Protein AF-A0ABD6CUS8-F1 (afdb_monomer)

Organism: NCBI:txid869892

Solvent-accessible surface area (backbone atoms only — not comparable to full-atom values): 24099 Å² total; per-residue (Å²): 131,81,84,84,73,52,44,72,81,47,45,64,53,72,65,55,54,51,45,43,47,40,44,24,33,20,30,54,58,60,55,62,14,42,52,48,37,38,50,50,39,42,20,33,61,61,24,42,54,64,76,51,61,45,66,61,56,71,84,34,51,40,72,95,76,35,30,37,49,46,59,56,61,50,89,54,84,47,76,67,44,45,56,49,7,43,54,48,18,78,74,31,98,92,44,49,46,65,63,26,29,72,63,49,48,47,48,77,70,50,56,43,65,31,73,59,86,34,67,34,60,53,54,37,54,57,49,33,68,73,67,37,83,89,64,84,54,51,72,70,54,55,41,30,50,48,19,35,48,22,69,70,20,90,95,44,60,29,87,59,40,44,57,62,20,28,22,38,25,19,53,36,53,40,40,58,51,62,57,52,68,76,60,49,28,49,48,57,38,53,85,54,68,66,63,54,48,54,52,48,67,77,40,63,56,63,57,48,41,51,51,18,59,76,68,76,41,82,55,90,75,76,53,74,77,73,69,82,54,78,32,59,77,75,47,31,66,87,51,71,89,68,37,42,81,75,96,63,70,74,42,92,57,84,76,65,96,61,75,88,57,72,54,65,63,59,52,48,47,51,52,47,50,52,52,50,50,56,49,50,50,54,50,50,58,52,46,66,64,45,49,61,56,47,54,53,49,51,54,51,49,51,55,49,48,59,66,45,48,55,58,50,51,51,52,43,42,76,74,68,72,59,61,70,74,58,45,70,72,51,56,73,69,53,42,50,48,49,49,49,57,52,48,50,51,51,51,50,51,48,51,49,53,30,43,76,56,61,38,48,85,44,90,83,76,79,53,76,50,74,36,74,67,45,55,52,52,51,51,53,52,54,49,51,52,51,50,53,54,50,59,55,53,59,65,64,68,77,70,74,81,78,85,80,94,81,86,83,89,79,85,84,84,87,81,90,81,93,128

Sequence (419 aa):
MGERRTSLSDVITLKRYRDLLKTAAKIENREESLTIFFLLLMLGRVGLRVGEVIHMTEDWYHADRSVIIIPEHLDCECGLCRHYADKLAENNEDMTSEEALDEYWRPKGGHRHVPIQTERARQIIELYFRIVPYTTISYSTVLRRLKKVAELTDGVDASSTYPHMLRATAATHYAWAGVRGPALDTIFGWLDEKTKEHYVKKTACRASRELARVRGTAPKDEFELRENPPGYTGLRPDAQSALITVDTWTPQTRVNKHPRYRDDEEWLQEKITRYCDDDATRHKATLNVVKPLWIAWSTAVDGIVERLSTPIAKWWDSRIGIYPSDVLKRSKPVAAFSFFVFGTLLLAWFGLALRSNGFVIDPWSSTYQVSRQSLVALMIATYWLAIEMSLSASRTTTGSQLPTAEAVGLSVDSRSADQ

Mean predicted aligned error: 16.38 Å

Foldseek 3Di:
DPDADALLVLADDPVLLVLLLLLLLQALPPLLSLVSNLLLCVLQALLDFPLQSLPDDLVLQDPVQQKGKRAQFDQDDDPVLLVVLCVVCVVDVPDDSVNSSRGPDGPQLGIAIGHHQEPQNVVSSVCNNVPHPDDRDDQLLSLLSQLQSQVVGPPRHSLSTHRNSSSLNNLLLCLLQPPDQVSSCRSNSDPDPVVNCVSNVVDCSVVQCVVCVVVVHDRPDNSDDDSYDDHSVRSRDPDSVSHDHDPDSGHPHDDDPDPPNDNVSVVVVVVVVVVVVVVVVVVVVVCVVVVVVVVVVVVVVVVVCVVVVVVVQVVCCVPPVDHPVVQVVDDPVSVVVCCVVVVVVVVVVLVVVCVVVPFDDPVPVPDTDHDPVNVVSVVVVVVVVVVVVVVVVVVVVVPDDDDDPDDDDDDDDDDDDDD

InterPro domains:
  IPR002104 Integrase, catalytic domain [PF00589] (12-203)
  IPR002104 Integrase, catalytic domain [PS51898] (7-213)
  IPR011010 DNA breaking-rejoining enzyme, catalytic core [SSF56349] (11-203)
  IPR013762 Integrase-like, catalytic domain superfamily [G3DSA:1.10.443.10] (5-217)

Structure (mmCIF, N/CA/C/O backbone):
data_AF-A0ABD6CUS8-F1
#
_entry.id   AF-A0ABD6CUS8-F1
#
loop_
_atom_site.group_PDB
_atom_site.id
_atom_site.type_symbol
_atom_site.label_atom_id
_atom_site.label_alt_id
_atom_site.label_comp_id
_atom_site.label_asym_id
_atom_site.label_entity_id
_atom_site.label_seq_id
_atom_site.pdbx_PDB_ins_code
_atom_site.Cartn_x
_atom_site.Cartn_y
_atom_site.Cartn_z
_atom_site.occupancy
_atom_site.B_iso_or_equiv
_atom_site.auth_seq_id
_atom_site.auth_comp_id
_atom_site.auth_asym_id
_atom_site.auth_atom_id
_atom_site.pdbx_PDB_model_num
ATOM 1 N N . MET A 1 1 ? 25.126 14.133 6.553 1.00 42.91 1 MET A N 1
ATOM 2 C CA . MET A 1 1 ? 24.044 13.404 5.851 1.00 42.91 1 MET A CA 1
ATOM 3 C C . MET A 1 1 ? 22.973 13.090 6.879 1.00 42.91 1 MET A C 1
ATOM 5 O O . MET A 1 1 ? 23.335 12.542 7.909 1.00 42.91 1 MET A O 1
ATOM 9 N N . GLY A 1 2 ? 21.716 13.485 6.659 1.00 46.59 2 GLY A N 1
ATOM 10 C CA . GLY A 1 2 ? 20.621 13.112 7.564 1.00 46.59 2 GLY A CA 1
ATOM 11 C C . GLY A 1 2 ? 20.449 11.593 7.620 1.00 46.59 2 GLY A C 1
ATOM 12 O O . GLY A 1 2 ? 20.717 10.909 6.629 1.00 46.59 2 GLY A O 1
ATOM 13 N N . GLU A 1 3 ? 20.053 11.080 8.781 1.00 48.53 3 GLU A N 1
ATOM 14 C CA . GLU A 1 3 ? 19.788 9.659 8.996 1.00 48.53 3 GLU A CA 1
ATOM 15 C C . GLU A 1 3 ? 18.746 9.164 7.978 1.00 48.53 3 GLU A C 1
ATOM 17 O O . GLU A 1 3 ? 17.725 9.813 7.733 1.00 48.53 3 GLU A O 1
ATOM 22 N N . ARG A 1 4 ? 19.059 8.061 7.286 1.00 60.78 4 ARG A N 1
AT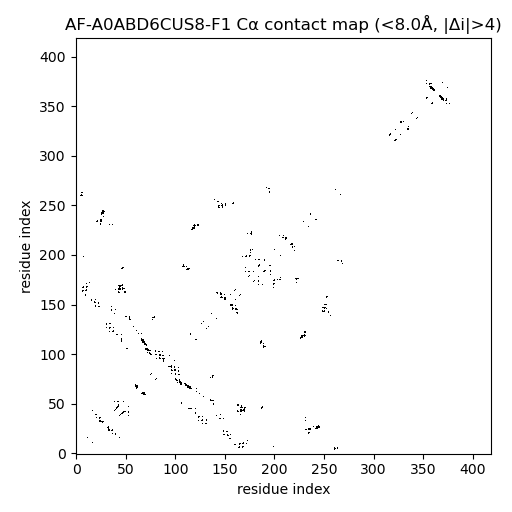OM 23 C CA . ARG A 1 4 ? 18.218 7.539 6.202 1.00 60.78 4 ARG A CA 1
ATOM 24 C C . ARG A 1 4 ? 16.967 6.899 6.797 1.00 60.78 4 ARG A C 1
ATOM 26 O O . ARG A 1 4 ? 17.059 6.003 7.629 1.00 60.78 4 ARG A O 1
ATOM 33 N N . ARG A 1 5 ? 15.808 7.350 6.333 1.00 67.75 5 ARG A N 1
ATOM 34 C CA . ARG A 1 5 ? 14.492 6.885 6.768 1.00 67.75 5 ARG A CA 1
ATOM 35 C C . ARG A 1 5 ? 14.125 5.573 6.062 1.00 67.75 5 ARG A C 1
ATOM 37 O O . ARG A 1 5 ? 14.237 5.517 4.841 1.00 67.75 5 ARG A O 1
ATOM 44 N N . THR A 1 6 ? 13.695 4.555 6.810 1.00 81.12 6 THR A N 1
ATOM 45 C CA . THR A 1 6 ? 13.233 3.259 6.262 1.00 81.12 6 THR A CA 1
ATOM 46 C C . THR A 1 6 ? 11.711 3.213 6.272 1.00 81.12 6 THR A C 1
ATOM 48 O O . THR A 1 6 ? 11.078 3.814 7.139 1.00 81.12 6 THR A O 1
ATOM 51 N N . SER A 1 7 ? 11.082 2.476 5.361 1.00 82.56 7 SER A N 1
ATOM 52 C CA . SER A 1 7 ? 9.615 2.351 5.389 1.00 82.56 7 SER A CA 1
ATOM 53 C C . SER A 1 7 ? 9.113 1.615 6.615 1.00 82.56 7 SER A C 1
ATOM 55 O O . SER A 1 7 ? 8.057 1.933 7.168 1.00 82.56 7 SER A O 1
ATOM 57 N N . LEU A 1 8 ? 9.943 0.706 7.118 1.00 82.56 8 LEU A N 1
ATOM 58 C CA . LEU A 1 8 ? 9.673 -0.002 8.343 1.00 82.56 8 LEU A CA 1
ATOM 59 C C . LEU A 1 8 ? 9.621 0.945 9.553 1.00 82.56 8 LEU A C 1
ATOM 61 O O . LEU A 1 8 ? 8.824 0.700 10.462 1.00 82.56 8 LEU A O 1
ATOM 65 N N . SER A 1 9 ? 10.433 2.013 9.617 1.00 84.94 9 SER A N 1
ATOM 66 C CA . SER A 1 9 ? 10.369 2.995 10.720 1.00 84.94 9 SER A CA 1
ATOM 67 C C . SER A 1 9 ? 9.059 3.777 10.761 1.00 84.94 9 SER A C 1
ATOM 69 O O . SER A 1 9 ? 8.693 4.270 11.824 1.00 84.94 9 SER A O 1
ATOM 71 N N . ASP A 1 10 ? 8.336 3.820 9.644 1.00 90.38 10 ASP A N 1
ATOM 72 C CA . ASP A 1 10 ? 7.140 4.644 9.474 1.00 90.38 10 ASP A CA 1
ATOM 73 C C . ASP A 1 10 ? 5.836 3.856 9.620 1.00 90.38 10 ASP A C 1
ATOM 75 O O . ASP A 1 10 ? 4.755 4.429 9.489 1.00 90.38 10 ASP A O 1
ATOM 79 N N . VAL A 1 11 ? 5.927 2.551 9.898 1.00 91.25 11 VAL A N 1
ATOM 80 C CA . VAL A 1 11 ? 4.760 1.687 10.095 1.00 91.25 11 VAL A CA 1
ATOM 81 C C . VAL A 1 11 ? 3.827 2.269 11.149 1.00 91.25 11 VAL A C 1
ATOM 83 O O . VAL A 1 11 ? 4.222 2.578 12.276 1.00 91.25 11 VAL A O 1
ATOM 86 N N . ILE A 1 12 ? 2.550 2.365 10.788 1.00 93.38 12 ILE A N 1
ATOM 87 C CA . ILE A 1 12 ? 1.516 2.903 11.665 1.00 93.38 12 ILE A CA 1
ATOM 88 C C . ILE A 1 12 ? 0.792 1.801 12.439 1.00 93.38 12 ILE A C 1
ATOM 90 O O . ILE A 1 12 ? 0.730 0.633 12.050 1.00 93.38 12 ILE A O 1
ATOM 94 N N . THR A 1 13 ? 0.200 2.186 13.568 1.00 92.25 13 THR A N 1
ATOM 95 C CA . THR A 1 13 ? -0.606 1.275 14.384 1.00 92.25 13 THR A CA 1
ATOM 96 C C . THR A 1 13 ? -1.912 0.904 13.679 1.00 92.25 13 THR A C 1
ATOM 98 O O . THR A 1 13 ? -2.431 1.649 12.846 1.00 92.25 13 THR A O 1
ATOM 101 N N . LEU A 1 14 ? -2.509 -0.223 14.074 1.00 91.69 14 LEU A N 1
ATOM 102 C CA . LEU A 1 14 ? -3.798 -0.670 13.542 1.00 91.69 14 LEU A CA 1
ATOM 103 C C . LEU A 1 14 ? -4.921 0.352 13.778 1.00 91.69 14 LEU A C 1
ATOM 105 O O . LEU A 1 14 ? -5.795 0.515 12.930 1.00 91.69 14 LEU A O 1
ATOM 109 N N . LYS A 1 15 ? -4.887 1.072 14.910 1.00 93.88 15 LYS A N 1
ATOM 110 C CA . LYS A 1 15 ? -5.825 2.168 15.191 1.00 93.88 15 LYS A CA 1
ATOM 111 C C . LYS A 1 15 ? -5.681 3.288 14.159 1.00 93.88 15 LYS A C 1
ATOM 113 O O . LYS A 1 15 ? -6.669 3.629 13.522 1.00 93.88 15 LYS A O 1
ATOM 118 N N . ARG A 1 16 ? -4.461 3.796 13.946 1.00 96.50 16 ARG A N 1
ATOM 119 C CA . ARG A 1 16 ? -4.180 4.862 12.967 1.00 96.50 16 ARG A CA 1
ATOM 120 C C . ARG A 1 16 ? -4.564 4.452 11.545 1.00 96.50 16 ARG A C 1
ATOM 122 O O . ARG A 1 16 ? -5.197 5.225 10.838 1.00 96.50 16 ARG A O 1
ATOM 129 N N . TYR A 1 17 ? -4.264 3.213 11.152 1.00 97.25 17 TYR A N 1
ATOM 130 C CA . TYR A 1 17 ? -4.671 2.686 9.847 1.00 97.25 17 TYR A CA 1
ATOM 131 C C . TYR A 1 17 ? -6.201 2.610 9.690 1.00 97.25 17 TYR A C 1
ATOM 133 O O . TYR A 1 17 ? -6.748 2.976 8.653 1.00 97.25 17 TYR A O 1
ATOM 141 N N . ARG A 1 18 ? -6.926 2.184 10.733 1.00 96.81 18 ARG A N 1
ATOM 142 C CA . ARG A 1 18 ? -8.400 2.203 10.733 1.00 96.81 18 ARG A CA 1
ATOM 143 C C . ARG A 1 18 ? -8.956 3.622 10.672 1.00 96.81 18 ARG A C 1
ATOM 145 O O . ARG A 1 18 ? -9.978 3.826 10.026 1.00 96.81 18 ARG A O 1
ATOM 152 N N . ASP A 1 19 ? -8.313 4.570 11.343 1.00 98.31 19 ASP A N 1
ATOM 153 C CA . ASP A 1 19 ? -8.733 5.967 11.334 1.00 98.31 19 ASP A CA 1
ATOM 154 C C . ASP A 1 19 ? -8.532 6.587 9.935 1.00 98.31 19 ASP A C 1
ATOM 156 O O . ASP A 1 19 ? -9.458 7.228 9.451 1.00 98.31 19 ASP A O 1
ATOM 160 N N . LEU A 1 20 ? -7.457 6.248 9.203 1.00 98.44 20 LEU A N 1
ATOM 161 C CA . LEU A 1 20 ? -7.304 6.606 7.778 1.00 98.44 20 LEU A CA 1
ATOM 162 C C . LEU A 1 20 ? -8.469 6.105 6.912 1.00 98.44 20 LEU A C 1
ATOM 164 O O . LEU A 1 20 ? -9.008 6.858 6.103 1.00 98.44 20 LEU A O 1
ATOM 168 N N . LEU A 1 21 ? -8.880 4.842 7.082 1.00 98.50 21 LEU A N 1
ATOM 169 C CA . LEU A 1 21 ? -10.011 4.274 6.336 1.00 98.50 21 LEU A CA 1
ATOM 170 C C . LEU A 1 21 ? -11.329 4.994 6.657 1.00 98.50 21 LEU A C 1
ATOM 172 O O . LEU A 1 21 ? -12.118 5.259 5.754 1.00 98.50 21 LEU A O 1
ATOM 176 N N . LYS A 1 22 ? -11.568 5.336 7.930 1.00 98.62 22 LYS A N 1
ATOM 177 C CA . LYS A 1 22 ? -12.750 6.116 8.329 1.00 98.62 22 LYS A CA 1
ATOM 178 C C . LYS A 1 22 ? -12.733 7.506 7.699 1.00 98.62 22 LYS A C 1
ATOM 180 O O . LYS A 1 22 ? -13.755 7.928 7.172 1.00 98.62 22 LYS A O 1
ATOM 185 N N . THR A 1 23 ? -11.597 8.202 7.737 1.00 98.75 23 THR A N 1
ATOM 186 C CA . THR A 1 23 ? -11.456 9.522 7.109 1.00 98.75 23 THR A CA 1
ATOM 187 C C . THR A 1 23 ? -11.715 9.433 5.611 1.00 98.75 23 THR A C 1
ATOM 189 O O . THR A 1 23 ? -12.514 10.205 5.093 1.00 98.75 23 THR A O 1
ATOM 192 N N . ALA A 1 24 ? -11.134 8.443 4.924 1.00 98.62 24 ALA A N 1
ATOM 193 C CA . ALA A 1 24 ? -11.365 8.222 3.498 1.00 98.62 24 ALA A CA 1
ATOM 194 C C . ALA A 1 24 ? -12.852 8.010 3.166 1.00 98.62 24 ALA A C 1
ATOM 196 O O . ALA A 1 24 ? -13.369 8.612 2.225 1.00 98.62 24 ALA A O 1
ATOM 197 N N . ALA A 1 25 ? -13.567 7.212 3.965 1.00 98.69 25 ALA A N 1
ATOM 198 C CA . ALA A 1 25 ? -14.996 6.959 3.774 1.00 98.69 25 ALA A CA 1
ATOM 199 C C . ALA A 1 25 ? -15.874 8.208 3.989 1.00 98.69 25 ALA A C 1
ATOM 201 O O . ALA A 1 25 ? -16.940 8.317 3.382 1.00 98.69 25 ALA A O 1
ATOM 202 N N . LYS A 1 26 ? -15.418 9.158 4.817 1.00 98.69 26 LYS A N 1
ATOM 203 C CA . LYS A 1 26 ? -16.106 10.426 5.102 1.00 98.69 26 LYS A CA 1
ATOM 204 C C . LYS A 1 26 ? -15.903 11.501 4.039 1.00 98.69 26 LYS A C 1
ATOM 206 O O . LYS A 1 26 ? -16.583 12.513 4.103 1.00 98.69 26 LYS A O 1
ATOM 211 N N . ILE A 1 27 ? -14.995 11.331 3.083 1.00 98.69 27 ILE A N 1
ATOM 212 C CA . ILE A 1 27 ? -14.763 12.341 2.039 1.00 98.69 27 ILE A CA 1
ATOM 213 C C . ILE A 1 27 ? -16.049 12.541 1.230 1.00 98.69 27 ILE A C 1
ATOM 215 O O . ILE A 1 27 ? -16.660 11.574 0.775 1.00 98.69 27 ILE A O 1
ATOM 219 N N . GLU A 1 28 ? -16.476 13.793 1.082 1.00 98.38 28 GLU A N 1
ATOM 220 C CA . GLU A 1 28 ? -17.767 14.147 0.489 1.00 98.38 28 GLU A CA 1
ATOM 221 C C . GLU A 1 28 ? -17.890 13.643 -0.951 1.00 98.38 28 GLU A C 1
ATOM 223 O O . GLU A 1 28 ? -18.808 12.877 -1.258 1.00 98.38 28 GLU A O 1
ATOM 228 N N . ASN A 1 29 ? -16.918 13.991 -1.802 1.00 97.38 29 ASN A N 1
ATOM 229 C CA . ASN A 1 29 ? -16.839 13.489 -3.168 1.00 97.38 29 ASN A CA 1
ATOM 230 C C . ASN A 1 29 ? -16.698 11.958 -3.153 1.00 97.38 29 ASN A C 1
ATOM 232 O O . ASN A 1 29 ? -15.698 11.408 -2.683 1.00 97.38 29 ASN A O 1
ATOM 236 N N . ARG A 1 30 ? -17.720 11.270 -3.669 1.00 96.88 30 ARG A N 1
ATOM 237 C CA . ARG A 1 30 ? -17.826 9.811 -3.591 1.00 96.88 30 ARG A CA 1
ATOM 238 C C . ARG A 1 30 ? -16.745 9.091 -4.399 1.00 96.88 30 ARG A C 1
ATOM 240 O O . ARG A 1 30 ? -16.222 8.090 -3.916 1.00 96.88 30 ARG A O 1
ATOM 247 N N . GLU A 1 31 ? -16.397 9.584 -5.583 1.00 96.69 31 GLU A N 1
ATOM 248 C CA . GLU A 1 31 ? -15.367 8.976 -6.437 1.00 96.69 31 GLU A CA 1
ATOM 249 C C . GLU A 1 31 ? -13.983 9.062 -5.789 1.00 96.69 31 GLU A C 1
ATOM 251 O O . GLU A 1 31 ? -13.260 8.067 -5.712 1.00 96.69 31 GLU A O 1
ATOM 256 N N . GLU A 1 32 ? -13.633 10.224 -5.234 1.00 96.69 32 GLU A N 1
ATOM 257 C CA . GLU A 1 32 ? -12.377 10.408 -4.504 1.00 96.69 32 GLU A CA 1
ATOM 258 C C . GLU A 1 32 ? -12.358 9.604 -3.198 1.00 96.69 32 GLU A C 1
ATOM 260 O O . GLU A 1 32 ? -11.353 8.976 -2.861 1.00 96.69 32 GLU A O 1
ATOM 265 N N . SER A 1 33 ? -13.488 9.550 -2.487 1.00 98.31 33 SER A N 1
ATOM 266 C CA . SER A 1 33 ? -13.658 8.722 -1.291 1.00 98.31 33 SER A CA 1
ATOM 267 C C . SER A 1 33 ? -13.393 7.241 -1.582 1.00 98.31 33 SER A C 1
ATOM 269 O O . SER A 1 33 ? -12.586 6.613 -0.890 1.00 98.31 33 SER A O 1
ATOM 271 N N . LEU A 1 34 ? -14.014 6.694 -2.632 1.00 97.94 34 LEU A N 1
ATOM 272 C CA . LEU A 1 34 ? -13.797 5.319 -3.085 1.00 97.94 34 LEU A CA 1
ATOM 273 C C . LEU A 1 34 ? -12.355 5.096 -3.534 1.00 97.94 34 LEU A C 1
ATOM 275 O O . LEU A 1 34 ? -11.731 4.130 -3.101 1.00 97.94 34 LEU A O 1
ATOM 279 N N . THR A 1 35 ? -11.803 6.011 -4.332 1.00 97.56 35 THR A N 1
ATOM 280 C CA . THR A 1 35 ? -10.419 5.938 -4.817 1.00 97.56 35 THR A CA 1
ATOM 281 C C . THR A 1 35 ? -9.429 5.853 -3.661 1.00 97.56 35 THR A C 1
ATOM 283 O O . THR A 1 35 ? -8.563 4.983 -3.637 1.00 97.56 35 THR A O 1
ATOM 286 N N . ILE A 1 36 ? -9.550 6.720 -2.658 1.00 98.12 36 ILE A N 1
ATOM 287 C CA . ILE A 1 36 ? -8.621 6.746 -1.523 1.00 98.12 36 ILE A CA 1
ATOM 288 C C . ILE A 1 36 ? -8.803 5.517 -0.639 1.00 98.12 36 ILE A C 1
ATOM 290 O O . ILE A 1 36 ? -7.815 4.927 -0.202 1.00 98.12 36 ILE A O 1
ATOM 294 N N . PHE A 1 37 ? -10.046 5.103 -0.391 1.00 98.62 37 PHE A N 1
ATOM 295 C CA . PHE A 1 37 ? -10.323 3.909 0.403 1.00 98.62 37 PHE A CA 1
ATOM 296 C C . PHE A 1 37 ? -9.776 2.643 -0.279 1.00 98.62 37 PHE A C 1
ATOM 298 O O . PHE A 1 37 ? -9.159 1.806 0.384 1.00 98.62 37 PHE A O 1
ATOM 305 N N . PHE A 1 38 ? -9.921 2.545 -1.603 1.00 98.12 38 PHE A N 1
ATOM 306 C CA . PHE A 1 38 ? -9.315 1.508 -2.437 1.00 98.12 38 PHE A CA 1
ATOM 307 C C . PHE A 1 38 ? -7.787 1.519 -2.322 1.00 98.12 38 PHE A C 1
ATOM 309 O O . PHE A 1 38 ? -7.201 0.507 -1.940 1.00 98.12 38 PHE A O 1
ATOM 316 N N . LEU A 1 39 ? -7.140 2.672 -2.539 1.00 98.12 39 LEU A N 1
ATOM 317 C CA . LEU A 1 39 ? -5.684 2.819 -2.426 1.00 98.12 39 LEU A CA 1
ATOM 318 C C . LEU A 1 39 ? -5.166 2.402 -1.044 1.00 98.12 39 LEU A C 1
ATOM 320 O O . LEU A 1 39 ? -4.188 1.660 -0.942 1.00 98.12 39 LEU A O 1
ATOM 324 N N . LEU A 1 40 ? -5.829 2.846 0.028 1.00 98.44 40 LEU A N 1
ATOM 325 C CA . LEU A 1 40 ? -5.463 2.492 1.398 1.00 98.44 40 LEU A CA 1
ATOM 326 C C . LEU A 1 40 ? -5.563 0.985 1.643 1.00 98.44 40 LEU A C 1
ATOM 328 O O . LEU A 1 40 ? -4.698 0.438 2.329 1.00 98.44 40 LEU A O 1
ATOM 332 N N . LEU A 1 41 ? -6.579 0.306 1.105 1.00 97.88 41 LEU A N 1
ATOM 333 C CA . LEU A 1 41 ? -6.731 -1.142 1.261 1.00 97.88 41 LEU A CA 1
ATOM 334 C C . LEU A 1 41 ? -5.757 -1.934 0.396 1.00 97.88 41 LEU A C 1
ATOM 336 O O . LEU A 1 41 ? -5.110 -2.843 0.919 1.00 97.88 41 LEU A O 1
ATOM 340 N N . MET A 1 42 ? -5.604 -1.584 -0.879 1.00 98.00 42 MET A N 1
ATOM 341 C CA . MET A 1 42 ? -4.703 -2.300 -1.780 1.00 98.00 42 MET A CA 1
ATOM 342 C C . MET A 1 42 ? -3.247 -2.182 -1.322 1.00 98.00 42 MET A C 1
ATOM 344 O O . MET A 1 42 ? -2.538 -3.182 -1.247 1.00 98.00 42 MET A O 1
ATOM 348 N N . LEU A 1 43 ? -2.813 -0.990 -0.905 1.00 97.50 43 LEU A N 1
ATOM 349 C CA . LEU A 1 43 ? -1.449 -0.771 -0.416 1.00 97.50 43 LEU A CA 1
ATOM 350 C C . LEU A 1 43 ? -1.270 -1.240 1.033 1.00 97.50 43 LEU A C 1
ATOM 352 O O . LEU A 1 43 ? -0.274 -1.877 1.357 1.00 97.50 43 LEU A O 1
ATOM 356 N N . GLY A 1 44 ? -2.220 -0.914 1.913 1.00 96.44 44 GLY A N 1
ATOM 357 C CA . GLY A 1 44 ? -2.063 -1.029 3.367 1.00 96.44 44 GLY A CA 1
ATOM 358 C C . GLY A 1 44 ? -2.633 -2.286 4.014 1.00 96.44 44 GLY A C 1
ATOM 359 O O . GLY A 1 44 ? -2.391 -2.514 5.199 1.00 96.44 44 GLY A O 1
ATOM 360 N N . ARG A 1 45 ? -3.382 -3.110 3.270 1.00 95.62 45 ARG A N 1
ATOM 361 C CA . ARG A 1 45 ? -3.966 -4.349 3.800 1.00 95.62 45 ARG A CA 1
ATOM 362 C C . ARG A 1 45 ? -3.787 -5.553 2.891 1.00 95.62 45 ARG A C 1
ATOM 364 O O . ARG A 1 45 ? -3.418 -6.611 3.391 1.00 95.62 45 ARG A O 1
ATOM 371 N N . VAL A 1 46 ? -4.052 -5.404 1.597 1.00 96.50 46 VAL A N 1
ATOM 372 C CA . VAL A 1 46 ? -3.720 -6.433 0.602 1.00 96.50 46 VAL A CA 1
ATOM 373 C C . VAL A 1 46 ? -2.205 -6.493 0.433 1.00 96.50 46 VAL A C 1
ATOM 375 O O . VAL A 1 46 ? -1.635 -7.574 0.377 1.00 96.50 46 VAL A O 1
ATOM 378 N N . GLY A 1 47 ? -1.545 -5.333 0.472 1.00 95.19 47 GLY A N 1
ATOM 379 C CA . GLY A 1 47 ? -0.094 -5.264 0.412 1.00 95.19 47 GLY A CA 1
ATOM 380 C C . GLY A 1 47 ? 0.412 -5.392 -1.015 1.00 95.19 47 GLY A C 1
ATOM 381 O O . GLY A 1 47 ? 1.375 -6.110 -1.255 1.00 95.19 47 GLY A O 1
ATOM 382 N N . LEU A 1 48 ? -0.223 -4.706 -1.964 1.00 95.44 48 LEU A N 1
ATOM 383 C CA . LEU A 1 48 ? 0.275 -4.531 -3.327 1.00 95.44 48 LEU A CA 1
ATOM 384 C C . LEU A 1 48 ? 1.345 -3.433 -3.382 1.00 95.44 48 LEU A C 1
ATOM 386 O O . LEU A 1 48 ? 1.444 -2.573 -2.500 1.00 95.44 48 LEU A O 1
ATOM 390 N N . ARG A 1 49 ? 2.224 -3.486 -4.383 1.00 93.44 49 ARG A N 1
ATOM 391 C CA . ARG A 1 49 ? 3.163 -2.400 -4.683 1.00 93.44 49 ARG A CA 1
ATOM 392 C C . ARG A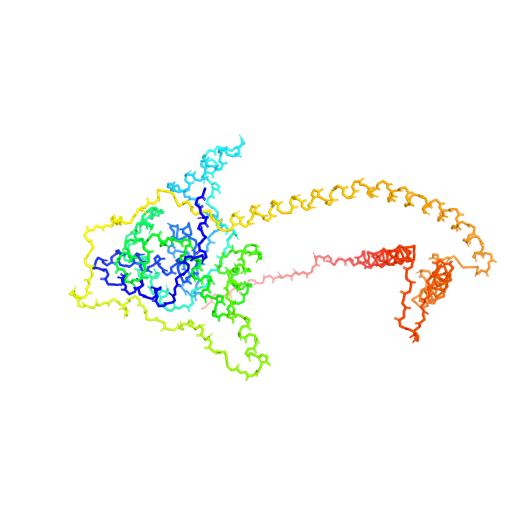 1 49 ? 2.384 -1.291 -5.368 1.00 93.44 49 ARG A C 1
ATOM 394 O O . ARG A 1 49 ? 1.425 -1.542 -6.083 1.00 93.44 49 ARG A O 1
ATOM 401 N N . VAL A 1 50 ? 2.828 -0.052 -5.210 1.00 92.88 50 VAL A N 1
ATOM 402 C CA . VAL A 1 50 ? 2.191 1.080 -5.897 1.00 92.88 50 VAL A CA 1
ATOM 403 C C . VAL A 1 50 ? 2.145 0.898 -7.411 1.00 92.88 50 VAL A C 1
ATOM 405 O O . VAL A 1 50 ? 1.113 1.169 -8.003 1.00 92.88 50 VAL A O 1
ATOM 408 N N . GLY A 1 51 ? 3.215 0.362 -8.006 1.00 90.56 51 GLY A N 1
ATOM 409 C CA . GLY A 1 51 ? 3.248 0.005 -9.420 1.00 90.56 51 GLY A CA 1
ATOM 410 C C . GLY A 1 51 ? 2.211 -1.055 -9.787 1.00 90.56 51 GLY A C 1
ATOM 411 O O . GLY A 1 51 ? 1.690 -1.006 -10.880 1.00 90.56 51 GLY A O 1
ATOM 412 N N . GLU A 1 52 ? 1.845 -1.968 -8.892 1.00 94.19 52 GLU A N 1
ATOM 413 C CA . GLU A 1 52 ? 0.779 -2.944 -9.157 1.00 94.19 52 GLU A CA 1
ATOM 414 C C . GLU A 1 52 ? -0.596 -2.271 -9.058 1.00 94.19 52 GLU A C 1
ATOM 416 O O . GLU A 1 52 ? -1.430 -2.450 -9.930 1.00 94.19 52 GLU A O 1
ATOM 421 N N . VAL A 1 53 ? -0.817 -1.426 -8.044 1.00 94.56 53 VAL A N 1
ATOM 422 C CA . VAL A 1 53 ? -2.117 -0.767 -7.821 1.00 94.56 53 VAL A CA 1
ATOM 423 C C . VAL A 1 53 ? -2.477 0.229 -8.922 1.00 94.56 53 VAL A C 1
ATOM 425 O O . VAL A 1 53 ? -3.638 0.306 -9.300 1.00 94.56 53 VAL A O 1
ATOM 428 N N . ILE A 1 54 ? -1.515 1.005 -9.432 1.00 92.62 54 ILE A N 1
ATOM 429 C CA . ILE A 1 54 ? -1.800 2.009 -10.475 1.00 92.62 54 ILE A CA 1
ATOM 430 C C . ILE A 1 54 ? -2.078 1.398 -11.855 1.00 92.62 54 ILE A C 1
ATOM 432 O O . ILE A 1 54 ? -2.637 2.086 -12.705 1.00 92.62 54 ILE A O 1
ATOM 436 N N . HIS A 1 55 ? -1.669 0.146 -12.068 1.00 92.56 55 HIS A N 1
ATOM 437 C CA . HIS A 1 55 ? -1.885 -0.603 -13.309 1.00 92.56 55 HIS A CA 1
ATOM 438 C C . HIS A 1 55 ? -2.988 -1.653 -13.180 1.00 92.56 55 HIS A C 1
ATOM 440 O O . HIS A 1 55 ? -3.311 -2.313 -14.160 1.00 92.56 55 HIS A O 1
ATOM 446 N N . MET A 1 56 ? -3.549 -1.822 -11.982 1.00 93.75 56 MET A N 1
ATOM 447 C CA . MET A 1 56 ? -4.570 -2.822 -11.730 1.00 93.75 56 MET A CA 1
ATOM 448 C C . MET A 1 56 ? -5.829 -2.502 -12.537 1.00 93.75 56 MET A C 1
ATOM 450 O O . MET A 1 56 ? -6.470 -1.471 -12.324 1.00 93.75 56 MET A O 1
ATOM 454 N N . THR A 1 57 ? -6.195 -3.427 -13.410 1.00 93.56 57 THR A N 1
ATOM 455 C CA . THR A 1 57 ? -7.450 -3.454 -14.160 1.00 93.56 57 THR A CA 1
ATOM 456 C C . THR A 1 57 ? -8.459 -4.384 -13.473 1.00 93.56 57 THR A C 1
ATOM 458 O O . THR A 1 57 ? -8.110 -5.160 -12.577 1.00 93.56 57 THR A O 1
ATOM 461 N N . GLU A 1 58 ? -9.738 -4.279 -13.844 1.00 94.56 58 GLU A N 1
ATOM 462 C CA . GLU A 1 58 ? -10.816 -5.074 -13.231 1.00 94.56 58 GLU A CA 1
ATOM 463 C C . GLU A 1 58 ? -10.626 -6.584 -13.452 1.00 94.56 58 GLU A C 1
ATOM 465 O O . GLU A 1 58 ? -10.868 -7.378 -12.545 1.00 94.56 58 GLU A O 1
ATOM 470 N N . ASP A 1 59 ? -10.117 -6.978 -14.619 1.00 95.25 59 ASP A N 1
ATOM 471 C CA . ASP A 1 59 ? -9.859 -8.368 -15.016 1.00 95.25 59 ASP A CA 1
ATOM 472 C C . ASP A 1 59 ? -8.777 -9.067 -14.177 1.00 95.25 59 ASP A C 1
ATOM 474 O O . ASP A 1 59 ? -8.757 -10.295 -14.111 1.00 95.25 59 ASP A O 1
ATOM 478 N N . TRP A 1 60 ? -7.917 -8.321 -13.471 1.00 96.00 60 TRP A N 1
ATOM 479 C CA . TRP A 1 60 ? -6.972 -8.917 -12.520 1.00 96.00 60 TRP A CA 1
ATOM 480 C C . TRP A 1 60 ? -7.696 -9.518 -11.314 1.00 96.00 60 TRP A C 1
ATOM 482 O O . TRP A 1 60 ? -7.148 -10.393 -10.638 1.00 96.00 60 TRP A O 1
ATOM 492 N N . TYR A 1 61 ? -8.902 -9.040 -10.991 1.00 97.12 61 TYR A N 1
ATOM 493 C CA . TYR A 1 61 ? -9.669 -9.521 -9.851 1.00 97.12 61 TYR A CA 1
ATOM 494 C C . TYR A 1 61 ? -10.613 -10.663 -10.238 1.00 97.12 61 TYR A C 1
ATOM 496 O O . TYR A 1 61 ? -11.634 -10.483 -10.895 1.00 97.12 61 TYR A O 1
ATOM 504 N N . HIS A 1 62 ? -10.317 -11.853 -9.722 1.00 97.19 62 HIS A N 1
ATOM 505 C CA . HIS A 1 62 ? -11.169 -13.028 -9.853 1.00 97.19 62 HIS A CA 1
ATOM 506 C C . HIS A 1 62 ? -12.033 -13.186 -8.603 1.00 97.19 62 HIS A C 1
ATOM 508 O O . HIS A 1 62 ? -11.586 -13.703 -7.570 1.00 97.19 62 HIS A O 1
ATOM 514 N N . ALA A 1 63 ? -13.278 -12.714 -8.691 1.00 94.50 63 ALA A N 1
ATOM 515 C CA . ALA A 1 63 ? -14.220 -12.730 -7.578 1.00 94.50 63 ALA A CA 1
ATOM 516 C C . ALA A 1 63 ? -14.516 -14.158 -7.085 1.00 94.50 63 ALA A C 1
ATOM 518 O O . ALA A 1 63 ? -14.456 -14.418 -5.884 1.00 94.50 63 ALA A O 1
ATOM 519 N N . ASP A 1 64 ? -14.761 -15.106 -7.985 1.00 94.06 64 ASP A N 1
ATOM 520 C CA . ASP A 1 64 ? -15.019 -16.520 -7.672 1.00 94.06 64 ASP A CA 1
ATOM 521 C C . ASP A 1 64 ? -13.949 -17.142 -6.755 1.00 94.06 64 ASP A C 1
ATOM 523 O O . ASP A 1 64 ? -14.264 -17.858 -5.804 1.00 94.06 64 ASP A O 1
ATOM 527 N N . ARG A 1 65 ? -12.679 -16.801 -6.993 1.00 94.06 65 ARG A N 1
ATOM 528 C CA . ARG A 1 65 ? -11.522 -17.311 -6.242 1.00 94.06 65 ARG A CA 1
ATOM 529 C C . ARG A 1 65 ? -11.020 -16.367 -5.155 1.00 94.06 65 ARG A C 1
ATOM 531 O O . ARG A 1 65 ? -10.126 -16.734 -4.398 1.00 94.06 65 ARG A O 1
ATOM 538 N N . SER A 1 66 ? -11.605 -15.179 -5.024 1.00 94.81 66 SER A N 1
ATOM 539 C CA . SER A 1 66 ? -11.174 -14.160 -4.056 1.00 94.81 66 SER A CA 1
ATOM 540 C C . SER A 1 66 ? -9.702 -13.773 -4.229 1.00 94.81 66 SER A C 1
ATOM 542 O O . SER A 1 66 ? -8.976 -13.651 -3.244 1.00 94.81 66 SER A O 1
ATOM 544 N N . VAL A 1 67 ? -9.222 -13.618 -5.461 1.00 97.19 67 VAL A N 1
ATOM 545 C CA . VAL A 1 67 ? -7.787 -13.448 -5.733 1.00 97.19 67 VAL A CA 1
ATOM 546 C C . VAL A 1 67 ? -7.540 -12.339 -6.745 1.00 97.19 67 VAL A C 1
ATOM 548 O O . VAL A 1 67 ? -8.313 -12.167 -7.683 1.00 97.19 67 VAL A O 1
ATOM 551 N N . ILE A 1 68 ? -6.460 -11.586 -6.545 1.00 97.31 68 ILE A N 1
ATOM 552 C CA . ILE A 1 68 ? -5.894 -10.701 -7.566 1.00 97.31 68 ILE A CA 1
ATOM 553 C C . ILE A 1 68 ? -4.756 -11.451 -8.254 1.00 97.31 68 ILE A C 1
ATOM 555 O O . ILE A 1 68 ? -3.814 -11.884 -7.586 1.00 97.31 68 ILE A O 1
ATOM 559 N N . ILE A 1 69 ? -4.831 -11.598 -9.572 1.00 96.31 69 ILE A N 1
ATOM 560 C CA . ILE A 1 69 ? -3.760 -12.158 -10.394 1.00 96.31 69 ILE A CA 1
ATOM 561 C C . ILE A 1 69 ? -2.949 -11.000 -10.958 1.00 96.31 69 ILE A C 1
ATOM 563 O O . ILE A 1 69 ? -3.452 -10.193 -11.729 1.00 96.31 69 ILE A O 1
ATOM 567 N N . ILE A 1 70 ? -1.687 -10.914 -10.547 1.00 94.69 70 ILE A N 1
ATOM 568 C CA . ILE A 1 70 ? -0.755 -9.927 -11.088 1.00 94.69 70 ILE A CA 1
ATOM 569 C C . ILE A 1 70 ? -0.130 -10.538 -12.346 1.00 94.69 70 ILE A C 1
ATOM 571 O O . ILE A 1 70 ? 0.507 -11.594 -12.226 1.00 94.69 70 ILE A O 1
ATOM 575 N N . PRO A 1 71 ? -0.300 -9.919 -13.527 1.00 93.06 71 PRO A N 1
ATOM 576 C CA . PRO A 1 71 ? 0.209 -10.464 -14.775 1.00 93.06 71 PRO A CA 1
ATOM 577 C C . PRO A 1 71 ? 1.736 -10.428 -14.799 1.00 93.06 71 PRO A C 1
ATOM 579 O O . PRO A 1 71 ? 2.370 -9.611 -14.132 1.00 93.06 71 PRO A O 1
ATOM 582 N N . GLU A 1 72 ? 2.329 -11.329 -15.575 1.00 90.06 72 GLU A N 1
ATOM 583 C CA . GLU A 1 72 ? 3.784 -11.403 -15.747 1.00 90.06 72 GLU A CA 1
ATOM 584 C C . GLU A 1 72 ? 4.349 -10.170 -16.459 1.00 90.06 72 GLU A C 1
ATOM 586 O O . GLU A 1 72 ? 5.469 -9.743 -16.181 1.00 90.06 72 GLU A O 1
ATOM 591 N N . HIS A 1 73 ? 3.553 -9.584 -17.344 1.00 90.00 73 HIS A N 1
ATOM 592 C CA . HIS A 1 73 ? 3.911 -8.418 -18.123 1.00 90.00 73 HIS A CA 1
ATOM 593 C C . HIS A 1 73 ? 2.655 -7.607 -18.452 1.00 90.00 73 HIS A C 1
ATOM 595 O O . HIS A 1 73 ? 1.551 -8.154 -18.510 1.00 90.00 73 HIS A O 1
ATOM 601 N N . LEU A 1 74 ? 2.830 -6.304 -18.640 1.00 88.62 74 LEU A N 1
ATOM 602 C CA . LEU A 1 74 ? 1.788 -5.397 -19.093 1.00 88.62 74 LEU A CA 1
ATOM 603 C C . LEU A 1 74 ? 2.415 -4.398 -20.057 1.00 88.62 74 LEU A C 1
ATOM 605 O O . LEU A 1 74 ? 3.356 -3.700 -19.685 1.00 88.62 74 LEU A O 1
ATOM 609 N N . ASP A 1 75 ? 1.839 -4.288 -21.244 1.00 88.12 75 ASP A N 1
ATOM 610 C CA . ASP A 1 75 ? 2.172 -3.208 -22.159 1.00 88.12 75 ASP A CA 1
ATOM 611 C C . ASP A 1 75 ? 1.593 -1.897 -21.603 1.00 88.12 75 ASP A C 1
ATOM 613 O O . ASP A 1 75 ? 0.376 -1.740 -21.442 1.00 88.12 75 ASP A O 1
ATOM 617 N N . CYS A 1 76 ? 2.472 -0.991 -21.172 1.00 87.75 76 CYS A N 1
ATOM 618 C CA . CYS A 1 76 ? 2.064 0.238 -20.513 1.00 87.75 76 CYS A CA 1
ATOM 619 C C . CYS A 1 76 ? 3.023 1.391 -20.774 1.00 87.75 76 CYS A C 1
ATOM 621 O O . CYS A 1 76 ? 4.151 1.436 -20.285 1.00 87.75 76 CYS A O 1
ATOM 623 N N . GLU A 1 77 ? 2.473 2.441 -21.366 1.00 89.06 77 GLU A N 1
ATOM 624 C CA . GLU A 1 77 ? 3.192 3.670 -21.651 1.00 89.06 77 GLU A CA 1
ATOM 625 C C . GLU A 1 77 ? 2.946 4.767 -20.603 1.00 89.06 77 GLU A C 1
ATOM 627 O O . GLU A 1 77 ? 2.958 5.958 -20.910 1.00 89.06 77 GLU A O 1
ATOM 632 N N . CYS A 1 78 ? 2.651 4.451 -19.340 1.00 86.12 78 CYS A N 1
ATOM 633 C CA . CYS A 1 78 ? 2.437 5.524 -18.367 1.00 86.12 78 CYS A CA 1
ATOM 634 C C . CYS A 1 78 ? 3.745 6.296 -18.094 1.00 86.12 78 CYS A C 1
ATOM 636 O O . CYS A 1 78 ? 4.853 5.798 -18.290 1.00 86.12 78 CYS A O 1
ATOM 638 N N . GLY A 1 79 ? 3.643 7.527 -17.578 1.00 83.00 79 GLY A N 1
ATOM 639 C CA . GLY A 1 79 ? 4.830 8.347 -17.290 1.00 83.00 79 GLY A CA 1
ATOM 640 C C . GLY A 1 79 ? 5.816 7.715 -16.295 1.00 83.00 79 GLY A C 1
ATOM 641 O O . GLY A 1 79 ? 6.994 8.053 -16.320 1.00 83.00 79 GLY A O 1
ATOM 642 N N . LEU A 1 80 ? 5.356 6.796 -15.434 1.00 83.00 80 LEU A N 1
ATOM 643 C CA . LEU A 1 80 ? 6.235 6.027 -14.549 1.00 83.00 80 LEU A CA 1
ATOM 644 C C . LEU A 1 80 ? 7.001 4.950 -15.330 1.00 83.00 80 LEU A C 1
ATOM 646 O O . LEU A 1 80 ? 8.209 4.845 -15.155 1.00 83.00 80 LEU A O 1
ATOM 650 N N . CYS A 1 81 ? 6.312 4.192 -16.190 1.00 86.94 81 CYS A N 1
ATOM 651 C CA . CYS A 1 81 ? 6.919 3.156 -17.025 1.00 86.94 81 CYS A CA 1
ATOM 652 C C . CYS A 1 81 ? 7.945 3.756 -17.982 1.00 86.94 81 CYS A C 1
ATOM 654 O O . CYS A 1 81 ? 9.088 3.326 -17.955 1.00 86.94 81 CYS A O 1
ATOM 656 N N . ARG A 1 82 ? 7.593 4.835 -18.698 1.00 87.69 82 ARG A N 1
ATOM 657 C CA . ARG A 1 82 ? 8.540 5.580 -19.547 1.00 87.69 82 ARG A CA 1
ATOM 658 C C . ARG A 1 82 ? 9.785 6.020 -18.786 1.00 87.69 82 ARG A C 1
ATOM 660 O O . ARG A 1 82 ? 10.894 5.741 -19.210 1.00 87.69 82 ARG A O 1
ATOM 667 N N . HIS A 1 83 ? 9.606 6.632 -17.612 1.00 85.44 83 HIS A N 1
ATOM 668 C CA . HIS A 1 83 ? 10.737 7.096 -16.809 1.00 85.44 83 HIS A CA 1
ATOM 669 C C . HIS A 1 83 ? 11.710 5.973 -16.436 1.00 85.44 83 HIS A C 1
ATOM 671 O O . HIS A 1 83 ? 12.921 6.186 -16.417 1.00 85.44 83 HIS A O 1
ATOM 677 N N . TYR A 1 84 ? 11.194 4.800 -16.081 1.00 84.94 84 TYR A N 1
ATOM 678 C CA . TYR A 1 84 ? 12.052 3.685 -15.717 1.00 84.94 84 TYR A CA 1
ATOM 679 C C . TYR A 1 84 ? 12.587 2.912 -16.926 1.00 84.94 84 TYR A C 1
ATOM 681 O O . TYR A 1 84 ? 13.703 2.410 -16.836 1.00 84.94 84 TYR A O 1
ATOM 689 N N . ALA A 1 85 ? 11.849 2.854 -18.034 1.00 87.94 85 ALA A N 1
ATOM 690 C CA . ALA A 1 85 ? 12.333 2.345 -19.312 1.00 87.94 85 ALA A CA 1
ATOM 691 C C . ALA A 1 85 ? 13.531 3.169 -19.804 1.00 87.94 85 ALA A C 1
ATOM 693 O O . ALA A 1 85 ? 14.582 2.603 -20.084 1.00 87.94 85 ALA A O 1
ATOM 694 N N . ASP A 1 86 ? 13.439 4.503 -19.751 1.00 86.88 86 ASP A N 1
ATOM 695 C CA . ASP A 1 86 ? 14.563 5.400 -20.045 1.00 86.88 86 ASP A CA 1
ATOM 696 C C . ASP A 1 86 ? 15.764 5.102 -19.141 1.00 86.88 86 ASP A C 1
ATOM 698 O O . ASP A 1 86 ? 16.901 5.039 -19.598 1.00 86.88 86 ASP A O 1
ATOM 702 N N . LYS A 1 87 ? 15.529 4.865 -17.844 1.00 86.69 87 LYS A N 1
ATOM 703 C CA . LYS A 1 87 ? 16.603 4.497 -16.908 1.00 86.69 87 LYS A CA 1
ATOM 704 C C . LYS A 1 87 ? 17.193 3.120 -17.182 1.00 86.69 87 LYS A C 1
ATOM 706 O O . LYS A 1 87 ? 18.359 2.908 -16.863 1.00 86.69 87 LYS A O 1
ATOM 711 N N . LEU A 1 88 ? 16.413 2.184 -17.707 1.00 85.62 88 LEU A N 1
ATOM 712 C CA . LEU A 1 88 ? 16.901 0.868 -18.092 1.00 85.62 88 LEU A CA 1
ATOM 713 C C . LEU A 1 88 ? 17.796 0.979 -19.332 1.00 85.62 88 LEU A C 1
ATOM 715 O O . LEU A 1 88 ? 18.923 0.493 -19.287 1.00 85.62 88 LEU A O 1
ATOM 719 N N . ALA A 1 89 ? 17.338 1.693 -20.362 1.00 89.94 89 ALA A N 1
ATOM 720 C CA . ALA A 1 89 ? 18.099 1.972 -21.579 1.00 89.94 89 ALA A CA 1
ATOM 721 C C . ALA A 1 89 ? 19.384 2.771 -21.295 1.00 89.94 89 ALA A C 1
ATOM 723 O O . ALA A 1 89 ? 20.455 2.415 -21.767 1.00 89.94 89 ALA A O 1
ATOM 724 N N . GLU A 1 90 ? 19.337 3.792 -20.429 1.00 90.06 90 GLU A N 1
ATOM 725 C CA . GLU A 1 90 ? 20.538 4.537 -20.002 1.00 90.06 90 GLU A CA 1
ATOM 726 C C . GLU A 1 90 ? 21.625 3.636 -19.381 1.00 90.06 90 GLU A C 1
ATOM 728 O O . GLU A 1 90 ? 22.805 3.977 -19.431 1.00 90.06 90 GLU A O 1
ATOM 733 N N . ASN A 1 91 ? 21.236 2.517 -18.761 1.00 87.00 91 ASN A N 1
ATOM 734 C CA . ASN A 1 91 ? 22.155 1.580 -18.111 1.00 87.00 91 ASN A CA 1
ATOM 735 C C . ASN A 1 91 ? 22.509 0.367 -18.991 1.00 87.00 91 ASN A C 1
ATOM 737 O O . ASN A 1 91 ? 23.251 -0.501 -18.528 1.00 87.00 91 ASN A O 1
ATOM 741 N N . ASN A 1 92 ? 21.979 0.279 -20.214 1.00 87.06 92 ASN A N 1
ATOM 742 C CA . ASN A 1 92 ? 22.178 -0.849 -21.116 1.00 87.06 92 ASN A CA 1
ATOM 743 C C . ASN A 1 92 ? 22.503 -0.351 -22.532 1.00 87.06 92 ASN A C 1
ATOM 745 O O . ASN A 1 92 ? 21.625 0.128 -23.241 1.00 87.06 92 ASN A O 1
ATOM 749 N N . GLU A 1 93 ? 23.767 -0.482 -22.942 1.00 86.31 93 GLU A N 1
ATOM 750 C CA . GLU A 1 93 ? 24.269 0.044 -24.223 1.00 86.31 93 GLU A CA 1
ATOM 751 C C . GLU A 1 93 ? 23.583 -0.580 -25.454 1.00 86.31 93 GLU A C 1
ATOM 753 O O . GLU A 1 93 ? 23.542 0.053 -26.508 1.00 86.31 93 GLU A O 1
ATOM 758 N N . ASP A 1 94 ? 23.002 -1.775 -25.307 1.00 91.38 94 ASP A N 1
ATOM 759 C CA . ASP A 1 94 ? 22.394 -2.551 -26.394 1.00 91.38 94 ASP A CA 1
ATOM 760 C C . ASP A 1 94 ? 20.855 -2.438 -26.451 1.00 91.38 94 ASP A C 1
ATOM 762 O O . ASP A 1 94 ? 20.210 -3.239 -27.125 1.00 91.38 94 ASP A O 1
ATOM 766 N N . MET A 1 95 ? 20.239 -1.496 -25.723 1.00 91.12 95 MET A N 1
ATOM 767 C CA . MET A 1 95 ? 18.777 -1.379 -25.624 1.00 91.12 95 MET A CA 1
ATOM 768 C C . MET A 1 95 ? 18.305 0.069 -25.781 1.00 91.12 95 MET A C 1
ATOM 770 O O . MET A 1 95 ? 18.750 0.969 -25.070 1.00 91.12 95 MET A O 1
ATOM 774 N N . THR A 1 96 ? 17.354 0.301 -26.685 1.00 90.75 96 THR A N 1
ATOM 775 C CA . THR A 1 96 ? 16.700 1.609 -26.844 1.00 90.75 96 THR A CA 1
ATOM 776 C C . THR A 1 96 ? 15.630 1.850 -25.771 1.00 90.75 96 THR A C 1
ATOM 778 O O . THR A 1 96 ? 15.125 0.911 -25.160 1.00 90.75 96 THR A O 1
ATOM 781 N N . SER A 1 97 ? 15.234 3.110 -25.541 1.00 87.00 97 SER A N 1
ATOM 782 C CA . SER A 1 97 ? 14.123 3.432 -24.622 1.00 87.00 97 SER A CA 1
ATOM 783 C C . SER A 1 97 ? 12.792 2.789 -25.032 1.00 87.00 97 SER A C 1
ATOM 785 O O . SER A 1 97 ? 11.995 2.464 -24.157 1.00 87.00 97 SER A O 1
ATOM 787 N N . GLU A 1 98 ? 12.538 2.631 -26.336 1.00 87.69 98 GLU A N 1
ATOM 788 C CA . GLU A 1 98 ? 11.309 2.013 -26.857 1.00 87.69 98 GLU A CA 1
ATOM 789 C C . GLU A 1 98 ? 11.310 0.503 -26.591 1.00 87.69 98 GLU A C 1
ATOM 791 O O . GLU A 1 98 ? 10.391 0.006 -25.949 1.00 87.69 98 GLU A O 1
ATOM 796 N N . GLU A 1 99 ? 12.393 -0.201 -26.938 1.00 88.38 99 GLU A N 1
ATOM 797 C CA . GLU A 1 99 ? 12.559 -1.626 -26.602 1.00 88.38 99 GLU A CA 1
ATOM 798 C C . GLU A 1 99 ? 12.524 -1.856 -25.086 1.00 88.38 99 GLU A C 1
ATOM 800 O O . GLU A 1 99 ? 11.913 -2.807 -24.595 1.00 88.38 99 GLU A O 1
ATOM 805 N N . ALA A 1 100 ? 13.144 -0.954 -24.318 1.00 87.88 100 ALA A N 1
ATOM 806 C CA . ALA A 1 100 ? 13.081 -0.998 -22.869 1.00 87.88 100 ALA A CA 1
ATOM 807 C C . ALA A 1 100 ? 11.642 -0.851 -22.375 1.00 87.88 100 ALA A C 1
ATOM 809 O O . ALA A 1 100 ? 11.283 -1.548 -21.435 1.00 87.88 100 ALA A O 1
ATOM 810 N N . LEU A 1 101 ? 10.830 0.033 -22.966 1.00 88.12 101 LEU A N 1
ATOM 811 C CA . LEU A 1 101 ? 9.445 0.276 -22.557 1.00 88.12 101 LEU A CA 1
ATOM 812 C C . LEU A 1 101 ? 8.557 -0.937 -22.821 1.00 88.12 101 LEU A C 1
ATOM 814 O O . LEU A 1 101 ? 7.835 -1.342 -21.905 1.00 88.12 101 LEU A O 1
ATOM 818 N N . ASP A 1 102 ? 8.686 -1.532 -24.007 1.00 86.56 102 ASP A N 1
ATOM 819 C CA . ASP A 1 102 ? 7.980 -2.753 -24.406 1.00 86.56 102 ASP A CA 1
ATOM 820 C C . ASP A 1 102 ? 8.275 -3.907 -23.444 1.00 86.56 102 ASP A C 1
ATOM 822 O O . ASP A 1 102 ? 7.418 -4.738 -23.169 1.00 86.56 102 ASP A O 1
ATOM 826 N N . GLU A 1 103 ? 9.475 -3.954 -22.863 1.00 80.94 103 GLU A N 1
ATOM 827 C CA . GLU A 1 103 ? 9.842 -4.988 -21.898 1.00 80.94 103 GLU A CA 1
ATOM 828 C C . GLU A 1 103 ? 9.688 -4.571 -20.429 1.00 80.94 103 GLU A C 1
ATOM 830 O O . GLU A 1 103 ? 9.739 -5.435 -19.542 1.00 80.94 103 GLU A O 1
ATOM 835 N N . TYR A 1 104 ? 9.502 -3.275 -20.151 1.00 79.31 104 TYR A N 1
ATOM 836 C CA . TYR A 1 104 ? 9.790 -2.697 -18.839 1.00 79.31 104 TYR A CA 1
ATOM 837 C C . TYR A 1 104 ? 8.859 -3.215 -17.752 1.00 79.31 104 TYR A C 1
ATOM 839 O O . TYR A 1 104 ? 9.318 -3.634 -16.681 1.00 79.31 104 TYR A O 1
ATOM 847 N N . TRP A 1 105 ? 7.541 -3.115 -17.965 1.00 82.81 105 TRP A N 1
ATOM 848 C CA . TRP A 1 105 ? 6.620 -3.398 -16.874 1.00 82.81 105 TRP A CA 1
ATOM 849 C C . TRP A 1 105 ? 6.514 -4.905 -16.660 1.00 82.81 105 TRP A C 1
ATOM 851 O O . TRP A 1 105 ? 5.778 -5.621 -17.334 1.00 82.81 105 TRP A O 1
ATOM 861 N N . ARG A 1 106 ? 7.274 -5.383 -15.678 1.00 79.25 106 ARG A N 1
ATOM 862 C CA . ARG A 1 106 ? 7.186 -6.723 -15.101 1.00 79.25 106 ARG A CA 1
ATOM 863 C C . ARG A 1 106 ? 7.116 -6.560 -13.583 1.00 79.25 106 ARG A C 1
ATOM 865 O O . ARG A 1 106 ? 7.892 -5.783 -13.013 1.00 79.25 106 ARG A O 1
ATOM 872 N N . PRO A 1 107 ? 6.197 -7.238 -12.879 1.00 72.44 107 PRO A N 1
ATOM 873 C CA . PRO A 1 107 ? 6.127 -7.129 -11.433 1.00 72.44 107 PRO A CA 1
ATOM 874 C C . PRO A 1 107 ? 7.434 -7.635 -10.815 1.00 72.44 107 PRO A C 1
ATOM 876 O O . PRO A 1 107 ? 7.938 -8.711 -11.140 1.00 72.44 107 PRO A O 1
ATOM 879 N N . LYS A 1 108 ? 7.980 -6.871 -9.865 1.00 69.81 108 LYS A N 1
ATOM 880 C CA . LYS A 1 108 ? 9.155 -7.297 -9.097 1.00 69.81 108 LYS A CA 1
ATOM 881 C C . LYS A 1 108 ? 8.824 -8.593 -8.346 1.00 69.81 108 LYS A C 1
ATOM 883 O O . LYS A 1 108 ? 7.939 -8.600 -7.486 1.00 69.81 108 LYS A O 1
ATOM 888 N N . GLY A 1 109 ? 9.530 -9.673 -8.678 1.00 67.62 109 GLY A N 1
ATOM 889 C CA . GLY A 1 109 ? 9.271 -11.012 -8.137 1.00 67.62 109 GLY A CA 1
ATOM 890 C C . GLY A 1 109 ? 8.341 -11.895 -8.977 1.00 67.62 109 GLY A C 1
ATOM 891 O O . GLY A 1 109 ? 8.023 -12.991 -8.529 1.00 67.62 109 GLY A O 1
ATOM 892 N N . GLY A 1 110 ? 7.937 -11.455 -10.175 1.00 75.44 110 GLY A N 1
ATOM 893 C CA . GLY A 1 110 ? 7.180 -12.255 -11.142 1.00 75.44 110 GLY A CA 1
ATOM 894 C C . GLY A 1 110 ? 5.663 -12.285 -10.920 1.00 75.44 110 GLY A C 1
ATOM 895 O O . GLY A 1 110 ? 5.124 -11.651 -10.005 1.00 75.44 110 GLY A O 1
ATOM 896 N N . HIS A 1 111 ? 4.981 -13.023 -11.803 1.00 85.94 111 HIS A N 1
ATOM 897 C CA . HIS A 1 111 ? 3.546 -13.309 -11.723 1.00 85.94 111 HIS A CA 1
ATOM 898 C C . HIS A 1 111 ? 3.203 -13.957 -10.374 1.00 85.94 111 HIS A C 1
ATOM 900 O O . HIS A 1 111 ? 3.842 -14.926 -9.953 1.00 85.94 111 HIS A O 1
ATOM 906 N N . ARG A 1 112 ? 2.170 -13.439 -9.697 1.00 91.00 112 ARG A N 1
ATOM 907 C CA . ARG A 1 112 ? 1.698 -14.011 -8.429 1.00 91.00 112 ARG A CA 1
ATOM 908 C C . ARG A 1 112 ? 0.216 -13.784 -8.184 1.00 91.00 112 ARG A C 1
ATOM 910 O O . ARG A 1 112 ? -0.397 -12.857 -8.709 1.00 91.00 112 ARG A O 1
ATOM 917 N N . HIS A 1 113 ? -0.336 -14.644 -7.336 1.00 94.56 113 HIS A N 1
ATOM 918 C CA . HIS A 1 113 ? -1.740 -14.657 -6.940 1.00 94.56 113 HIS A CA 1
ATOM 919 C C . HIS A 1 113 ? -1.855 -14.127 -5.513 1.00 94.56 113 HIS A C 1
ATOM 921 O O . HIS A 1 113 ? -1.342 -14.738 -4.575 1.00 94.56 113 HIS A O 1
ATOM 927 N N . VAL A 1 114 ? -2.507 -12.978 -5.341 1.00 95.75 114 VAL A N 1
ATOM 928 C CA . VAL A 1 114 ? -2.639 -12.311 -4.042 1.00 95.75 114 VAL A CA 1
ATOM 929 C C . VAL A 1 114 ? -4.046 -12.546 -3.485 1.00 95.75 114 VAL A C 1
ATOM 931 O O . VAL A 1 114 ? -5.018 -12.047 -4.058 1.00 95.75 114 VAL A O 1
ATOM 934 N N . PRO A 1 115 ? -4.193 -13.295 -2.376 1.00 95.38 115 PRO A N 1
ATOM 935 C CA . PRO A 1 115 ? -5.504 -13.614 -1.826 1.00 95.38 115 PRO A CA 1
ATOM 936 C C . PRO A 1 115 ? -6.165 -12.390 -1.181 1.00 95.38 115 PRO A C 1
ATOM 938 O O . PRO A 1 115 ? -5.543 -11.635 -0.427 1.00 95.38 115 PRO A O 1
ATOM 941 N N . ILE A 1 116 ? -7.467 -12.241 -1.415 1.00 95.06 116 ILE A N 1
ATOM 942 C CA . ILE A 1 116 ? -8.331 -11.225 -0.819 1.00 95.06 116 ILE A CA 1
ATOM 943 C C . ILE A 1 116 ? -9.051 -11.821 0.383 1.00 95.06 116 ILE A C 1
ATOM 945 O O . ILE A 1 116 ? -9.910 -12.685 0.266 1.00 95.06 116 ILE A O 1
ATOM 949 N N . GLN A 1 117 ? -8.683 -11.332 1.564 1.00 85.06 117 GLN A N 1
ATOM 950 C CA . GLN A 1 117 ? -8.977 -12.014 2.826 1.00 85.06 117 GLN A CA 1
ATOM 951 C C . GLN A 1 117 ? -10.275 -11.576 3.513 1.00 85.06 117 GLN A C 1
ATOM 953 O O . GLN A 1 117 ? -10.649 -12.161 4.520 1.00 85.06 117 GLN A O 1
ATOM 958 N N . THR A 1 118 ? -10.918 -10.498 3.058 1.00 93.44 118 THR A N 1
ATOM 959 C CA . THR A 1 118 ? -12.057 -9.900 3.779 1.00 93.44 118 THR A CA 1
ATOM 960 C C . THR A 1 118 ? -13.102 -9.375 2.814 1.00 93.44 118 THR A C 1
ATOM 962 O O . THR A 1 118 ? -12.735 -8.778 1.801 1.00 93.44 118 THR A O 1
ATOM 965 N N . GLU A 1 119 ? -14.375 -9.458 3.198 1.00 94.69 119 GLU A N 1
ATOM 966 C CA . GLU A 1 119 ? -15.495 -8.900 2.431 1.00 94.69 119 GLU A CA 1
ATOM 967 C C . GLU A 1 119 ? -15.328 -7.400 2.154 1.00 94.69 119 GLU A C 1
ATOM 969 O O . GLU A 1 119 ? -15.563 -6.928 1.050 1.00 94.69 119 GLU A O 1
ATOM 974 N N . ARG A 1 120 ? -14.779 -6.644 3.115 1.00 96.50 120 ARG A N 1
ATOM 975 C CA . ARG A 1 120 ? -14.409 -5.232 2.915 1.00 96.50 120 ARG A CA 1
ATOM 976 C C . ARG A 1 120 ? -13.539 -5.021 1.672 1.00 96.50 120 ARG A C 1
ATOM 978 O O . ARG A 1 120 ? -13.730 -4.039 0.959 1.00 96.50 120 ARG A O 1
ATOM 985 N N . ALA A 1 121 ? -12.530 -5.870 1.482 1.00 96.44 121 ALA A N 1
ATOM 986 C CA . ALA A 1 121 ? -11.584 -5.736 0.381 1.00 96.44 121 ALA A CA 1
ATOM 987 C C . ALA A 1 121 ? -12.240 -6.099 -0.959 1.00 96.44 121 ALA A C 1
ATOM 989 O O . ALA A 1 121 ? -11.988 -5.423 -1.947 1.00 96.44 121 ALA A O 1
ATOM 990 N N . ARG A 1 122 ? -13.134 -7.093 -0.971 1.00 96.69 122 ARG A N 1
ATOM 991 C CA . ARG A 1 122 ? -13.942 -7.446 -2.148 1.00 96.69 122 ARG A CA 1
ATOM 992 C C . ARG A 1 122 ? -14.876 -6.304 -2.539 1.00 96.69 122 ARG A C 1
ATOM 994 O O . ARG A 1 122 ? -14.771 -5.767 -3.636 1.00 96.69 122 ARG A O 1
ATOM 1001 N N . GLN A 1 123 ? -15.674 -5.843 -1.575 1.00 97.25 123 GLN A N 1
ATOM 1002 C CA . GLN A 1 123 ? -16.630 -4.757 -1.755 1.00 97.25 123 GLN A CA 1
ATOM 1003 C C . GLN A 1 123 ? -15.969 -3.495 -2.322 1.00 97.25 123 GLN A C 1
ATOM 1005 O O . GLN A 1 123 ? -16.548 -2.845 -3.190 1.00 97.25 123 GLN A O 1
ATOM 1010 N N . ILE A 1 124 ? -14.781 -3.108 -1.834 1.00 97.75 124 ILE A N 1
ATOM 1011 C CA . ILE A 1 124 ? -14.130 -1.902 -2.356 1.00 97.75 124 ILE A CA 1
ATOM 1012 C C . ILE A 1 124 ? -13.611 -2.086 -3.782 1.00 97.75 124 ILE A C 1
ATOM 1014 O O . ILE A 1 124 ? -13.685 -1.131 -4.545 1.00 97.75 124 ILE A O 1
ATOM 1018 N N . ILE A 1 125 ? -13.098 -3.268 -4.143 1.00 97.19 125 ILE A N 1
ATOM 1019 C CA . ILE A 1 125 ? -12.610 -3.532 -5.501 1.00 97.19 125 ILE A CA 1
ATOM 1020 C C . ILE A 1 125 ? -13.780 -3.381 -6.478 1.00 97.19 125 ILE A C 1
ATOM 1022 O O . ILE A 1 125 ? -13.704 -2.584 -7.409 1.00 97.19 125 ILE A O 1
ATOM 1026 N N . GLU A 1 126 ? -14.900 -4.045 -6.188 1.00 96.50 126 GLU A N 1
ATOM 1027 C CA . GLU A 1 126 ? -16.120 -3.974 -7.000 1.00 96.50 126 GLU A CA 1
ATOM 1028 C C . GLU A 1 126 ? -16.692 -2.550 -7.069 1.00 96.50 126 GLU A C 1
ATOM 1030 O O . GLU A 1 126 ? -17.079 -2.070 -8.132 1.00 96.50 126 GLU A O 1
ATOM 1035 N N . LEU A 1 127 ? -16.748 -1.830 -5.941 1.00 97.00 127 LEU A N 1
ATOM 1036 C CA . LEU A 1 127 ? -17.221 -0.442 -5.927 1.00 97.00 127 LEU A CA 1
ATOM 1037 C C . LEU A 1 127 ? -16.310 0.494 -6.720 1.00 97.00 127 LEU A C 1
ATOM 1039 O O . LEU A 1 127 ? -16.822 1.400 -7.373 1.00 97.00 127 LEU A O 1
ATOM 1043 N N . TYR A 1 128 ? -14.994 0.306 -6.624 1.00 96.75 128 TYR A N 1
ATOM 1044 C CA . TYR A 1 128 ? -14.010 1.141 -7.296 1.00 96.75 128 TYR A CA 1
ATOM 1045 C C . TYR A 1 128 ? -14.160 1.029 -8.812 1.00 96.75 128 TYR A C 1
ATOM 1047 O O . TYR A 1 128 ? -14.441 2.041 -9.447 1.00 96.75 128 TYR A O 1
ATOM 1055 N N . PHE A 1 129 ? -14.081 -0.185 -9.365 1.00 95.69 129 PHE A N 1
ATOM 1056 C CA . PHE A 1 129 ? -14.175 -0.393 -10.814 1.00 95.69 129 PHE A CA 1
ATOM 1057 C C . PHE A 1 129 ? -15.558 -0.066 -11.386 1.00 95.69 129 PHE A C 1
ATOM 1059 O O . PHE A 1 129 ? -15.660 0.396 -12.517 1.00 95.69 129 PHE A O 1
ATOM 1066 N N . ARG A 1 130 ? -16.625 -0.206 -10.589 1.00 95.69 130 ARG A N 1
ATOM 1067 C CA . ARG A 1 130 ? -17.980 0.159 -11.023 1.00 95.69 130 ARG A CA 1
ATOM 1068 C C . ARG A 1 130 ? -18.242 1.668 -11.066 1.00 95.69 130 ARG A C 1
ATOM 1070 O O . ARG A 1 130 ? -19.041 2.109 -11.884 1.00 95.69 130 ARG A O 1
ATOM 1077 N N . ILE A 1 131 ? -17.703 2.439 -10.118 1.00 95.62 131 ILE A N 1
ATOM 1078 C CA . ILE A 1 131 ? -18.120 3.840 -9.893 1.00 95.62 131 ILE A CA 1
ATOM 1079 C C . ILE A 1 131 ? -17.056 4.836 -10.336 1.00 95.62 131 ILE A C 1
ATOM 1081 O O . ILE A 1 131 ? -17.400 5.898 -10.846 1.00 95.62 131 ILE A O 1
ATOM 1085 N N . VAL A 1 132 ? -15.779 4.544 -10.090 1.00 94.81 132 VAL A N 1
ATOM 1086 C CA . VAL A 1 132 ? -14.708 5.485 -10.409 1.00 94.81 132 VAL A CA 1
ATOM 1087 C C . VAL A 1 132 ? -14.436 5.387 -11.909 1.00 94.81 132 VAL A C 1
ATOM 1089 O O . VAL A 1 132 ? -14.102 4.296 -12.373 1.00 94.81 132 VAL A O 1
ATOM 1092 N N . PRO A 1 133 ? -14.560 6.486 -12.678 1.00 86.00 133 PRO A N 1
ATOM 1093 C CA . PRO A 1 133 ? -14.281 6.462 -14.106 1.00 86.00 133 PRO A CA 1
ATOM 1094 C C . PRO A 1 133 ? -12.827 6.042 -14.309 1.00 86.00 133 PRO A C 1
ATOM 1096 O O . PRO A 1 133 ? -11.890 6.744 -13.909 1.00 86.00 133 PRO A O 1
ATOM 1099 N N . TYR A 1 134 ? -12.652 4.847 -14.872 1.00 67.19 134 TYR A N 1
ATOM 1100 C CA . TYR A 1 134 ? -11.351 4.209 -14.963 1.00 67.19 134 TYR A CA 1
ATOM 1101 C C . TYR A 1 134 ? -10.413 5.058 -15.822 1.00 67.19 134 TYR A C 1
ATOM 1103 O O . TYR A 1 134 ? -10.589 5.210 -17.028 1.00 67.19 134 TYR A O 1
ATOM 1111 N N . THR A 1 135 ? -9.408 5.634 -15.171 1.00 67.62 135 THR A N 1
ATOM 1112 C CA . THR A 1 135 ? -8.279 6.302 -15.810 1.00 67.62 135 THR A CA 1
ATOM 1113 C C . THR A 1 135 ? -7.024 5.863 -15.075 1.00 67.62 135 THR A C 1
ATOM 1115 O O . THR A 1 135 ? -7.011 5.786 -13.844 1.00 67.62 135 THR A O 1
ATOM 1118 N N . THR A 1 136 ? -5.960 5.553 -15.813 1.00 69.75 136 THR A N 1
ATOM 1119 C CA . THR A 1 136 ? -4.656 5.227 -15.225 1.00 69.75 136 THR A CA 1
ATOM 1120 C C . THR A 1 136 ? -4.210 6.366 -14.309 1.00 69.75 136 THR A C 1
ATOM 1122 O O . THR A 1 136 ? -3.915 7.475 -14.765 1.00 69.75 136 THR A O 1
ATOM 1125 N N . ILE A 1 137 ? -4.170 6.108 -13.001 1.00 87.31 137 ILE A N 1
ATOM 1126 C CA . ILE A 1 137 ? -3.764 7.100 -12.005 1.00 87.31 137 ILE A CA 1
ATOM 1127 C C . ILE A 1 137 ? -2.240 7.171 -11.926 1.00 87.31 137 ILE A C 1
ATOM 1129 O O . ILE A 1 137 ? -1.545 6.168 -11.804 1.00 87.31 137 ILE A O 1
ATOM 1133 N N . SER A 1 138 ? -1.681 8.379 -11.945 1.00 88.94 138 SER A N 1
ATOM 1134 C CA . SER A 1 138 ? -0.233 8.534 -11.805 1.00 88.94 138 SER A CA 1
ATOM 1135 C C . SER A 1 138 ? 0.234 8.299 -10.364 1.00 88.94 138 SER A C 1
ATOM 1137 O O . SER A 1 138 ? -0.470 8.608 -9.396 1.00 88.94 138 SER A O 1
ATOM 1139 N N . TYR A 1 139 ? 1.485 7.855 -10.207 1.00 89.50 139 TYR A N 1
ATOM 1140 C CA . TYR A 1 139 ? 2.136 7.709 -8.899 1.00 89.50 139 TYR A CA 1
ATOM 1141 C C . TYR A 1 139 ? 2.036 8.985 -8.039 1.00 89.50 139 TYR A C 1
ATOM 1143 O O . TYR A 1 139 ? 1.719 8.939 -6.848 1.00 89.50 139 TYR A O 1
ATOM 1151 N N . SER A 1 140 ? 2.269 10.154 -8.645 1.00 89.56 140 SER A N 1
ATOM 1152 C CA . SER A 1 140 ? 2.202 11.446 -7.951 1.00 89.56 140 SER A CA 1
ATOM 1153 C C . SER A 1 140 ? 0.793 11.772 -7.454 1.00 89.56 140 SER A C 1
ATOM 1155 O O . SER A 1 140 ? 0.636 12.418 -6.417 1.00 89.56 140 SER A O 1
ATOM 1157 N N . THR A 1 141 ? -0.241 11.310 -8.154 1.00 91.94 141 THR A N 1
ATOM 1158 C CA . THR A 1 141 ? -1.635 11.465 -7.729 1.00 91.94 141 THR A CA 1
ATOM 1159 C C . THR A 1 141 ? -1.947 10.568 -6.539 1.00 91.94 141 THR A C 1
ATOM 1161 O O . THR A 1 141 ? -2.503 11.061 -5.558 1.00 91.94 141 THR A O 1
ATOM 1164 N N . VAL A 1 142 ? -1.499 9.307 -6.558 1.00 94.19 142 VAL A N 1
ATOM 1165 C CA . VAL A 1 142 ? -1.584 8.415 -5.388 1.00 94.19 142 VAL A CA 1
ATOM 1166 C C . VAL A 1 142 ? -0.920 9.066 -4.175 1.00 94.19 142 VAL A C 1
ATOM 1168 O O . VAL A 1 142 ? -1.540 9.188 -3.122 1.00 94.19 142 VAL A O 1
ATOM 1171 N N . LEU A 1 143 ? 0.316 9.554 -4.320 1.00 94.06 143 LEU A N 1
ATOM 1172 C CA . LEU A 1 143 ? 1.053 10.167 -3.214 1.00 94.06 143 LEU A CA 1
ATOM 1173 C C . LEU A 1 143 ? 0.349 11.414 -2.653 1.00 94.06 143 LEU A C 1
ATOM 1175 O O . LEU A 1 143 ? 0.263 11.561 -1.434 1.00 94.06 143 LEU A O 1
ATOM 1179 N N . ARG A 1 144 ? -0.166 12.300 -3.516 1.00 95.19 144 ARG A N 1
ATOM 1180 C CA . ARG A 1 144 ? -0.911 13.499 -3.091 1.00 95.19 144 ARG A CA 1
ATOM 1181 C C . ARG A 1 144 ? -2.170 13.137 -2.313 1.00 95.19 144 ARG A C 1
ATOM 1183 O O . ARG A 1 144 ? -2.364 13.658 -1.220 1.00 95.19 144 ARG A O 1
ATOM 1190 N N . ARG A 1 145 ? -2.968 12.202 -2.834 1.00 96.31 145 ARG A N 1
ATOM 1191 C CA . ARG A 1 145 ? -4.193 11.711 -2.189 1.00 96.31 145 ARG A CA 1
ATOM 1192 C C . ARG A 1 145 ? -3.907 11.077 -0.826 1.00 96.31 145 ARG A C 1
ATOM 1194 O O . ARG A 1 145 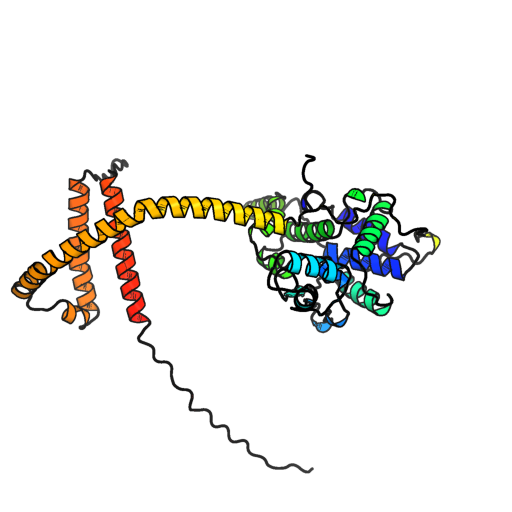? -4.557 11.426 0.156 1.00 96.31 145 ARG A O 1
ATOM 1201 N N . LEU A 1 146 ? -2.888 10.216 -0.741 1.00 97.44 146 LEU A N 1
ATOM 1202 C CA . LEU A 1 146 ? -2.472 9.583 0.517 1.00 97.44 146 LEU A CA 1
ATOM 1203 C C . LEU A 1 146 ? -1.994 10.602 1.560 1.00 97.44 146 LEU A C 1
ATOM 1205 O O . LEU A 1 146 ? -2.350 10.501 2.732 1.00 97.44 146 LEU A O 1
ATOM 1209 N N . LYS A 1 147 ? -1.207 11.603 1.149 1.00 97.19 147 LYS A N 1
ATOM 1210 C CA . LYS A 1 147 ? -0.782 12.680 2.053 1.00 97.19 147 LYS A CA 1
ATOM 1211 C C . LYS A 1 147 ? -1.959 13.536 2.493 1.00 97.19 147 LYS A C 1
ATOM 1213 O O . LYS A 1 147 ? -2.067 13.835 3.675 1.00 97.19 147 LYS A O 1
ATOM 1218 N N . LYS A 1 148 ? -2.867 13.869 1.574 1.00 98.12 148 LYS A N 1
ATOM 1219 C CA . LYS A 1 148 ? -4.041 14.678 1.892 1.00 98.12 148 LYS A CA 1
ATOM 1220 C C . LYS A 1 148 ? -4.952 13.984 2.903 1.00 98.12 148 LYS A C 1
ATOM 1222 O O . LYS A 1 148 ? -5.344 14.607 3.879 1.00 98.12 148 LYS A O 1
ATOM 1227 N N . VAL A 1 149 ? -5.247 12.693 2.727 1.00 98.31 149 VAL A N 1
ATOM 1228 C CA . VAL A 1 149 ? -6.066 11.961 3.711 1.00 98.31 149 VAL A CA 1
ATOM 1229 C C . VAL A 1 149 ? -5.357 11.824 5.062 1.00 98.31 149 VAL A C 1
ATOM 1231 O O . VAL A 1 149 ? -6.018 11.859 6.097 1.00 98.31 149 VAL A O 1
ATOM 1234 N N . ALA A 1 150 ? -4.024 11.728 5.080 1.00 98.19 150 ALA A N 1
ATOM 1235 C CA . ALA A 1 150 ? -3.256 11.742 6.321 1.00 98.19 150 ALA A CA 1
ATOM 1236 C C . ALA A 1 150 ? -3.343 13.093 7.051 1.00 98.19 150 ALA A C 1
ATOM 1238 O O . ALA A 1 150 ? -3.531 13.092 8.259 1.00 98.19 150 ALA A O 1
ATOM 1239 N N . GLU A 1 151 ? -3.294 14.225 6.339 1.00 98.12 151 GLU A N 1
ATOM 1240 C CA . GLU A 1 151 ? -3.505 15.565 6.928 1.00 98.12 151 GLU A CA 1
ATOM 1241 C C . GLU A 1 151 ? -4.891 15.722 7.556 1.00 98.12 151 GLU A C 1
ATOM 1243 O O . GLU A 1 151 ? -5.048 16.438 8.538 1.00 98.12 151 GLU A O 1
ATOM 1248 N N . LEU A 1 152 ? -5.889 15.039 6.996 1.00 98.25 152 LEU A N 1
ATOM 1249 C CA . LEU A 1 152 ? -7.263 15.027 7.498 1.00 98.25 152 LEU A CA 1
ATOM 1250 C C . LEU A 1 152 ? -7.487 14.001 8.623 1.00 98.25 152 LEU A C 1
ATOM 1252 O O . LEU A 1 152 ? -8.605 13.881 9.119 1.00 98.25 152 LEU A O 1
ATOM 1256 N N . THR A 1 153 ? -6.470 13.216 8.994 1.00 98.44 153 THR A N 1
ATOM 1257 C CA . THR A 1 153 ? -6.601 12.133 9.976 1.00 98.44 153 THR A CA 1
ATOM 1258 C C . THR A 1 153 ? -5.766 12.413 11.217 1.00 98.44 153 THR A C 1
ATOM 1260 O O . THR A 1 153 ? -4.537 12.330 11.196 1.00 98.44 153 THR A O 1
ATOM 1263 N N . ASP A 1 154 ? -6.448 12.643 12.336 1.00 96.56 154 ASP A N 1
ATOM 1264 C CA . ASP A 1 154 ? -5.806 12.935 13.614 1.00 96.56 154 ASP A CA 1
ATOM 1265 C C . ASP A 1 154 ? -4.766 11.883 14.020 1.00 96.56 154 ASP A C 1
ATOM 1267 O O . ASP A 1 154 ? -5.014 10.672 14.068 1.00 96.56 154 ASP A O 1
ATOM 1271 N N . GLY A 1 155 ? -3.574 12.368 14.366 1.00 93.88 155 GLY A N 1
ATOM 1272 C CA . GLY A 1 155 ? -2.473 11.537 14.841 1.00 93.88 155 GLY A CA 1
ATOM 1273 C C . GLY A 1 155 ? -1.777 10.711 13.756 1.00 93.88 155 GLY A C 1
ATOM 1274 O O . GLY A 1 155 ? -0.984 9.832 14.110 1.00 93.88 155 GLY A O 1
ATOM 1275 N N . VAL A 1 156 ? -2.041 10.969 12.470 1.00 96.56 156 VAL A N 1
ATOM 1276 C CA . VAL A 1 156 ? -1.284 10.406 11.346 1.00 96.56 156 VAL A CA 1
ATOM 1277 C C . VAL A 1 156 ? -0.382 11.479 10.750 1.00 96.56 156 VAL A C 1
ATOM 1279 O O . VAL A 1 156 ? -0.825 12.547 10.351 1.00 96.56 156 VAL A O 1
ATOM 1282 N N . ASP A 1 157 ? 0.913 11.187 10.678 1.00 95.12 157 ASP A N 1
ATOM 1283 C CA . ASP A 1 157 ? 1.877 12.112 10.096 1.00 95.12 157 ASP A CA 1
ATOM 1284 C C . ASP A 1 157 ? 1.885 11.999 8.564 1.00 95.12 157 ASP A C 1
ATOM 1286 O O . ASP A 1 157 ? 2.342 11.009 7.976 1.00 95.12 157 ASP A O 1
ATOM 1290 N N . ALA A 1 158 ? 1.402 13.048 7.903 1.00 95.19 158 ALA A N 1
ATOM 1291 C CA . ALA A 1 158 ? 1.370 13.145 6.452 1.00 95.19 158 ALA A CA 1
ATOM 1292 C C . ALA A 1 158 ? 2.768 13.160 5.814 1.00 95.19 158 ALA A C 1
ATOM 1294 O O . ALA A 1 158 ? 2.940 12.669 4.694 1.00 95.19 158 ALA A O 1
ATOM 1295 N N . SER A 1 159 ? 3.804 13.655 6.502 1.00 91.44 159 SER A N 1
ATOM 1296 C CA . SER A 1 159 ? 5.185 13.643 5.986 1.00 91.44 159 SER A CA 1
ATOM 1297 C C . SER A 1 159 ? 5.707 12.216 5.803 1.00 91.44 159 SER A C 1
ATOM 1299 O O . SER A 1 159 ? 6.438 11.935 4.850 1.00 91.44 159 SER A O 1
ATOM 1301 N N . SER A 1 160 ? 5.201 11.321 6.645 1.00 91.44 160 SER A N 1
ATOM 1302 C CA . SER A 1 160 ? 5.539 9.905 6.780 1.00 91.44 160 SER A CA 1
ATOM 1303 C C . SER A 1 160 ? 4.580 8.979 6.037 1.00 91.44 160 SER A C 1
ATOM 1305 O O . SER A 1 160 ? 4.751 7.764 6.055 1.00 91.44 160 SER A O 1
ATOM 1307 N N . THR A 1 161 ? 3.568 9.539 5.369 1.00 94.62 161 THR A N 1
ATOM 1308 C CA . THR A 1 161 ? 2.551 8.765 4.657 1.00 94.62 161 THR A CA 1
ATOM 1309 C C . THR A 1 161 ? 2.843 8.706 3.161 1.00 94.62 161 THR A C 1
ATOM 1311 O O . THR A 1 161 ? 2.868 9.725 2.468 1.00 94.62 161 THR A O 1
ATOM 1314 N N . TYR A 1 162 ? 3.106 7.494 2.670 1.00 94.44 162 TYR A N 1
ATOM 1315 C CA . TYR A 1 162 ? 3.424 7.186 1.274 1.00 94.44 162 TYR A CA 1
ATOM 1316 C C . TYR A 1 162 ? 3.140 5.701 0.973 1.00 94.44 162 TYR A C 1
ATOM 1318 O O . TYR A 1 162 ? 2.995 4.907 1.908 1.00 94.44 162 TYR A O 1
ATOM 1326 N N . PRO A 1 163 ? 3.065 5.292 -0.309 1.00 95.06 163 PRO A N 1
ATOM 1327 C CA . PRO A 1 163 ? 2.631 3.944 -0.674 1.00 95.06 163 PRO A CA 1
ATOM 1328 C C . PRO A 1 163 ? 3.460 2.813 -0.056 1.00 95.06 163 PRO A C 1
ATOM 1330 O O . PRO A 1 163 ? 2.903 1.837 0.441 1.00 95.06 163 PRO A O 1
ATOM 1333 N N . HIS A 1 164 ? 4.788 2.949 -0.047 1.00 92.19 164 HIS A N 1
ATOM 1334 C CA . HIS A 1 164 ? 5.668 1.900 0.467 1.00 92.19 164 HIS A CA 1
ATOM 1335 C C . HIS A 1 164 ? 5.574 1.750 2.001 1.00 92.19 164 HIS A C 1
ATOM 1337 O O . HIS A 1 164 ? 5.608 0.628 2.494 1.00 92.19 164 HIS A O 1
ATOM 1343 N N . MET A 1 165 ? 5.312 2.831 2.753 1.00 94.19 165 MET A N 1
ATOM 1344 C CA . MET A 1 165 ? 4.983 2.745 4.188 1.00 94.19 165 MET A CA 1
ATOM 1345 C C . MET A 1 165 ? 3.695 1.950 4.438 1.00 94.19 165 MET A C 1
ATOM 1347 O O . MET A 1 165 ? 3.636 1.147 5.370 1.00 94.19 165 MET A O 1
ATOM 1351 N N . LEU A 1 166 ? 2.662 2.129 3.608 1.00 96.88 166 LEU A N 1
ATOM 1352 C CA . LEU A 1 166 ? 1.421 1.358 3.739 1.00 96.88 166 LEU A CA 1
ATOM 1353 C C . LEU A 1 166 ? 1.669 -0.130 3.473 1.00 96.88 166 LEU A C 1
ATOM 1355 O O . LEU A 1 166 ? 1.235 -0.968 4.260 1.00 96.88 166 LEU A O 1
ATOM 1359 N N . ARG A 1 167 ? 2.446 -0.457 2.436 1.00 95.31 167 ARG A N 1
ATOM 1360 C CA . ARG A 1 167 ? 2.872 -1.838 2.171 1.00 95.31 167 ARG A CA 1
ATOM 1361 C C . ARG A 1 167 ? 3.633 -2.434 3.357 1.00 95.31 167 ARG A C 1
ATOM 1363 O O . ARG A 1 167 ? 3.310 -3.538 3.792 1.00 95.31 167 ARG A O 1
ATOM 1370 N N . ALA A 1 168 ? 4.598 -1.694 3.905 1.00 93.19 168 ALA A N 1
ATOM 1371 C CA . ALA A 1 168 ? 5.337 -2.094 5.099 1.00 93.19 168 ALA A CA 1
ATOM 1372 C C . ALA A 1 168 ? 4.394 -2.305 6.296 1.00 93.19 168 ALA A C 1
ATOM 1374 O O . ALA A 1 168 ? 4.521 -3.288 7.019 1.00 93.19 168 ALA A O 1
ATOM 1375 N N . THR A 1 169 ? 3.388 -1.440 6.456 1.00 94.69 169 THR A N 1
ATOM 1376 C CA . THR A 1 169 ? 2.349 -1.571 7.487 1.00 94.69 169 THR A CA 1
ATOM 1377 C C . THR A 1 169 ? 1.570 -2.877 7.333 1.00 94.69 169 THR A C 1
ATOM 1379 O O . THR A 1 169 ? 1.400 -3.591 8.321 1.00 94.69 169 THR A O 1
ATOM 1382 N N . ALA A 1 170 ? 1.163 -3.240 6.112 1.00 95.12 170 ALA A N 1
ATOM 1383 C CA . ALA A 1 170 ? 0.484 -4.506 5.840 1.00 95.12 170 ALA A CA 1
ATOM 1384 C C . ALA A 1 170 ? 1.357 -5.707 6.241 1.00 95.12 170 ALA A C 1
ATOM 1386 O O . ALA A 1 170 ? 0.915 -6.575 6.996 1.00 95.12 170 ALA A O 1
ATOM 1387 N N . ALA A 1 171 ? 2.608 -5.727 5.773 1.00 93.44 171 ALA A N 1
ATOM 1388 C CA . ALA A 1 171 ? 3.570 -6.791 6.049 1.00 93.44 171 ALA A CA 1
ATOM 1389 C C . ALA A 1 171 ? 3.826 -6.957 7.550 1.00 93.44 171 ALA A C 1
ATOM 1391 O O . ALA A 1 171 ? 3.736 -8.062 8.089 1.00 93.44 171 ALA A O 1
ATOM 1392 N N . THR A 1 172 ? 4.070 -5.846 8.243 1.00 91.25 172 THR A N 1
ATOM 1393 C CA . THR A 1 172 ? 4.262 -5.821 9.689 1.00 91.25 172 THR A CA 1
ATOM 1394 C C . THR A 1 172 ? 3.024 -6.319 10.432 1.00 91.25 172 THR A C 1
ATOM 1396 O O . THR A 1 172 ? 3.151 -7.157 11.318 1.00 91.25 172 THR A O 1
ATOM 1399 N N . HIS A 1 173 ? 1.821 -5.870 10.066 1.00 92.00 173 HIS A N 1
ATOM 1400 C CA . HIS A 1 173 ? 0.585 -6.309 10.724 1.00 92.00 173 HIS A CA 1
ATOM 1401 C C . HIS A 1 173 ? 0.320 -7.805 10.518 1.00 92.00 173 HIS A C 1
ATOM 1403 O O . HIS A 1 173 ? -0.105 -8.472 11.457 1.00 92.00 173 HIS A O 1
ATOM 1409 N N . TYR A 1 174 ? 0.604 -8.368 9.340 1.00 91.94 174 TYR A N 1
ATOM 1410 C CA . TYR A 1 174 ? 0.509 -9.819 9.136 1.00 91.94 174 TYR A CA 1
ATOM 1411 C C . TYR A 1 174 ? 1.555 -10.598 9.931 1.00 91.94 174 TYR A C 1
ATOM 1413 O O . TYR A 1 174 ? 1.219 -11.609 10.550 1.00 91.94 174 TYR A O 1
ATOM 1421 N N . ALA A 1 175 ? 2.800 -10.119 9.967 1.00 89.50 175 ALA A N 1
ATOM 1422 C CA . ALA A 1 175 ? 3.844 -10.728 10.784 1.00 89.50 175 ALA A CA 1
ATOM 1423 C C . ALA A 1 175 ? 3.460 -10.714 12.275 1.00 89.50 175 ALA A C 1
ATOM 1425 O O . ALA A 1 175 ? 3.609 -11.724 12.964 1.00 89.50 175 ALA A O 1
ATOM 1426 N N . TRP A 1 176 ? 2.889 -9.607 12.763 1.00 87.00 176 TRP A N 1
ATOM 1427 C CA . TRP A 1 176 ? 2.392 -9.482 14.138 1.00 87.00 176 TRP A CA 1
ATOM 1428 C C . TRP A 1 176 ? 1.199 -10.375 14.411 1.00 87.00 176 TRP A C 1
ATOM 1430 O O . TRP A 1 176 ? 1.121 -10.945 15.492 1.00 87.00 176 TRP A O 1
ATOM 1440 N N . ALA A 1 177 ? 0.314 -10.547 13.430 1.00 86.88 177 ALA A N 1
ATOM 1441 C CA . ALA A 1 177 ? -0.797 -11.485 13.504 1.00 86.88 177 ALA A CA 1
ATOM 1442 C C . ALA A 1 177 ? -0.352 -12.953 13.450 1.00 86.88 177 ALA A C 1
ATOM 1444 O O . ALA A 1 177 ? -1.131 -13.832 13.808 1.00 86.88 177 ALA A O 1
ATOM 1445 N N . GLY A 1 178 ? 0.914 -13.233 13.128 1.00 85.56 178 GLY A N 1
ATOM 1446 C CA . GLY A 1 178 ? 1.495 -14.576 13.168 1.00 85.56 178 GLY A CA 1
ATOM 1447 C C . GLY A 1 178 ? 1.468 -15.313 11.833 1.00 85.56 178 GLY A C 1
ATOM 1448 O O . GLY A 1 178 ? 1.654 -16.530 11.810 1.00 85.56 178 GLY A O 1
ATOM 1449 N N . VAL A 1 179 ? 1.264 -14.600 10.721 1.00 87.06 179 VAL A N 1
ATOM 1450 C CA . VAL A 1 179 ? 1.409 -15.182 9.382 1.00 87.06 179 VAL A CA 1
ATOM 1451 C C . VAL A 1 179 ? 2.852 -15.654 9.193 1.00 87.06 179 VAL A C 1
ATOM 1453 O O . VAL A 1 179 ? 3.810 -14.952 9.524 1.00 87.06 179 VAL A O 1
ATOM 1456 N N . ARG A 1 180 ? 3.014 -16.880 8.690 1.00 86.06 180 ARG A N 1
ATOM 1457 C CA . ARG A 1 180 ? 4.327 -17.507 8.494 1.00 86.06 180 ARG A CA 1
ATOM 1458 C C . ARG A 1 180 ? 5.041 -16.909 7.279 1.00 86.06 180 ARG A C 1
ATOM 1460 O O . ARG A 1 180 ? 4.387 -16.541 6.310 1.00 86.06 180 ARG A O 1
ATOM 1467 N N . GLY A 1 181 ? 6.376 -16.910 7.315 1.00 86.69 181 GLY A N 1
ATOM 1468 C CA . GLY A 1 181 ? 7.247 -16.392 6.247 1.00 86.69 181 GLY A CA 1
ATOM 1469 C C . GLY A 1 181 ? 6.818 -16.797 4.829 1.00 86.69 181 GLY A C 1
ATOM 1470 O O . GLY A 1 181 ? 6.498 -15.904 4.056 1.00 86.69 181 GLY A O 1
ATOM 1471 N N . PRO A 1 182 ? 6.646 -18.098 4.518 1.00 89.00 182 PRO A N 1
ATOM 1472 C CA . PRO A 1 182 ? 6.261 -18.534 3.169 1.00 89.00 182 PRO A CA 1
ATOM 1473 C C . PRO A 1 182 ? 4.942 -17.939 2.646 1.00 89.00 182 PRO A C 1
ATOM 1475 O O . PRO A 1 182 ? 4.787 -17.671 1.455 1.00 89.00 182 PRO A O 1
ATOM 1478 N N . ALA A 1 183 ? 3.974 -17.700 3.536 1.00 89.88 183 ALA A N 1
ATOM 1479 C CA . ALA A 1 183 ? 2.720 -17.057 3.156 1.00 89.88 183 ALA A CA 1
ATOM 1480 C C . ALA A 1 183 ? 2.913 -15.552 2.906 1.00 89.88 183 ALA A C 1
ATOM 1482 O O . ALA A 1 183 ? 2.307 -15.004 1.987 1.00 89.88 183 ALA A O 1
ATOM 1483 N N . LEU A 1 184 ? 3.784 -14.888 3.678 1.00 90.62 184 LEU A N 1
ATOM 1484 C CA . LEU A 1 184 ? 4.172 -13.501 3.408 1.00 90.62 184 LEU A CA 1
ATOM 1485 C C . LEU A 1 184 ? 4.863 -13.383 2.044 1.00 90.62 184 LEU A C 1
ATOM 1487 O O . LEU A 1 184 ? 4.577 -12.441 1.317 1.00 90.62 184 LEU A O 1
ATOM 1491 N N . ASP A 1 185 ? 5.684 -14.355 1.655 1.00 89.38 185 ASP A N 1
ATOM 1492 C CA . ASP A 1 185 ? 6.380 -14.344 0.359 1.00 89.38 185 ASP A CA 1
ATOM 1493 C C . ASP A 1 185 ? 5.412 -14.356 -0.807 1.00 89.38 185 ASP A C 1
ATOM 1495 O O . ASP A 1 185 ? 5.563 -13.591 -1.754 1.00 89.38 185 ASP A O 1
ATOM 1499 N N . THR A 1 186 ? 4.374 -15.179 -0.693 1.00 88.62 186 THR A N 1
ATOM 1500 C CA . THR A 1 186 ? 3.323 -15.274 -1.706 1.00 88.62 186 THR A CA 1
ATOM 1501 C C . THR A 1 186 ? 2.542 -13.961 -1.807 1.00 88.62 186 THR A C 1
ATOM 1503 O O . THR A 1 186 ? 2.303 -13.459 -2.901 1.00 88.62 186 THR A O 1
ATOM 1506 N N . ILE A 1 187 ? 2.184 -13.354 -0.669 1.00 91.00 187 ILE A N 1
ATOM 1507 C CA . ILE A 1 187 ? 1.413 -12.100 -0.634 1.00 91.00 187 ILE A CA 1
ATOM 1508 C C . ILE A 1 187 ? 2.255 -10.925 -1.164 1.00 91.00 187 ILE A C 1
ATOM 1510 O O . ILE A 1 187 ? 1.814 -10.153 -2.021 1.00 91.00 187 ILE A O 1
ATOM 1514 N N . PHE A 1 188 ? 3.489 -10.796 -0.675 1.00 91.19 188 PHE A N 1
ATOM 1515 C CA . PHE A 1 188 ? 4.358 -9.647 -0.913 1.00 91.19 188 PHE A CA 1
ATOM 1516 C C . PHE A 1 188 ? 5.374 -9.854 -2.049 1.00 91.19 188 PHE A C 1
ATOM 1518 O O . PHE A 1 188 ? 6.140 -8.938 -2.341 1.00 91.19 188 PHE A O 1
ATOM 1525 N N . GLY A 1 189 ? 5.393 -11.001 -2.726 1.00 89.31 189 GLY A N 1
ATOM 1526 C CA . GLY A 1 189 ? 6.329 -11.261 -3.825 1.00 89.31 189 GLY A CA 1
ATOM 1527 C C . GLY A 1 189 ? 7.783 -11.010 -3.417 1.00 89.31 189 GLY A C 1
ATOM 1528 O O . GLY A 1 189 ? 8.501 -10.294 -4.118 1.00 89.31 189 GLY A O 1
ATOM 1529 N N . TRP A 1 190 ? 8.166 -11.489 -2.232 1.00 88.81 190 TRP A N 1
ATOM 1530 C CA . TRP A 1 190 ? 9.528 -11.370 -1.716 1.00 88.81 190 TRP A CA 1
ATOM 1531 C C . TRP A 1 190 ? 10.353 -12.571 -2.156 1.00 88.81 190 TRP A C 1
ATOM 1533 O O . TRP A 1 190 ? 10.002 -13.712 -1.863 1.00 88.81 190 TRP A O 1
ATOM 1543 N N . LEU A 1 191 ? 11.473 -12.304 -2.822 1.00 82.19 191 LEU A N 1
ATOM 1544 C CA . LEU A 1 191 ? 12.420 -13.344 -3.231 1.00 82.19 191 LEU A CA 1
ATOM 1545 C C . LEU A 1 191 ? 13.491 -13.607 -2.164 1.00 82.19 191 LEU A C 1
ATOM 1547 O O . LEU A 1 191 ? 13.993 -14.720 -2.046 1.00 82.19 191 LEU A O 1
ATOM 1551 N N . ASP A 1 192 ? 13.832 -12.588 -1.373 1.00 79.56 192 ASP A N 1
ATOM 1552 C CA . ASP A 1 192 ? 14.921 -12.641 -0.400 1.00 79.56 192 ASP A CA 1
ATOM 1553 C C . ASP A 1 192 ? 14.418 -12.870 1.034 1.00 79.56 192 ASP A C 1
ATOM 1555 O O . ASP A 1 192 ? 13.566 -12.140 1.547 1.00 79.56 192 ASP A O 1
ATOM 1559 N N . GLU A 1 193 ? 15.004 -13.858 1.715 1.00 76.06 193 GLU A N 1
ATOM 1560 C CA . GLU A 1 193 ? 14.711 -14.196 3.111 1.00 76.06 193 GLU A CA 1
ATOM 1561 C C . GLU A 1 193 ? 15.025 -13.041 4.072 1.00 76.06 193 GLU A C 1
ATOM 1563 O O . GLU A 1 193 ? 14.270 -12.807 5.020 1.00 76.06 193 GLU A O 1
ATOM 1568 N N . LYS A 1 194 ? 16.083 -12.253 3.823 1.00 77.31 194 LYS A N 1
ATOM 1569 C CA . LYS A 1 194 ? 16.478 -11.176 4.751 1.00 77.31 194 LYS A CA 1
ATOM 1570 C C . LYS A 1 194 ? 15.448 -10.054 4.810 1.00 77.31 194 LYS A C 1
ATOM 1572 O O . LYS A 1 194 ? 15.243 -9.467 5.876 1.00 77.31 194 LYS A O 1
ATOM 1577 N N . THR A 1 195 ? 14.757 -9.796 3.701 1.00 76.88 195 THR A N 1
ATOM 1578 C CA . THR A 1 195 ? 13.626 -8.860 3.669 1.00 76.88 195 THR A CA 1
ATOM 1579 C C . THR A 1 195 ? 12.539 -9.293 4.653 1.00 76.88 195 THR A C 1
ATOM 1581 O O . THR A 1 195 ? 12.090 -8.491 5.470 1.00 76.88 195 THR A O 1
ATOM 1584 N N . LYS A 1 196 ? 12.191 -10.582 4.677 1.00 77.88 196 LYS A N 1
ATOM 1585 C CA . LYS A 1 196 ? 11.176 -11.161 5.576 1.00 77.88 196 LYS A CA 1
ATOM 1586 C C . LYS A 1 196 ? 11.599 -11.046 7.032 1.00 77.88 196 LYS A C 1
ATOM 1588 O O . LYS A 1 196 ? 10.829 -10.603 7.890 1.00 77.88 196 LYS A O 1
ATOM 1593 N N . GLU A 1 197 ? 12.849 -11.414 7.309 1.00 79.56 197 GLU A N 1
ATOM 1594 C CA . GLU A 1 197 ? 13.421 -11.325 8.647 1.00 79.56 197 GLU A CA 1
ATOM 1595 C C . GLU A 1 197 ? 13.343 -9.904 9.201 1.00 79.56 197 GLU A C 1
ATOM 1597 O O . GLU A 1 197 ? 13.101 -9.739 10.394 1.00 79.56 197 GLU A O 1
ATOM 1602 N N . HIS A 1 198 ? 13.504 -8.881 8.357 1.00 79.94 198 HIS A N 1
ATOM 1603 C CA . HIS A 1 198 ? 13.443 -7.485 8.777 1.00 79.94 198 HIS A CA 1
ATOM 1604 C C . HIS A 1 198 ? 12.082 -7.125 9.403 1.00 79.94 198 HIS A C 1
ATOM 1606 O O . HIS A 1 198 ? 12.031 -6.526 10.481 1.00 79.94 198 HIS A O 1
ATOM 1612 N N . TYR A 1 199 ? 10.981 -7.572 8.790 1.00 79.31 199 TYR A N 1
ATOM 1613 C CA . TYR A 1 199 ? 9.622 -7.350 9.297 1.00 79.31 199 TYR A CA 1
ATOM 1614 C C . TYR A 1 199 ? 9.312 -8.186 10.542 1.00 79.31 199 TYR A C 1
ATOM 1616 O O . TYR A 1 199 ? 8.668 -7.700 11.473 1.00 79.31 199 TYR A O 1
ATOM 1624 N N . VAL A 1 200 ? 9.798 -9.429 10.588 1.00 76.12 200 VAL A N 1
ATOM 1625 C CA . VAL A 1 200 ? 9.558 -10.352 11.707 1.00 76.12 200 VAL A CA 1
ATOM 1626 C C . VAL A 1 200 ? 10.370 -9.967 12.950 1.00 76.12 200 VAL A C 1
ATOM 1628 O O . VAL A 1 200 ? 9.835 -9.973 14.059 1.00 76.12 200 VAL A O 1
ATOM 1631 N N . LYS A 1 201 ? 11.653 -9.615 12.782 1.00 74.38 201 LYS A N 1
ATOM 1632 C CA . LYS A 1 201 ? 12.593 -9.318 13.880 1.00 74.38 201 LYS A CA 1
ATOM 1633 C C . LYS A 1 201 ? 12.264 -8.024 14.610 1.00 74.38 201 LYS A C 1
ATOM 1635 O O . LYS A 1 201 ? 12.592 -7.902 15.787 1.00 74.38 201 LYS A O 1
ATOM 1640 N N . LYS A 1 202 ? 11.607 -7.065 13.948 1.00 67.69 202 LYS A N 1
ATOM 1641 C CA . LYS A 1 202 ? 11.289 -5.767 14.559 1.00 67.69 202 LYS A CA 1
ATOM 1642 C C . LYS A 1 202 ? 10.370 -5.879 15.775 1.00 67.69 202 LYS A C 1
ATOM 1644 O O . LYS A 1 202 ? 10.324 -4.959 16.588 1.00 67.69 202 LYS A O 1
ATOM 1649 N N . THR A 1 203 ? 9.674 -6.999 15.944 1.00 63.44 203 THR A N 1
ATOM 1650 C CA . THR A 1 203 ? 8.839 -7.202 17.124 1.00 63.44 203 THR A CA 1
ATOM 1651 C C . THR A 1 203 ? 9.184 -8.436 17.912 1.00 63.44 203 THR A C 1
ATOM 1653 O O . THR A 1 203 ? 9.186 -9.552 17.397 1.00 63.44 203 THR A O 1
ATOM 1656 N N . ALA A 1 204 ? 9.299 -8.226 19.221 1.00 69.19 204 ALA A N 1
ATOM 1657 C CA . ALA A 1 204 ? 9.290 -9.295 20.197 1.00 69.19 204 ALA A CA 1
ATOM 1658 C C . ALA A 1 204 ? 7.987 -10.111 20.155 1.00 69.19 204 ALA A C 1
ATOM 1660 O O . ALA A 1 204 ? 7.978 -11.188 20.719 1.00 69.19 204 ALA A O 1
ATOM 1661 N N . CYS A 1 205 ? 6.919 -9.687 19.459 1.00 72.06 205 CYS A N 1
ATOM 1662 C CA . CYS A 1 205 ? 5.643 -10.410 19.366 1.00 72.06 205 CYS A CA 1
ATOM 1663 C C . CYS A 1 205 ? 5.794 -11.897 19.020 1.00 72.06 205 CYS A C 1
ATOM 1665 O O . CYS A 1 205 ? 5.169 -12.728 19.675 1.00 72.06 205 CYS A O 1
ATOM 1667 N N . ARG A 1 206 ? 6.644 -12.266 18.047 1.00 72.56 206 ARG A N 1
ATOM 1668 C CA . ARG A 1 206 ? 6.869 -13.686 17.717 1.00 72.56 206 ARG A CA 1
ATOM 1669 C C . ARG A 1 206 ? 7.551 -14.427 18.867 1.00 72.56 206 ARG A C 1
ATOM 1671 O O . ARG A 1 206 ? 7.109 -15.512 19.226 1.00 72.56 206 ARG A O 1
ATOM 1678 N N . ALA A 1 207 ? 8.582 -13.828 19.462 1.00 78.62 207 ALA A N 1
ATOM 1679 C CA . ALA A 1 207 ? 9.269 -14.392 20.621 1.00 78.62 207 ALA A CA 1
ATOM 1680 C C . ALA A 1 207 ? 8.339 -14.485 21.841 1.00 78.62 207 ALA A C 1
ATOM 1682 O O . ALA A 1 207 ? 8.299 -15.517 22.490 1.00 78.62 207 ALA A O 1
ATOM 1683 N N . SER A 1 208 ? 7.531 -13.462 22.115 1.00 78.44 208 SER A N 1
ATOM 1684 C CA . SER A 1 208 ? 6.537 -13.424 23.188 1.00 78.44 208 SER A CA 1
ATOM 1685 C C . SER A 1 208 ? 5.464 -14.489 23.003 1.00 78.44 208 SER A C 1
ATOM 1687 O O . SER A 1 208 ? 5.122 -15.159 23.969 1.00 78.44 208 SER A O 1
ATOM 1689 N N . ARG A 1 209 ? 4.956 -14.686 21.778 1.00 76.06 209 ARG A N 1
ATOM 1690 C CA . ARG A 1 209 ? 3.998 -15.757 21.463 1.00 76.06 209 ARG A CA 1
ATOM 1691 C C . ARG A 1 209 ? 4.620 -17.133 21.626 1.00 76.06 209 ARG A C 1
ATOM 1693 O O . ARG A 1 209 ? 3.996 -18.007 22.212 1.00 76.06 209 ARG A O 1
ATOM 1700 N N . GLU A 1 210 ? 5.849 -17.312 21.157 1.00 82.06 210 GLU A N 1
ATOM 1701 C CA . GLU A 1 210 ? 6.550 -18.586 21.289 1.00 82.06 210 GLU A CA 1
ATOM 1702 C C . GLU A 1 210 ? 6.882 -18.899 22.753 1.00 82.06 210 GLU A C 1
ATOM 1704 O O . GLU A 1 210 ? 6.643 -20.008 23.220 1.00 82.06 210 GLU A O 1
ATOM 1709 N N . LEU A 1 211 ? 7.332 -17.905 23.520 1.00 85.94 211 LEU A N 1
ATOM 1710 C CA . LEU A 1 211 ? 7.537 -18.024 24.962 1.00 85.94 211 LEU A CA 1
ATOM 1711 C C . LEU A 1 211 ? 6.223 -18.303 25.693 1.00 85.94 211 LEU A C 1
ATOM 1713 O O . LEU A 1 211 ? 6.209 -19.131 26.597 1.00 85.94 211 LEU A O 1
ATOM 1717 N N . ALA A 1 212 ? 5.126 -17.648 25.308 1.00 84.62 212 ALA A N 1
ATOM 1718 C CA . ALA A 1 212 ? 3.807 -17.893 25.878 1.00 84.62 212 ALA A CA 1
ATOM 1719 C C . ALA A 1 212 ? 3.340 -19.331 25.593 1.00 84.62 212 ALA A C 1
ATOM 1721 O O . ALA A 1 212 ? 2.944 -20.032 26.523 1.00 84.62 212 ALA A O 1
ATOM 1722 N N . ARG A 1 213 ? 3.509 -19.803 24.349 1.00 83.25 213 ARG A N 1
ATOM 1723 C CA . ARG A 1 213 ? 3.238 -21.184 23.921 1.00 83.25 213 ARG A CA 1
ATOM 1724 C C . ARG A 1 213 ? 4.040 -22.197 24.738 1.00 83.25 213 ARG A C 1
ATOM 1726 O O . ARG A 1 213 ? 3.462 -23.139 25.265 1.00 83.25 213 ARG A O 1
ATOM 1733 N N . VAL A 1 214 ? 5.353 -21.994 24.873 1.00 88.88 214 VAL A N 1
ATOM 1734 C CA . VAL A 1 214 ? 6.246 -22.879 25.645 1.00 88.88 214 VAL A CA 1
ATOM 1735 C C . VAL A 1 214 ? 5.911 -22.861 27.140 1.00 88.88 214 VAL A C 1
ATOM 1737 O O . VAL A 1 214 ? 6.037 -23.882 27.807 1.00 88.88 214 VAL A O 1
ATOM 1740 N N . ARG A 1 215 ? 5.448 -21.725 27.675 1.00 90.31 215 ARG A N 1
ATOM 1741 C CA . ARG A 1 215 ? 5.039 -21.578 29.082 1.00 90.31 215 ARG A CA 1
ATOM 1742 C C . ARG A 1 215 ? 3.605 -22.037 29.368 1.00 90.31 215 ARG A C 1
ATOM 1744 O O . ARG A 1 215 ? 3.188 -21.962 30.518 1.00 90.31 215 ARG A O 1
ATOM 1751 N N . GLY A 1 216 ? 2.844 -22.465 28.358 1.00 87.38 216 GLY A N 1
ATOM 1752 C CA . GLY A 1 216 ? 1.427 -22.811 28.518 1.00 87.38 216 GLY A CA 1
ATOM 1753 C C . GLY A 1 216 ? 0.546 -21.623 28.929 1.00 87.38 216 GLY A C 1
ATOM 1754 O O . GLY A 1 216 ? -0.512 -21.813 29.519 1.00 87.38 216 GLY A O 1
ATOM 1755 N N . THR A 1 217 ? 0.984 -20.394 28.653 1.00 84.94 217 THR A N 1
ATOM 1756 C CA . THR A 1 217 ? 0.241 -19.164 28.960 1.00 84.94 217 THR A CA 1
ATOM 1757 C C . THR A 1 217 ? -0.345 -18.570 27.687 1.00 84.94 217 THR A C 1
ATOM 1759 O O . THR A 1 217 ? 0.279 -18.649 26.630 1.00 84.94 217 THR A O 1
ATOM 1762 N N . ALA A 1 218 ? -1.494 -17.904 27.782 1.00 74.81 218 ALA A N 1
ATOM 1763 C CA . ALA A 1 218 ? -2.004 -17.117 26.666 1.00 74.81 218 ALA A CA 1
ATOM 1764 C C . ALA A 1 218 ? -1.043 -15.949 26.344 1.00 74.81 218 ALA A C 1
ATOM 1766 O O . ALA A 1 218 ? -0.492 -15.332 27.267 1.00 74.81 218 ALA A O 1
ATOM 1767 N N . PRO A 1 219 ? -0.800 -15.633 25.060 1.00 68.62 219 PRO A N 1
ATOM 1768 C CA . PRO A 1 219 ? -0.012 -14.465 24.691 1.00 68.62 219 PRO A CA 1
ATOM 1769 C C . PRO A 1 219 ? -0.703 -13.185 25.183 1.00 68.62 219 PRO A C 1
ATOM 1771 O O . PRO A 1 219 ? -1.893 -12.993 24.974 1.00 68.62 219 PRO A O 1
ATOM 1774 N N . LYS A 1 220 ? 0.053 -12.291 25.836 1.00 64.62 220 LYS A N 1
ATOM 1775 C CA . LYS A 1 220 ? -0.482 -11.015 26.355 1.00 64.62 220 LYS A CA 1
ATOM 1776 C C . LYS A 1 220 ? -0.831 -10.006 25.255 1.00 64.62 220 LYS A C 1
ATOM 1778 O O . LYS A 1 220 ? -1.709 -9.179 25.457 1.00 64.62 220 LYS A O 1
ATOM 1783 N N . ASP A 1 221 ? -0.145 -10.094 24.115 1.00 59.66 221 ASP A N 1
ATOM 1784 C CA . ASP A 1 221 ? -0.308 -9.194 22.971 1.00 59.66 221 ASP A CA 1
ATOM 1785 C C . ASP A 1 221 ? -0.921 -9.952 21.789 1.00 59.66 221 ASP A C 1
ATOM 1787 O O . ASP A 1 221 ? -0.231 -10.402 20.862 1.00 59.66 221 ASP A O 1
ATOM 1791 N N . GLU A 1 222 ? -2.240 -10.114 21.814 1.00 61.03 222 GLU A N 1
ATOM 1792 C CA . GLU A 1 222 ? -2.973 -10.639 20.669 1.00 61.03 222 G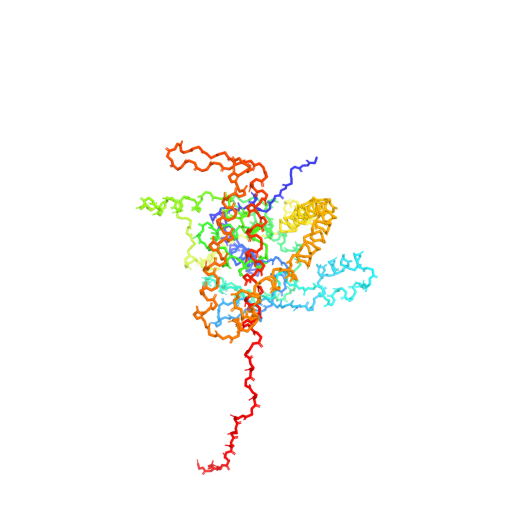LU A CA 1
ATOM 1793 C C . GLU A 1 222 ? -3.194 -9.506 19.662 1.00 61.03 222 GLU A C 1
ATOM 1795 O O . GLU A 1 222 ? -4.207 -8.809 19.630 1.00 61.03 222 GLU A O 1
ATOM 1800 N N . PHE A 1 223 ? -2.171 -9.246 18.842 1.00 77.00 223 PHE A N 1
ATOM 1801 C CA . PHE A 1 223 ? -2.389 -8.494 17.614 1.00 77.00 223 PHE A CA 1
ATOM 1802 C C . PHE A 1 223 ? -3.283 -9.335 16.696 1.00 77.00 223 PHE A C 1
ATOM 1804 O O . PHE A 1 223 ? -2.805 -10.247 16.017 1.00 77.00 223 PHE A O 1
ATOM 1811 N N . GLU A 1 224 ? -4.578 -9.036 16.712 1.00 82.06 224 GLU A N 1
ATOM 1812 C CA . GLU A 1 224 ? -5.580 -9.724 15.908 1.00 82.06 224 GLU A CA 1
ATOM 1813 C C . GLU A 1 224 ? -6.064 -8.874 14.740 1.00 82.06 224 GLU A C 1
ATOM 1815 O O . GLU A 1 224 ? -6.422 -7.691 14.850 1.00 82.06 224 GLU A O 1
ATOM 1820 N N . LEU A 1 225 ? -6.128 -9.531 13.591 1.00 85.56 225 LEU A N 1
ATOM 1821 C CA . LEU A 1 225 ? -6.762 -9.002 12.404 1.00 85.56 225 LEU A CA 1
ATOM 1822 C C . LEU A 1 225 ? -8.211 -9.478 12.407 1.00 85.56 225 LEU A C 1
ATOM 1824 O O . LEU A 1 225 ? -8.478 -10.670 12.468 1.00 85.56 225 LEU A O 1
ATOM 1828 N N . ARG A 1 226 ? -9.150 -8.530 12.355 1.00 84.44 226 ARG A N 1
ATOM 1829 C CA . ARG A 1 226 ? -10.582 -8.846 12.322 1.00 84.44 226 ARG A CA 1
ATOM 1830 C C . ARG A 1 226 ? -10.913 -9.600 11.039 1.00 84.44 226 ARG A C 1
ATOM 1832 O O . ARG A 1 226 ? -10.558 -9.117 9.965 1.00 84.44 226 ARG A O 1
ATOM 1839 N N . GLU A 1 227 ? -11.658 -10.688 11.174 1.00 81.38 227 GLU A N 1
ATOM 1840 C CA . GLU A 1 227 ? -12.215 -11.450 10.054 1.00 81.38 227 GLU A CA 1
ATOM 1841 C C . GLU A 1 227 ? -13.227 -10.608 9.259 1.00 81.38 227 GLU A C 1
ATOM 1843 O O . GLU A 1 227 ? -13.093 -10.442 8.050 1.00 81.38 227 GLU A O 1
ATOM 1848 N N . ASN A 1 228 ? -14.157 -9.953 9.968 1.00 87.62 228 ASN A N 1
ATOM 1849 C CA . ASN A 1 228 ? -15.262 -9.192 9.375 1.00 87.62 228 ASN A CA 1
ATOM 1850 C C . ASN A 1 228 ? -15.216 -7.697 9.745 1.00 87.62 228 ASN A C 1
ATOM 1852 O O . ASN A 1 228 ? -16.036 -7.206 10.527 1.00 87.62 228 ASN A O 1
ATOM 1856 N N . PRO A 1 229 ? -14.224 -6.929 9.262 1.00 93.38 229 PRO A N 1
ATOM 1857 C CA . PRO A 1 229 ? -14.152 -5.506 9.547 1.00 93.38 229 PRO A CA 1
ATOM 1858 C C . PRO A 1 229 ? -15.156 -4.732 8.656 1.00 93.38 229 PRO A C 1
ATOM 1860 O O . PRO A 1 229 ? -15.340 -5.099 7.498 1.00 93.38 229 PRO A O 1
ATOM 1863 N N . PRO A 1 230 ? -15.778 -3.632 9.133 1.00 95.56 230 PRO A N 1
ATOM 1864 C CA . PRO A 1 230 ? -16.854 -2.947 8.402 1.00 95.56 230 PRO A CA 1
ATOM 1865 C C . PRO A 1 230 ? -16.401 -2.474 7.017 1.00 95.56 230 PRO A C 1
ATOM 1867 O O . PRO A 1 230 ? -15.312 -1.910 6.905 1.00 95.56 230 PRO A O 1
ATOM 1870 N N . GLY A 1 231 ? -17.202 -2.709 5.979 1.00 97.19 231 GLY A N 1
ATOM 1871 C CA . GLY A 1 231 ? -16.911 -2.306 4.597 1.00 97.19 231 GLY A CA 1
ATOM 1872 C C . GLY A 1 231 ? -16.872 -0.788 4.380 1.00 97.19 231 GLY A C 1
ATOM 1873 O O . GLY A 1 231 ? -17.048 -0.015 5.322 1.00 97.19 231 GLY A O 1
ATOM 1874 N N . TYR A 1 232 ? -16.672 -0.354 3.133 1.00 98.12 232 TYR A N 1
ATOM 1875 C CA . TYR A 1 232 ? -16.760 1.066 2.766 1.00 98.12 232 TYR A CA 1
ATOM 1876 C C . TYR A 1 232 ? -18.139 1.632 3.115 1.00 98.12 232 TYR A C 1
ATOM 1878 O O . TYR A 1 232 ? -18.238 2.630 3.826 1.00 98.12 232 TYR A O 1
ATOM 1886 N N . THR A 1 233 ? -19.198 0.934 2.696 1.00 96.88 233 THR A N 1
ATOM 1887 C CA . THR A 1 233 ? -20.586 1.347 2.939 1.00 96.88 233 THR A CA 1
ATOM 1888 C C . THR A 1 233 ? -20.892 1.452 4.431 1.00 96.88 233 THR A C 1
ATOM 1890 O O . THR A 1 233 ? -21.561 2.381 4.849 1.00 96.88 233 THR A O 1
ATOM 1893 N N . GLY A 1 234 ? -20.344 0.552 5.255 1.00 97.31 234 GLY A N 1
ATOM 1894 C CA . GLY A 1 234 ? -20.533 0.600 6.708 1.00 97.31 234 GLY A CA 1
ATOM 1895 C C . GLY A 1 234 ? -19.703 1.672 7.426 1.00 97.31 234 GLY A C 1
ATOM 1896 O O . GLY A 1 234 ? -19.936 1.928 8.604 1.00 97.31 234 GLY A O 1
ATOM 1897 N N . LEU A 1 235 ? -18.703 2.265 6.765 1.00 97.81 235 LEU A N 1
ATOM 1898 C CA . LEU A 1 235 ? -17.865 3.332 7.328 1.00 97.81 235 LEU A CA 1
ATOM 1899 C C . LEU A 1 235 ? -18.236 4.726 6.818 1.00 97.81 235 LEU A C 1
ATOM 1901 O O . LEU A 1 235 ? -17.890 5.711 7.474 1.00 97.81 235 LEU A O 1
ATOM 1905 N N . ARG A 1 236 ? -18.898 4.820 5.663 1.00 98.19 236 ARG A N 1
ATOM 1906 C CA . ARG A 1 236 ? -19.367 6.083 5.100 1.00 98.19 236 ARG A CA 1
ATOM 1907 C C . ARG A 1 236 ? -20.637 6.537 5.833 1.00 98.19 236 ARG A C 1
ATOM 1909 O O . ARG A 1 236 ? -21.593 5.773 5.872 1.00 98.19 236 ARG A O 1
ATOM 1916 N N . PRO A 1 237 ? -20.676 7.756 6.396 1.00 97.62 237 PRO A N 1
ATOM 1917 C CA . PRO A 1 237 ? -21.904 8.309 6.959 1.00 97.62 237 PRO A CA 1
ATOM 1918 C C . PRO A 1 237 ? -22.946 8.617 5.878 1.00 97.62 237 PRO A C 1
ATOM 1920 O O . PRO A 1 237 ? -22.585 9.086 4.799 1.00 97.62 237 PRO A O 1
ATOM 1923 N N . ASP A 1 238 ? -24.226 8.451 6.211 1.00 96.25 238 ASP A N 1
ATOM 1924 C CA . ASP A 1 238 ? -25.340 8.853 5.338 1.00 96.25 238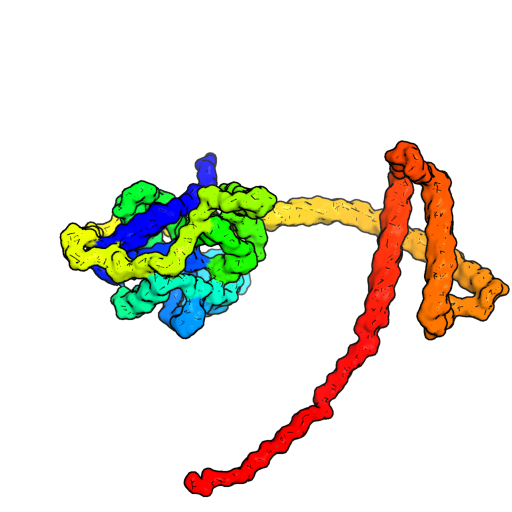 ASP A CA 1
ATOM 1925 C C . ASP A 1 238 ? -25.620 10.364 5.404 1.00 96.25 238 ASP A C 1
ATOM 1927 O O . ASP A 1 238 ? -26.049 10.975 4.427 1.00 96.25 238 ASP A O 1
ATOM 1931 N N . ALA A 1 239 ? -25.380 10.987 6.563 1.00 96.94 239 ALA A N 1
ATOM 1932 C CA . ALA A 1 239 ? -25.645 12.406 6.773 1.00 96.94 239 ALA A CA 1
ATOM 1933 C C . ALA A 1 239 ? -24.572 13.282 6.110 1.00 96.94 239 ALA A C 1
ATOM 1935 O O . ALA A 1 239 ? -23.392 13.188 6.454 1.00 96.94 239 ALA A O 1
ATOM 1936 N N . GLN A 1 240 ? -24.997 14.206 5.241 1.00 96.31 240 GLN A N 1
ATOM 1937 C CA . GLN A 1 240 ? -24.104 15.139 4.544 1.00 96.31 240 GLN A CA 1
ATOM 1938 C C . GLN A 1 240 ? -23.224 15.950 5.506 1.00 96.31 240 GLN A C 1
ATOM 1940 O O . GLN A 1 240 ? -22.043 16.149 5.252 1.00 96.31 240 GLN A O 1
ATOM 1945 N N . SER A 1 241 ? -23.774 16.360 6.653 1.00 97.06 241 SER A N 1
ATOM 1946 C CA . SER A 1 241 ? -23.057 17.126 7.681 1.00 97.06 241 SER A CA 1
ATOM 1947 C C . SER A 1 241 ? -21.921 16.356 8.365 1.00 97.06 241 SER A C 1
ATOM 1949 O O . SER A 1 241 ? -21.100 16.962 9.047 1.00 97.06 241 SER A O 1
ATOM 1951 N N . ALA A 1 242 ? -21.881 15.028 8.224 1.00 97.50 242 ALA A N 1
ATOM 1952 C CA . ALA A 1 242 ? -20.814 14.182 8.748 1.00 97.50 242 ALA A CA 1
ATOM 1953 C C . ALA A 1 242 ? -19.717 13.887 7.706 1.00 97.50 242 ALA A C 1
ATOM 1955 O O . ALA A 1 242 ? -18.736 13.206 8.035 1.00 97.50 242 ALA A O 1
ATOM 1956 N N . LEU A 1 243 ? -19.886 14.367 6.468 1.00 98.44 243 LEU A N 1
ATOM 1957 C CA . LEU A 1 243 ? -18.898 14.258 5.403 1.00 98.44 243 LEU A CA 1
ATOM 1958 C C . LEU A 1 243 ? -17.877 15.402 5.474 1.00 98.44 243 LEU A C 1
ATOM 1960 O O . LEU A 1 243 ? -18.136 16.478 6.004 1.00 98.44 243 LEU A O 1
ATOM 1964 N N . ILE A 1 244 ? -16.686 15.137 4.947 1.00 98.44 244 ILE A N 1
ATOM 1965 C CA . ILE A 1 244 ? -15.553 16.056 4.898 1.00 98.44 244 ILE A CA 1
ATOM 1966 C C . ILE A 1 244 ? -15.451 16.596 3.474 1.00 98.44 244 ILE A C 1
ATOM 1968 O O . ILE A 1 244 ? -15.089 15.857 2.551 1.00 98.44 244 ILE A O 1
ATOM 1972 N N . THR A 1 245 ? -15.736 17.883 3.304 1.00 98.12 245 THR A N 1
ATOM 1973 C CA . THR A 1 245 ? -15.461 18.612 2.063 1.00 98.12 245 THR A CA 1
ATOM 1974 C C . THR A 1 245 ? -13.956 18.841 1.931 1.00 98.12 245 THR A C 1
ATOM 1976 O O . THR A 1 245 ? -13.284 19.238 2.884 1.00 98.12 245 THR A O 1
ATOM 1979 N N . VAL A 1 246 ? -13.405 18.549 0.752 1.00 97.50 246 VAL A N 1
ATOM 1980 C CA . VAL A 1 246 ? -11.979 18.727 0.456 1.00 97.50 246 VAL A CA 1
ATOM 1981 C C . VAL A 1 246 ? -11.840 19.740 -0.671 1.00 97.50 246 VAL A C 1
ATOM 1983 O O . VAL A 1 246 ? -11.965 19.387 -1.839 1.00 97.50 246 VAL A O 1
ATOM 1986 N N . ASP A 1 247 ? -11.539 20.989 -0.316 1.00 95.44 247 ASP A N 1
ATOM 1987 C CA . ASP A 1 247 ? -11.449 22.089 -1.290 1.00 95.44 247 ASP A CA 1
ATOM 1988 C C . ASP A 1 247 ? -10.292 21.911 -2.283 1.00 95.44 247 ASP A C 1
ATOM 1990 O O . ASP A 1 247 ? -10.350 22.348 -3.430 1.00 95.44 247 ASP A O 1
ATOM 1994 N N . THR A 1 248 ? -9.202 21.278 -1.839 1.00 95.56 248 THR A N 1
ATOM 1995 C CA . THR A 1 248 ? -8.016 21.042 -2.665 1.00 95.56 248 THR A CA 1
ATOM 1996 C C . THR A 1 248 ? -7.318 19.733 -2.326 1.00 95.56 248 THR A C 1
ATOM 1998 O O . THR A 1 248 ? -7.084 19.401 -1.160 1.00 95.56 248 THR A O 1
ATOM 2001 N N . TRP A 1 249 ? -6.918 19.015 -3.377 1.00 94.12 249 TRP A N 1
ATOM 2002 C CA . TRP A 1 249 ? -6.118 17.788 -3.304 1.00 94.12 249 TRP A CA 1
ATOM 2003 C C . TRP A 1 249 ? -4.611 18.035 -3.257 1.00 94.12 249 TRP A C 1
ATOM 2005 O O . TRP A 1 249 ? -3.826 17.086 -3.229 1.00 94.12 249 TRP A O 1
ATOM 2015 N N . THR A 1 250 ? -4.186 19.297 -3.241 1.00 94.19 250 THR A N 1
ATOM 2016 C CA . THR A 1 250 ? -2.795 19.649 -2.966 1.00 94.19 250 THR A CA 1
ATOM 2017 C C . THR A 1 250 ? -2.563 19.557 -1.455 1.00 94.19 250 THR A C 1
ATOM 2019 O O . THR A 1 250 ? -3.169 20.329 -0.708 1.00 94.19 250 THR A O 1
ATOM 2022 N N . PRO A 1 251 ? -1.731 18.615 -0.974 1.00 93.94 251 PRO A N 1
ATOM 2023 C CA . PRO A 1 251 ? -1.415 18.531 0.447 1.00 93.94 251 PRO A CA 1
ATOM 2024 C C . PRO A 1 251 ? -0.555 19.728 0.872 1.00 93.94 251 PRO A C 1
ATOM 2026 O O . PRO A 1 251 ? 0.250 20.236 0.088 1.00 93.94 251 PRO A O 1
ATOM 2029 N N . GLN A 1 252 ? -0.710 20.162 2.121 1.00 93.06 252 GLN A N 1
ATOM 2030 C CA . GLN A 1 252 ? 0.130 21.208 2.725 1.00 93.06 252 GLN A CA 1
ATOM 2031 C C . GLN A 1 252 ? 1.562 20.708 2.957 1.00 93.06 252 GLN A C 1
ATOM 2033 O O . GLN A 1 252 ? 2.545 21.443 2.865 1.00 93.06 252 GLN A O 1
ATOM 2038 N N . THR A 1 253 ? 1.680 19.417 3.233 1.00 90.25 253 THR A N 1
ATOM 2039 C CA . THR A 1 253 ? 2.930 18.705 3.412 1.00 90.25 253 THR A CA 1
ATOM 2040 C C . THR A 1 253 ? 3.665 18.604 2.088 1.00 90.25 253 THR A C 1
ATOM 2042 O O . THR A 1 253 ? 3.099 18.224 1.060 1.00 90.25 253 THR A O 1
ATOM 2045 N N . ARG A 1 254 ? 4.979 18.838 2.124 1.00 86.69 254 ARG A N 1
ATOM 2046 C CA . ARG A 1 254 ? 5.841 18.716 0.948 1.00 86.69 254 ARG A CA 1
ATOM 2047 C C . ARG A 1 254 ? 5.674 17.350 0.270 1.00 86.69 254 ARG A C 1
ATOM 2049 O O . ARG A 1 254 ? 5.925 16.294 0.858 1.00 86.69 254 ARG A O 1
ATOM 2056 N N . VAL A 1 255 ? 5.316 17.392 -1.009 1.00 80.25 255 VAL A N 1
ATOM 2057 C CA . VAL A 1 255 ? 5.327 16.233 -1.902 1.00 80.25 255 VAL A CA 1
ATOM 2058 C C . VAL A 1 255 ? 6.685 16.201 -2.580 1.00 80.25 255 VAL A C 1
ATOM 2060 O O . VAL A 1 255 ? 7.021 17.077 -3.377 1.00 80.25 255 VAL A O 1
ATOM 2063 N N . ASN A 1 256 ? 7.502 15.206 -2.253 1.00 70.62 256 ASN A N 1
ATOM 2064 C CA . ASN A 1 256 ? 8.725 14.986 -3.011 1.00 70.62 256 ASN A CA 1
ATOM 2065 C C . ASN A 1 256 ? 8.336 14.471 -4.404 1.00 70.62 256 ASN A C 1
ATOM 2067 O O . ASN A 1 256 ? 7.597 13.494 -4.504 1.00 70.62 256 ASN A O 1
ATOM 2071 N N . LYS A 1 257 ? 8.817 15.140 -5.464 1.00 56.50 257 LYS A N 1
ATOM 2072 C CA . LYS A 1 257 ? 8.535 14.778 -6.870 1.00 56.50 257 LYS A CA 1
ATOM 2073 C C . LYS A 1 257 ? 8.932 13.336 -7.199 1.00 56.50 257 LYS A C 1
ATOM 2075 O O . LYS A 1 257 ? 8.303 12.707 -8.035 1.00 56.50 257 LYS A O 1
ATOM 2080 N N . HIS A 1 258 ? 9.935 12.831 -6.491 1.00 51.75 258 HIS A N 1
ATOM 2081 C CA . HIS A 1 258 ? 10.337 11.435 -6.478 1.00 51.75 258 HIS A CA 1
ATOM 2082 C C . HIS A 1 258 ? 10.512 11.029 -5.018 1.00 51.75 258 HIS A C 1
ATOM 2084 O O . HIS A 1 258 ? 11.113 11.800 -4.251 1.00 51.75 258 HIS A O 1
ATOM 2090 N N . PRO A 1 259 ? 9.979 9.889 -4.569 1.00 50.44 259 PRO A N 1
ATOM 2091 C CA . PRO A 1 259 ? 10.236 9.457 -3.217 1.00 50.44 259 PRO A CA 1
ATOM 2092 C C . PRO A 1 259 ? 11.722 9.159 -3.084 1.00 50.44 259 PRO A C 1
ATOM 2094 O O . PRO A 1 259 ? 12.237 8.229 -3.685 1.00 50.44 259 PRO A O 1
ATOM 2097 N N . ARG A 1 260 ? 12.429 9.928 -2.257 1.00 43.38 260 ARG A N 1
ATOM 2098 C CA . ARG A 1 260 ? 13.784 9.560 -1.829 1.00 43.38 260 ARG A CA 1
ATOM 2099 C C . ARG A 1 260 ? 13.751 8.446 -0.776 1.00 43.38 260 ARG A C 1
ATOM 2101 O O . ARG A 1 260 ? 14.584 8.453 0.126 1.00 43.38 260 ARG A O 1
ATOM 2108 N N . TYR A 1 261 ? 12.765 7.549 -0.822 1.00 49.62 261 TYR A N 1
ATOM 2109 C CA . TYR A 1 261 ? 12.902 6.283 -0.120 1.00 49.62 261 TYR A CA 1
ATOM 2110 C C . TYR A 1 261 ? 13.641 5.366 -1.088 1.00 49.62 261 TYR A C 1
ATOM 2112 O O . TYR A 1 261 ? 13.216 5.169 -2.222 1.00 49.62 261 TYR A O 1
ATOM 2120 N N . ARG A 1 262 ? 14.811 4.889 -0.671 1.00 49.06 262 ARG A N 1
ATOM 2121 C CA . ARG A 1 262 ? 15.429 3.752 -1.342 1.00 49.06 262 ARG A CA 1
ATOM 2122 C C . ARG A 1 262 ? 14.518 2.573 -1.017 1.00 49.06 262 ARG A C 1
ATOM 2124 O O . ARG A 1 262 ? 14.160 2.440 0.150 1.00 49.06 262 ARG A O 1
ATOM 2131 N N . ASP A 1 263 ? 14.065 1.817 -2.014 1.00 55.62 263 ASP A N 1
ATOM 2132 C CA . ASP A 1 263 ? 13.309 0.591 -1.750 1.00 55.62 263 ASP A CA 1
ATOM 2133 C C . ASP A 1 263 ? 14.144 -0.238 -0.765 1.00 55.62 263 ASP A C 1
ATOM 2135 O O . ASP A 1 263 ? 15.310 -0.534 -1.046 1.00 55.62 263 ASP A O 1
ATOM 2139 N N . ASP A 1 264 ? 13.602 -0.514 0.427 1.00 55.31 264 ASP A N 1
ATOM 2140 C CA . ASP A 1 264 ? 14.346 -1.234 1.463 1.00 55.31 264 ASP A CA 1
ATOM 2141 C C . ASP A 1 264 ? 14.784 -2.604 0.906 1.00 55.31 264 ASP A C 1
ATOM 2143 O O . ASP A 1 264 ? 15.843 -3.098 1.276 1.00 55.31 264 ASP A O 1
ATOM 2147 N N . GLU A 1 265 ? 14.031 -3.157 -0.057 1.00 54.84 265 GLU A N 1
ATOM 2148 C CA . GLU A 1 265 ? 14.365 -4.368 -0.812 1.00 54.84 265 GLU A CA 1
ATOM 2149 C C . GLU A 1 265 ? 15.587 -4.169 -1.728 1.00 54.84 265 GLU A C 1
ATOM 2151 O O . GLU A 1 265 ? 16.492 -4.992 -1.696 1.00 54.84 265 GLU A O 1
ATOM 2156 N N . GLU A 1 266 ? 15.685 -3.072 -2.492 1.00 57.72 266 GLU A N 1
ATOM 2157 C CA . GLU A 1 266 ? 16.874 -2.779 -3.322 1.00 57.72 266 GLU A CA 1
ATOM 2158 C C . GLU A 1 266 ? 18.109 -2.480 -2.478 1.00 57.72 266 GLU A C 1
ATOM 2160 O O . GLU A 1 266 ? 19.219 -2.867 -2.828 1.00 57.72 266 GLU A O 1
ATOM 2165 N N . TRP A 1 267 ? 17.941 -1.776 -1.360 1.00 58.19 267 TRP A N 1
ATOM 2166 C CA . TRP A 1 267 ? 19.048 -1.506 -0.451 1.00 58.19 267 TRP A CA 1
ATOM 2167 C C . TRP A 1 267 ? 19.504 -2.768 0.277 1.00 58.19 267 TRP A C 1
ATOM 2169 O O . TRP A 1 267 ? 20.708 -2.969 0.442 1.00 58.19 267 TRP A O 1
ATOM 2179 N N . LEU A 1 268 ? 18.567 -3.614 0.721 1.00 51.66 268 LEU A N 1
ATOM 2180 C CA . LEU A 1 268 ? 18.889 -4.921 1.285 1.00 51.66 268 LEU A CA 1
ATOM 2181 C C . LEU A 1 268 ? 19.598 -5.765 0.233 1.00 51.66 268 LEU A C 1
ATOM 2183 O O . LEU A 1 268 ? 20.665 -6.281 0.540 1.00 51.66 268 LEU A O 1
ATOM 2187 N N . GLN A 1 269 ? 19.091 -5.823 -1.000 1.00 57.53 269 GLN A N 1
ATOM 2188 C CA . GLN A 1 269 ? 19.742 -6.510 -2.114 1.00 57.53 269 GLN A CA 1
ATOM 2189 C C . GLN A 1 269 ? 21.144 -5.958 -2.376 1.00 57.53 269 GLN A C 1
ATOM 2191 O O . GLN A 1 269 ? 22.085 -6.730 -2.366 1.00 57.53 269 GLN A O 1
ATOM 2196 N N . GLU A 1 270 ? 21.337 -4.644 -2.486 1.00 61.47 270 GLU A N 1
ATOM 2197 C CA . GLU A 1 270 ? 22.662 -4.033 -2.660 1.00 61.47 270 GLU A CA 1
ATOM 2198 C C . GLU A 1 270 ? 23.604 -4.361 -1.492 1.00 61.47 270 GLU A C 1
ATOM 2200 O O . GLU A 1 270 ? 24.772 -4.683 -1.705 1.00 61.47 270 GLU A O 1
ATOM 2205 N N . LYS A 1 271 ? 23.121 -4.309 -0.244 1.00 59.09 271 LYS A N 1
ATOM 2206 C CA . LYS A 1 271 ? 23.915 -4.707 0.925 1.00 59.09 271 LYS A CA 1
ATOM 2207 C C . LYS A 1 271 ? 24.264 -6.185 0.899 1.00 59.09 271 LYS A C 1
ATOM 2209 O O . LYS A 1 271 ? 25.365 -6.533 1.305 1.00 59.09 271 LYS A O 1
ATOM 2214 N N . ILE A 1 272 ? 23.333 -7.036 0.484 1.00 54.50 272 ILE A N 1
ATOM 2215 C CA . ILE A 1 272 ? 23.534 -8.475 0.350 1.00 54.50 272 ILE A CA 1
ATOM 2216 C C . ILE A 1 272 ? 24.562 -8.735 -0.735 1.00 54.50 272 ILE A C 1
ATOM 2218 O O . ILE A 1 272 ? 25.546 -9.390 -0.435 1.00 54.50 272 ILE A O 1
ATOM 2222 N N . THR A 1 273 ? 24.388 -8.167 -1.926 1.00 55.09 273 THR A N 1
ATOM 2223 C CA . THR A 1 273 ? 25.323 -8.274 -3.045 1.00 55.09 273 THR A CA 1
ATOM 2224 C C . THR A 1 273 ? 26.706 -7.796 -2.629 1.00 55.09 273 THR A C 1
ATOM 2226 O O . THR A 1 273 ? 27.652 -8.556 -2.746 1.00 55.09 273 THR A O 1
ATOM 2229 N N . ARG A 1 274 ? 26.827 -6.622 -1.995 1.00 54.78 274 ARG A N 1
ATOM 2230 C CA . ARG A 1 274 ? 28.115 -6.123 -1.485 1.00 54.78 274 ARG A CA 1
ATOM 2231 C C . ARG A 1 274 ? 28.735 -7.058 -0.438 1.00 54.78 274 ARG A C 1
ATOM 2233 O O . ARG A 1 274 ? 29.939 -7.272 -0.456 1.00 54.78 274 ARG A O 1
ATOM 2240 N N . TYR A 1 275 ? 27.934 -7.626 0.464 1.00 46.94 275 TYR A N 1
ATOM 2241 C CA . TYR A 1 275 ? 28.426 -8.570 1.474 1.00 46.94 275 TYR A CA 1
ATOM 2242 C C . TYR A 1 275 ? 28.844 -9.912 0.852 1.00 46.94 275 TYR A C 1
ATOM 2244 O O . TYR A 1 275 ? 29.842 -10.497 1.260 1.00 46.94 275 TYR A O 1
ATOM 2252 N N . CYS A 1 276 ? 28.094 -10.392 -0.141 1.00 47.56 276 CYS A N 1
ATOM 2253 C CA . CYS A 1 276 ? 28.390 -11.601 -0.901 1.00 47.56 276 CYS A CA 1
ATOM 2254 C C . CYS A 1 276 ? 29.622 -11.420 -1.790 1.00 47.56 276 CYS A C 1
ATOM 2256 O O . CYS A 1 276 ? 30.422 -12.344 -1.878 1.00 47.56 276 CYS A O 1
ATOM 2258 N N . ASP A 1 277 ? 29.818 -10.244 -2.384 1.00 50.56 277 ASP A N 1
ATOM 2259 C CA . ASP A 1 277 ? 31.002 -9.911 -3.173 1.00 50.56 277 ASP A CA 1
ATOM 2260 C C . ASP A 1 277 ? 32.243 -9.816 -2.281 1.00 50.56 277 ASP A C 1
ATOM 2262 O O . ASP A 1 277 ? 33.266 -10.422 -2.596 1.00 50.56 277 ASP A O 1
ATOM 2266 N N . ASP A 1 278 ? 32.158 -9.156 -1.123 1.00 54.75 278 ASP A N 1
ATOM 2267 C CA . ASP A 1 278 ? 33.267 -9.087 -0.162 1.00 54.75 278 ASP A CA 1
ATOM 2268 C C . ASP A 1 278 ? 33.663 -10.486 0.359 1.00 54.75 278 ASP A C 1
ATOM 2270 O O . ASP A 1 278 ? 34.854 -10.805 0.476 1.00 54.75 278 ASP A O 1
ATOM 2274 N N . ASP A 1 279 ? 32.683 -11.358 0.621 1.00 44.97 279 ASP A N 1
ATOM 2275 C CA . ASP A 1 279 ? 32.926 -12.725 1.095 1.00 44.97 279 ASP A CA 1
ATOM 2276 C C . ASP A 1 279 ? 33.418 -13.657 -0.029 1.00 44.97 279 ASP A C 1
ATOM 2278 O O . ASP A 1 279 ? 34.354 -14.437 0.167 1.00 44.97 279 ASP A O 1
ATOM 2282 N N . ALA A 1 280 ? 32.891 -13.511 -1.250 1.00 47.38 280 ALA A N 1
ATOM 2283 C CA . ALA A 1 280 ? 33.372 -14.214 -2.440 1.00 47.38 280 ALA A CA 1
ATOM 2284 C C . ALA A 1 280 ? 34.808 -13.809 -2.801 1.00 47.38 280 ALA A C 1
ATOM 2286 O O . ALA A 1 280 ? 35.599 -14.646 -3.242 1.00 47.38 280 ALA A O 1
ATOM 2287 N N . THR A 1 281 ? 35.181 -12.549 -2.567 1.00 54.03 281 THR A N 1
ATOM 2288 C CA . THR A 1 281 ? 36.545 -12.048 -2.787 1.00 54.03 281 THR A CA 1
ATOM 2289 C C . THR A 1 281 ? 37.513 -12.619 -1.745 1.00 54.03 281 THR A C 1
ATOM 2291 O O . THR A 1 281 ? 38.610 -13.060 -2.100 1.00 54.03 281 THR A O 1
ATOM 2294 N N . ARG A 1 282 ? 37.092 -12.735 -0.475 1.00 51.91 282 ARG A N 1
ATOM 2295 C CA . ARG A 1 282 ? 37.850 -13.446 0.575 1.00 51.91 282 ARG A CA 1
ATOM 2296 C C . ARG A 1 282 ? 37.980 -14.948 0.303 1.00 51.91 282 ARG A C 1
ATOM 2298 O O . ARG A 1 282 ? 39.067 -15.509 0.469 1.00 51.91 282 ARG A O 1
ATOM 2305 N N . HIS A 1 283 ? 36.915 -15.596 -0.162 1.00 48.22 283 HIS A N 1
ATOM 2306 C CA . HIS A 1 283 ? 36.938 -17.007 -0.549 1.00 48.22 283 HIS A CA 1
ATOM 2307 C C . HIS A 1 283 ? 37.834 -17.258 -1.767 1.00 48.22 283 HIS A C 1
ATOM 2309 O O . HIS A 1 283 ? 38.636 -18.189 -1.740 1.00 48.22 283 HIS A O 1
ATOM 2315 N N . LYS A 1 284 ? 37.790 -16.402 -2.799 1.00 51.56 284 LYS A N 1
ATOM 2316 C CA . LYS A 1 284 ? 38.705 -16.472 -3.954 1.00 51.56 284 LYS A CA 1
ATOM 2317 C C . LYS A 1 284 ? 40.165 -16.290 -3.546 1.00 51.56 284 LYS A C 1
ATOM 2319 O O . LYS A 1 284 ? 41.013 -17.047 -4.011 1.00 51.56 284 LYS A O 1
ATOM 2324 N N . ALA A 1 285 ? 40.465 -15.342 -2.657 1.00 60.56 285 ALA A N 1
ATOM 2325 C CA . ALA A 1 285 ? 41.823 -15.148 -2.148 1.00 60.56 285 ALA A CA 1
ATOM 2326 C C . ALA A 1 285 ? 42.340 -16.395 -1.408 1.00 60.56 285 ALA A C 1
ATOM 2328 O O . ALA A 1 285 ? 43.476 -16.815 -1.618 1.00 60.56 285 ALA A O 1
ATOM 2329 N N . THR A 1 286 ? 41.486 -17.037 -0.609 1.00 57.44 286 THR A N 1
ATOM 2330 C CA . THR A 1 286 ? 41.837 -18.252 0.143 1.00 57.44 286 THR A CA 1
ATOM 2331 C C . THR A 1 286 ? 41.998 -19.460 -0.787 1.00 57.44 286 THR A C 1
ATOM 2333 O O . THR A 1 286 ? 42.974 -20.203 -0.690 1.00 57.44 286 THR A O 1
ATOM 2336 N N . LEU A 1 287 ? 41.094 -19.625 -1.756 1.00 53.28 287 LEU A N 1
ATOM 2337 C CA . LEU A 1 287 ? 41.152 -20.694 -2.754 1.00 53.28 287 LEU A CA 1
ATOM 2338 C C . LEU A 1 287 ? 42.383 -20.579 -3.659 1.00 53.28 287 LEU A C 1
ATOM 2340 O O . LEU A 1 287 ? 42.985 -21.598 -3.979 1.00 53.28 287 LEU A O 1
ATOM 2344 N N . ASN A 1 288 ? 42.810 -19.368 -4.019 1.00 65.88 288 ASN A N 1
ATOM 2345 C CA . ASN A 1 288 ? 44.009 -19.168 -4.837 1.00 65.88 288 ASN A CA 1
ATOM 2346 C C . ASN A 1 288 ? 45.306 -19.562 -4.111 1.00 65.88 288 ASN A C 1
ATOM 2348 O O . ASN A 1 288 ? 46.256 -19.984 -4.764 1.00 65.88 288 ASN A O 1
ATOM 2352 N N . VAL A 1 289 ? 45.340 -19.486 -2.776 1.00 70.00 289 VAL A N 1
ATOM 2353 C CA . VAL A 1 289 ? 46.482 -19.948 -1.966 1.00 70.00 289 VAL A CA 1
ATOM 2354 C C . VAL A 1 289 ? 46.453 -21.468 -1.770 1.00 70.00 289 VAL A C 1
ATOM 2356 O O . VAL A 1 289 ? 47.492 -22.123 -1.817 1.00 70.00 289 VAL A O 1
ATOM 2359 N N . VAL A 1 290 ? 45.267 -22.050 -1.575 1.00 61.50 290 VAL A N 1
ATOM 2360 C CA . VAL A 1 290 ? 45.115 -23.478 -1.243 1.00 61.50 290 VAL A CA 1
ATOM 2361 C C . VAL A 1 290 ? 45.138 -24.378 -2.482 1.00 61.50 290 VAL A C 1
ATOM 2363 O O . VAL A 1 290 ? 45.667 -25.485 -2.424 1.00 61.50 290 VAL A O 1
ATOM 2366 N N . LYS A 1 291 ? 44.617 -23.918 -3.624 1.00 62.94 291 LYS A N 1
ATOM 2367 C CA . LYS A 1 291 ? 44.501 -24.716 -4.855 1.00 62.94 291 LYS A CA 1
ATOM 2368 C C . LYS A 1 291 ? 45.838 -25.275 -5.382 1.00 62.94 291 LYS A C 1
ATOM 2370 O O . LYS A 1 291 ? 45.857 -26.460 -5.711 1.00 62.94 291 LYS A O 1
ATOM 2375 N N . PRO A 1 292 ? 46.956 -24.521 -5.439 1.00 79.06 292 PRO A N 1
ATOM 2376 C CA . PRO A 1 292 ? 48.232 -25.090 -5.875 1.00 79.06 292 PRO A CA 1
ATOM 2377 C C . PRO A 1 292 ? 48.778 -26.137 -4.896 1.00 79.06 292 PRO A C 1
ATOM 2379 O O . PRO A 1 292 ? 49.283 -27.170 -5.329 1.00 79.06 292 PRO A O 1
ATOM 2382 N N . LEU A 1 293 ? 48.622 -25.914 -3.585 1.00 70.19 293 LEU A N 1
ATOM 2383 C CA . LEU A 1 293 ? 49.017 -26.882 -2.554 1.00 70.19 293 LEU A CA 1
ATOM 2384 C C . LEU A 1 293 ? 48.184 -28.167 -2.640 1.00 70.19 293 LEU A C 1
ATOM 2386 O O . LEU A 1 293 ? 48.727 -29.260 -2.509 1.00 70.19 293 LEU A O 1
ATOM 2390 N N . TRP A 1 294 ? 46.885 -28.037 -2.913 1.00 63.81 294 TRP A N 1
ATOM 2391 C CA . TRP A 1 294 ? 45.983 -29.166 -3.112 1.00 63.81 294 TRP A CA 1
ATOM 2392 C C . TRP A 1 294 ? 46.352 -29.994 -4.344 1.00 63.81 294 TRP A C 1
ATOM 2394 O O . TRP A 1 294 ? 46.472 -31.208 -4.234 1.00 63.81 294 TRP A O 1
ATOM 2404 N N . ILE A 1 295 ? 46.588 -29.347 -5.491 1.00 73.19 295 ILE A N 1
ATOM 2405 C CA . ILE A 1 295 ? 46.982 -30.029 -6.734 1.00 73.1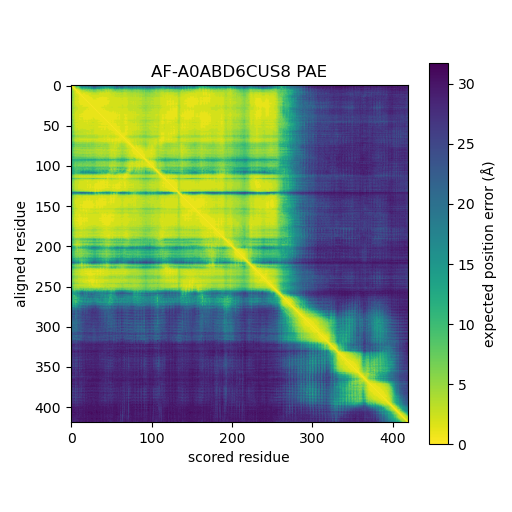9 295 ILE A CA 1
ATOM 2406 C C . ILE A 1 295 ? 48.325 -30.750 -6.554 1.00 73.19 295 ILE A C 1
ATOM 2408 O O . ILE A 1 295 ? 48.476 -31.897 -6.973 1.00 73.19 295 ILE A O 1
ATOM 2412 N N . ALA A 1 296 ? 49.299 -30.106 -5.905 1.00 77.75 296 ALA A N 1
ATOM 2413 C CA . ALA A 1 296 ? 50.588 -30.728 -5.615 1.00 77.75 296 ALA A CA 1
ATOM 2414 C C . ALA A 1 296 ? 50.439 -31.952 -4.696 1.00 77.75 296 ALA A C 1
ATOM 2416 O O . ALA A 1 296 ? 51.045 -32.994 -4.945 1.00 77.75 296 ALA A O 1
ATOM 2417 N N . TRP A 1 297 ? 49.602 -31.845 -3.662 1.00 76.12 297 TRP A N 1
ATOM 2418 C CA . TRP A 1 297 ? 49.333 -32.944 -2.740 1.00 76.12 297 TRP A CA 1
ATOM 2419 C C . TRP A 1 297 ? 48.581 -34.100 -3.412 1.00 76.12 297 TRP A C 1
ATOM 2421 O O . TRP A 1 297 ? 49.014 -35.241 -3.277 1.00 76.12 297 TRP A O 1
ATOM 2431 N N . SER A 1 298 ? 47.519 -33.832 -4.180 1.00 59.81 298 SER A N 1
ATOM 2432 C CA . SER A 1 298 ? 46.753 -34.877 -4.874 1.00 59.81 298 SER A CA 1
ATOM 2433 C C . SER A 1 298 ? 47.621 -35.625 -5.883 1.00 59.81 298 SER A C 1
ATOM 2435 O O . SER A 1 298 ? 47.632 -36.848 -5.888 1.00 59.81 298 SER A O 1
ATOM 2437 N N . THR A 1 299 ? 48.450 -34.903 -6.643 1.00 76.56 299 THR A N 1
ATOM 2438 C CA . THR A 1 299 ? 49.391 -35.507 -7.600 1.00 76.56 299 THR A CA 1
ATOM 2439 C C . THR A 1 299 ? 50.423 -36.396 -6.895 1.00 76.56 299 THR A C 1
ATOM 2441 O O . THR A 1 299 ? 50.770 -37.471 -7.384 1.00 76.56 299 THR A O 1
ATOM 2444 N N . ALA A 1 300 ? 50.914 -35.978 -5.723 1.00 74.00 300 ALA A N 1
ATOM 2445 C CA . ALA A 1 300 ? 51.833 -36.786 -4.925 1.00 74.00 300 ALA A CA 1
ATOM 2446 C C . ALA A 1 300 ? 51.158 -38.049 -4.366 1.00 74.00 300 ALA A C 1
ATOM 2448 O O . ALA A 1 300 ? 51.767 -39.119 -4.365 1.00 74.00 300 ALA A O 1
ATOM 2449 N N . VAL A 1 301 ? 49.904 -37.939 -3.918 1.00 65.62 301 VAL A N 1
ATOM 2450 C CA . VAL A 1 301 ? 49.103 -39.077 -3.447 1.00 65.62 301 VAL A CA 1
ATOM 2451 C C . VAL A 1 301 ? 48.826 -40.055 -4.585 1.00 65.62 301 VAL A C 1
ATOM 2453 O O . VAL A 1 301 ? 49.062 -41.245 -4.399 1.00 65.62 301 VAL A O 1
ATOM 2456 N N . ASP A 1 302 ? 48.429 -39.579 -5.765 1.00 62.25 302 ASP A N 1
ATOM 2457 C CA . ASP A 1 302 ? 48.187 -40.424 -6.940 1.00 62.25 302 ASP A CA 1
ATOM 2458 C C . ASP A 1 302 ? 49.453 -41.195 -7.334 1.00 62.25 302 ASP A C 1
ATOM 2460 O O . ASP A 1 302 ? 49.410 -42.411 -7.518 1.00 62.25 302 ASP A O 1
ATOM 2464 N N . GLY A 1 303 ? 50.615 -40.532 -7.330 1.00 75.62 303 GLY A N 1
ATOM 2465 C CA . GLY A 1 303 ? 51.898 -41.191 -7.584 1.00 75.62 303 GLY A CA 1
ATOM 2466 C C . GLY A 1 303 ? 52.275 -42.242 -6.530 1.00 75.62 303 GLY A C 1
ATOM 2467 O O . GLY A 1 303 ? 52.898 -43.255 -6.856 1.00 75.62 303 GLY A O 1
ATOM 2468 N N . ILE A 1 304 ? 51.898 -42.043 -5.262 1.00 68.25 304 ILE A N 1
ATOM 2469 C CA . ILE A 1 304 ? 52.082 -43.043 -4.198 1.00 68.25 304 ILE A CA 1
ATOM 2470 C C . ILE A 1 304 ? 51.126 -44.223 -4.403 1.00 68.25 304 ILE A C 1
ATOM 2472 O O . ILE A 1 304 ? 51.554 -45.375 -4.321 1.00 68.25 304 ILE A O 1
ATOM 2476 N N . VAL A 1 305 ? 49.852 -43.954 -4.697 1.00 62.22 305 VAL A N 1
ATOM 2477 C CA . VAL A 1 305 ? 48.833 -44.981 -4.949 1.00 62.22 305 VAL A CA 1
ATOM 2478 C C . VAL A 1 305 ? 49.219 -45.827 -6.157 1.00 62.22 305 VAL A C 1
ATOM 2480 O O . VAL A 1 305 ? 49.158 -47.049 -6.084 1.00 62.22 305 VAL A O 1
ATOM 2483 N N . GLU A 1 306 ? 49.698 -45.229 -7.241 1.00 67.25 306 GLU A N 1
ATOM 2484 C CA . GLU A 1 306 ? 50.123 -45.957 -8.437 1.00 67.25 306 GLU A CA 1
ATOM 2485 C C . GLU A 1 306 ? 51.350 -46.846 -8.158 1.00 67.25 306 GLU A C 1
ATOM 2487 O O . GLU A 1 306 ? 51.372 -48.028 -8.517 1.00 67.25 306 GLU A O 1
ATOM 2492 N N . ARG A 1 307 ? 52.332 -46.331 -7.400 1.00 76.31 307 ARG A N 1
ATOM 2493 C CA . ARG A 1 307 ? 53.522 -47.098 -6.985 1.00 76.31 307 ARG A CA 1
ATOM 2494 C C . ARG A 1 307 ? 53.207 -48.249 -6.038 1.00 76.31 307 ARG A C 1
ATOM 2496 O O . ARG A 1 307 ? 53.891 -49.268 -6.093 1.00 76.31 307 ARG A O 1
ATOM 2503 N N . LEU A 1 308 ? 52.224 -48.088 -5.156 1.00 58.16 308 LEU A N 1
ATOM 2504 C CA . LEU A 1 308 ? 51.873 -49.093 -4.150 1.00 58.16 308 LEU A CA 1
ATOM 2505 C C . LEU A 1 308 ? 50.808 -50.076 -4.641 1.00 58.16 308 LEU A C 1
ATOM 2507 O O . LEU A 1 308 ? 50.859 -51.250 -4.283 1.00 58.16 308 LEU A O 1
ATOM 2511 N N . SER A 1 309 ? 49.881 -49.641 -5.493 1.00 62.00 309 SER A N 1
ATOM 2512 C CA . SER A 1 309 ? 48.776 -50.471 -5.989 1.00 62.00 309 SER A CA 1
ATOM 2513 C C . SER A 1 309 ? 49.272 -51.694 -6.749 1.00 62.00 309 SER A C 1
ATOM 2515 O O . SER A 1 309 ? 48.763 -52.785 -6.527 1.00 62.00 309 SER A O 1
ATOM 2517 N N . THR A 1 310 ? 50.314 -51.558 -7.570 1.00 70.62 310 THR A N 1
ATOM 2518 C CA . THR A 1 310 ? 50.874 -52.678 -8.340 1.00 70.62 310 THR A CA 1
ATOM 2519 C C . THR A 1 310 ? 51.508 -53.767 -7.455 1.00 70.62 310 THR A C 1
ATOM 2521 O O . THR A 1 310 ? 51.145 -54.937 -7.604 1.00 70.62 310 THR A O 1
ATOM 2524 N N . PRO A 1 311 ? 52.438 -53.463 -6.525 1.00 76.31 311 PRO A N 1
ATOM 2525 C CA . PRO A 1 311 ? 52.989 -54.474 -5.623 1.00 76.31 311 PRO A CA 1
ATOM 2526 C C . PRO A 1 311 ? 51.952 -55.016 -4.635 1.00 76.31 311 PRO A C 1
ATOM 2528 O O . PRO A 1 311 ? 51.986 -56.210 -4.349 1.00 76.31 311 PRO A O 1
ATOM 2531 N N . ILE A 1 312 ? 51.001 -54.198 -4.167 1.00 63.00 312 ILE A N 1
ATOM 2532 C CA . ILE A 1 312 ? 49.894 -54.666 -3.319 1.00 63.00 312 ILE A CA 1
ATOM 2533 C C . ILE A 1 312 ? 48.994 -55.628 -4.099 1.00 63.00 312 ILE A C 1
ATOM 2535 O O . ILE A 1 312 ? 48.663 -56.688 -3.579 1.00 63.00 312 ILE A O 1
ATOM 2539 N N . ALA A 1 313 ? 48.654 -55.316 -5.352 1.00 61.16 313 ALA A N 1
ATOM 2540 C CA . ALA A 1 313 ? 47.862 -56.191 -6.212 1.00 61.16 313 ALA A CA 1
ATOM 2541 C C . ALA A 1 313 ? 48.588 -57.513 -6.498 1.00 61.16 313 ALA A C 1
ATOM 2543 O O . ALA A 1 313 ? 47.979 -58.569 -6.382 1.00 61.16 313 ALA A O 1
ATOM 2544 N N . LYS A 1 314 ? 49.897 -57.480 -6.789 1.00 72.62 314 LYS A N 1
ATOM 2545 C CA . LYS A 1 314 ? 50.713 -58.696 -6.981 1.00 72.62 314 LYS A CA 1
ATOM 2546 C C . LYS A 1 314 ? 50.824 -59.537 -5.710 1.00 72.62 314 LYS A C 1
ATOM 2548 O O . LYS A 1 314 ? 50.717 -60.759 -5.767 1.00 72.62 314 LYS A O 1
ATOM 2553 N N . TRP A 1 315 ? 51.043 -58.896 -4.563 1.00 80.38 315 TRP A N 1
ATOM 2554 C CA . TRP A 1 315 ? 51.066 -59.577 -3.270 1.00 80.38 315 TRP A CA 1
ATOM 2555 C C . TRP A 1 315 ? 49.711 -60.227 -2.967 1.00 80.38 315 TRP A C 1
ATOM 2557 O O . TRP A 1 315 ? 49.664 -61.402 -2.602 1.00 80.38 315 TRP A O 1
ATOM 2567 N N . TRP A 1 316 ? 48.621 -59.488 -3.184 1.00 60.56 316 TRP A N 1
ATOM 2568 C CA . TRP A 1 316 ? 47.249 -59.952 -3.000 1.00 60.56 316 TRP A CA 1
ATOM 2569 C C . TRP A 1 316 ? 46.934 -61.153 -3.894 1.00 60.56 316 TRP A C 1
ATOM 2571 O O . TRP A 1 316 ? 46.452 -62.171 -3.404 1.00 60.56 316 TRP A O 1
ATOM 2581 N N . ASP A 1 317 ? 47.285 -61.071 -5.176 1.00 65.62 317 ASP A N 1
ATOM 2582 C CA . ASP A 1 317 ? 47.124 -62.158 -6.142 1.00 65.62 317 ASP A CA 1
ATOM 2583 C C . ASP A 1 317 ? 47.883 -63.414 -5.690 1.00 65.62 317 ASP A C 1
ATOM 2585 O O . ASP A 1 317 ? 47.303 -64.492 -5.575 1.00 65.62 317 ASP A O 1
ATOM 2589 N N . SER A 1 318 ? 49.142 -63.254 -5.265 1.00 72.38 318 SER A N 1
ATOM 2590 C CA . SER A 1 318 ? 49.970 -64.373 -4.793 1.00 72.38 318 SER A CA 1
ATOM 2591 C C . SER A 1 318 ? 49.486 -65.042 -3.500 1.00 72.38 318 SER A C 1
ATOM 2593 O O . SER A 1 318 ? 49.877 -66.174 -3.214 1.00 72.38 318 SER A O 1
ATOM 2595 N N . ARG A 1 319 ? 48.679 -64.351 -2.684 1.00 69.06 319 ARG A N 1
ATOM 2596 C CA . ARG A 1 319 ? 48.255 -64.835 -1.359 1.00 69.06 319 ARG A CA 1
ATOM 2597 C C . ARG A 1 319 ? 46.796 -65.247 -1.292 1.00 69.06 319 ARG A C 1
ATOM 2599 O O . ARG A 1 319 ? 46.469 -66.122 -0.496 1.00 69.06 319 ARG A O 1
ATOM 2606 N N . ILE A 1 320 ? 45.937 -64.606 -2.074 1.00 68.12 320 ILE A N 1
ATOM 2607 C CA . ILE A 1 320 ? 44.483 -64.738 -1.961 1.00 68.12 320 ILE A CA 1
ATOM 2608 C C . ILE A 1 320 ? 43.879 -65.306 -3.251 1.00 68.12 320 ILE A C 1
ATOM 2610 O O . ILE A 1 320 ? 42.806 -65.895 -3.183 1.00 68.12 320 ILE A O 1
ATOM 2614 N N . GLY A 1 321 ? 44.568 -65.223 -4.399 1.00 63.25 321 GLY A N 1
ATOM 2615 C CA . GLY A 1 321 ? 44.162 -65.886 -5.647 1.00 63.25 321 GLY A CA 1
ATOM 2616 C C . GLY A 1 321 ? 42.833 -65.396 -6.234 1.00 63.25 321 GLY A C 1
ATOM 2617 O O . GLY A 1 321 ? 42.221 -66.096 -7.038 1.00 63.25 321 GLY A O 1
ATOM 2618 N N . ILE A 1 322 ? 42.351 -64.222 -5.807 1.00 60.91 322 ILE A N 1
ATOM 2619 C CA . ILE A 1 322 ? 41.102 -63.620 -6.283 1.00 60.91 322 ILE A CA 1
ATOM 2620 C C . ILE A 1 322 ? 41.340 -62.136 -6.576 1.00 60.91 322 ILE A C 1
ATOM 2622 O O . ILE A 1 322 ? 41.726 -61.368 -5.688 1.00 60.91 322 ILE A O 1
ATOM 2626 N N . TYR A 1 323 ? 41.066 -61.725 -7.815 1.00 57.50 323 TYR A N 1
ATOM 2627 C CA . TYR A 1 323 ? 41.201 -60.342 -8.265 1.00 57.50 323 TYR A CA 1
ATOM 2628 C C . TYR A 1 323 ? 40.153 -59.439 -7.570 1.00 57.50 323 TYR A C 1
ATOM 2630 O O . TYR A 1 323 ? 38.963 -59.770 -7.580 1.00 57.50 323 TYR A O 1
ATOM 2638 N N . PRO A 1 324 ? 40.525 -58.282 -6.983 1.00 51.19 324 PRO A N 1
ATOM 2639 C CA . PRO A 1 324 ?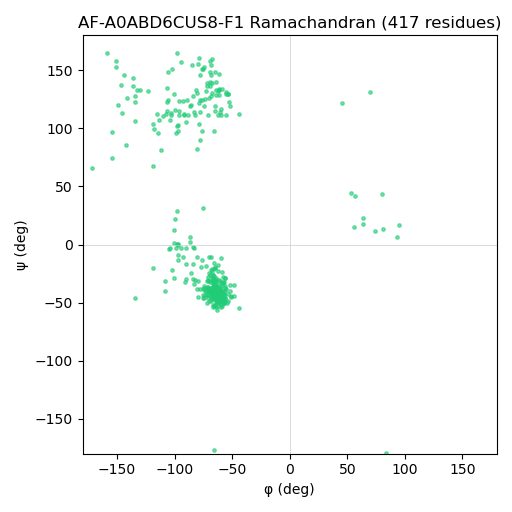 39.586 -57.419 -6.250 1.00 51.19 324 PRO A CA 1
ATOM 2640 C C . PRO A 1 324 ? 38.377 -56.944 -7.076 1.00 51.19 324 PRO A C 1
ATOM 2642 O O . PRO A 1 324 ? 37.275 -56.790 -6.547 1.00 51.19 324 PRO A O 1
ATOM 2645 N N . SER A 1 325 ? 38.552 -56.754 -8.388 1.00 53.28 325 SER A N 1
ATOM 2646 C CA . SER A 1 325 ? 37.463 -56.373 -9.297 1.00 53.28 325 SER A CA 1
ATOM 2647 C C . SER A 1 325 ? 36.444 -57.497 -9.530 1.00 53.28 325 SER A C 1
ATOM 2649 O O . SER A 1 325 ? 35.282 -57.203 -9.814 1.00 53.28 325 SER A O 1
ATOM 2651 N N . ASP A 1 326 ? 36.836 -58.762 -9.356 1.00 56.66 326 ASP A N 1
ATOM 2652 C CA . ASP A 1 326 ? 35.944 -59.921 -9.471 1.00 56.66 326 ASP A CA 1
ATOM 2653 C C . ASP A 1 326 ? 35.174 -60.179 -8.168 1.00 56.66 326 ASP A C 1
ATOM 2655 O O . ASP A 1 326 ? 34.015 -60.600 -8.205 1.00 56.66 326 ASP A O 1
ATOM 2659 N N . VAL A 1 327 ? 35.764 -59.825 -7.019 1.00 48.00 327 VAL A N 1
ATOM 2660 C CA . VAL A 1 327 ? 35.085 -59.814 -5.709 1.00 48.00 327 VAL A CA 1
ATOM 2661 C C . VAL A 1 327 ? 33.957 -58.781 -5.678 1.00 48.00 327 VAL A C 1
ATOM 2663 O O . VAL A 1 327 ? 32.854 -59.077 -5.221 1.00 48.00 327 VAL A O 1
ATOM 2666 N N . LEU A 1 328 ? 34.191 -57.589 -6.232 1.00 46.19 328 LEU A N 1
ATOM 2667 C CA . LEU A 1 328 ? 33.182 -56.526 -6.315 1.00 46.19 328 LEU A CA 1
ATOM 2668 C C . LEU A 1 328 ? 32.018 -56.862 -7.264 1.00 46.19 328 LEU A C 1
ATOM 2670 O O . LEU A 1 328 ? 30.931 -56.308 -7.116 1.00 46.19 328 LEU A O 1
ATOM 2674 N N . LYS A 1 329 ? 32.213 -57.791 -8.210 1.00 52.19 329 LYS A N 1
ATOM 2675 C CA . LYS A 1 329 ? 31.162 -58.258 -9.130 1.00 52.19 329 LYS A CA 1
ATOM 2676 C C . LYS A 1 329 ? 30.371 -59.462 -8.609 1.00 52.19 329 LYS A C 1
ATOM 2678 O O . LYS A 1 329 ? 29.281 -59.722 -9.118 1.00 52.19 329 LYS A O 1
ATOM 2683 N N . ARG A 1 330 ? 30.860 -60.199 -7.603 1.00 49.09 330 ARG A N 1
ATOM 2684 C CA . ARG A 1 330 ? 30.198 -61.412 -7.090 1.00 49.09 330 ARG A CA 1
ATOM 2685 C C . ARG A 1 330 ? 29.708 -61.251 -5.649 1.00 49.09 330 ARG A C 1
ATOM 2687 O O . ARG A 1 330 ? 30.392 -61.563 -4.684 1.00 49.09 330 ARG A O 1
ATOM 2694 N N . SER A 1 331 ? 28.422 -60.910 -5.558 1.00 50.00 331 SER A N 1
ATOM 2695 C CA . SER A 1 331 ? 27.538 -60.994 -4.386 1.00 50.00 331 SER A CA 1
ATOM 2696 C C . SER A 1 331 ? 27.815 -60.011 -3.227 1.00 50.00 331 SER A C 1
ATOM 2698 O O . SER A 1 331 ? 28.919 -59.887 -2.700 1.00 50.00 331 SER A O 1
ATOM 2700 N N . LYS A 1 332 ? 26.736 -59.355 -2.767 1.00 52.12 332 LYS A N 1
ATOM 2701 C CA . LYS A 1 332 ? 26.703 -58.406 -1.635 1.00 52.12 332 LYS A CA 1
ATOM 2702 C C . LYS A 1 332 ? 27.399 -58.880 -0.335 1.00 52.12 332 LYS A C 1
ATOM 2704 O O . LYS A 1 332 ? 27.988 -58.023 0.321 1.00 52.12 332 LYS A O 1
ATOM 2709 N N . PRO A 1 333 ? 27.389 -60.172 0.062 1.00 50.94 333 PRO A N 1
ATOM 2710 C CA . PRO A 1 333 ? 28.049 -60.589 1.297 1.00 50.94 333 PRO A CA 1
ATOM 2711 C C . PRO A 1 333 ? 29.581 -60.561 1.220 1.00 50.94 333 PRO A C 1
ATOM 2713 O O . PRO A 1 333 ? 30.218 -60.257 2.224 1.00 50.94 333 PRO A O 1
ATOM 2716 N N . VAL A 1 334 ? 30.189 -60.810 0.054 1.00 52.59 334 VAL A N 1
ATOM 2717 C CA . VAL A 1 334 ? 31.659 -60.799 -0.067 1.00 52.59 334 VAL A CA 1
ATOM 2718 C C . VAL A 1 334 ? 32.185 -59.365 -0.121 1.00 52.59 334 VAL A C 1
ATOM 2720 O O . VAL A 1 334 ? 33.163 -59.056 0.549 1.00 52.59 334 VAL A O 1
ATOM 2723 N N . ALA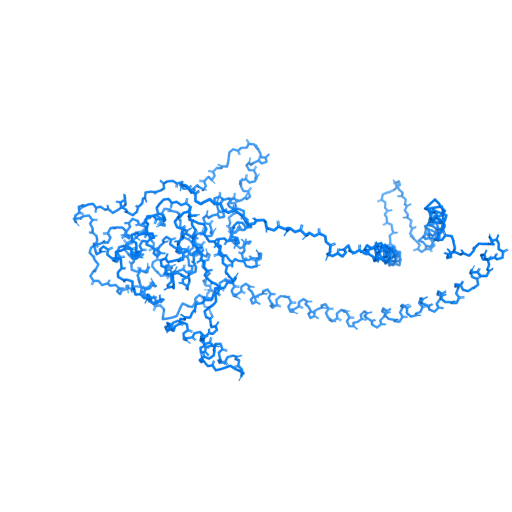 A 1 335 ? 31.482 -58.455 -0.805 1.00 53.12 335 ALA A N 1
ATOM 2724 C CA . ALA A 1 335 ? 31.789 -57.024 -0.755 1.00 53.12 335 ALA A CA 1
ATOM 2725 C C . ALA A 1 335 ? 31.661 -56.456 0.673 1.00 53.12 335 ALA A C 1
ATOM 2727 O O . ALA A 1 335 ? 32.518 -55.686 1.103 1.00 53.12 335 ALA A O 1
ATOM 2728 N N . ALA A 1 336 ? 30.645 -56.882 1.434 1.00 52.25 336 ALA A N 1
ATOM 2729 C CA . ALA A 1 336 ? 30.498 -56.516 2.842 1.00 52.25 336 ALA A CA 1
ATOM 2730 C C . ALA A 1 336 ? 31.630 -57.090 3.710 1.00 52.25 336 ALA A C 1
ATOM 2732 O O . ALA A 1 336 ? 32.157 -56.382 4.563 1.00 52.25 336 ALA A O 1
ATOM 2733 N N . PHE A 1 337 ? 32.051 -58.335 3.465 1.00 61.84 337 PHE A N 1
ATOM 2734 C CA . PHE A 1 337 ? 33.173 -58.952 4.174 1.00 61.84 337 PHE A CA 1
ATOM 2735 C C . PHE A 1 337 ? 34.508 -58.266 3.855 1.00 61.84 337 PHE A C 1
ATOM 2737 O O . PHE A 1 337 ? 35.261 -57.946 4.770 1.00 61.84 337 PHE A O 1
ATOM 2744 N N . SER A 1 338 ? 34.786 -57.957 2.584 1.00 54.94 338 SER A N 1
ATOM 2745 C CA . SER A 1 338 ? 35.962 -57.178 2.187 1.00 54.94 338 SER A CA 1
ATOM 2746 C C . SER A 1 338 ? 35.931 -55.776 2.792 1.00 54.94 338 SER A C 1
ATOM 2748 O O . SER A 1 338 ? 36.927 -55.354 3.369 1.00 54.94 338 SER A O 1
ATOM 2750 N N . PHE A 1 339 ? 34.794 -55.075 2.754 1.00 60.28 339 PHE A N 1
ATOM 2751 C CA . PHE A 1 339 ? 34.655 -53.772 3.409 1.00 60.28 339 PHE A CA 1
ATOM 2752 C C . PHE A 1 339 ? 34.891 -53.866 4.920 1.00 60.28 339 PHE A C 1
ATOM 2754 O O . PHE A 1 339 ? 35.544 -53.000 5.490 1.00 60.28 339 PHE A O 1
ATOM 2761 N N . PHE A 1 340 ? 34.429 -54.939 5.567 1.00 62.72 340 PHE A N 1
ATOM 2762 C CA . PHE A 1 340 ? 34.669 -55.160 6.987 1.00 62.72 340 PHE A CA 1
ATOM 2763 C C . PHE A 1 340 ? 36.154 -55.413 7.261 1.00 62.72 340 PHE A C 1
ATOM 2765 O O . PHE A 1 340 ? 36.752 -54.707 8.061 1.00 62.72 340 PHE A O 1
ATOM 2772 N N . VAL A 1 341 ? 36.799 -56.347 6.562 1.00 69.88 341 VAL A N 1
ATOM 2773 C CA . VAL A 1 341 ? 38.218 -56.677 6.783 1.00 69.88 341 VAL A CA 1
ATOM 2774 C C . VAL A 1 341 ? 39.122 -55.481 6.472 1.00 69.88 341 VAL A C 1
ATOM 2776 O O . VAL A 1 341 ? 39.943 -55.095 7.305 1.00 69.88 341 VAL A O 1
ATOM 2779 N N . PHE A 1 342 ? 38.946 -54.842 5.315 1.00 63.75 342 PHE A N 1
ATOM 2780 C CA . PHE A 1 342 ? 39.767 -53.699 4.917 1.00 63.75 342 PHE A CA 1
ATOM 2781 C C . PHE A 1 342 ? 39.428 -52.433 5.690 1.00 63.75 342 PHE A C 1
ATOM 2783 O O . PHE A 1 342 ? 40.343 -51.732 6.102 1.00 63.75 342 PHE A O 1
ATOM 2790 N N . GLY A 1 343 ? 38.150 -52.159 5.944 1.00 70.25 343 GLY A N 1
ATOM 2791 C CA . GLY A 1 343 ? 37.728 -51.030 6.769 1.00 70.25 343 GLY A CA 1
ATOM 2792 C C . GLY A 1 343 ? 38.280 -51.140 8.187 1.00 70.25 343 GLY A C 1
ATOM 2793 O O . GLY A 1 343 ? 38.786 -50.158 8.720 1.00 70.25 343 GLY A O 1
ATOM 2794 N N . THR A 1 344 ? 38.293 -52.344 8.768 1.00 67.44 344 THR A N 1
ATOM 2795 C CA . THR A 1 344 ? 38.851 -52.567 10.111 1.00 67.44 344 THR A CA 1
ATOM 2796 C C . THR A 1 344 ? 40.372 -52.419 10.124 1.00 67.44 344 THR A C 1
ATOM 2798 O O . THR A 1 344 ? 40.908 -51.786 11.029 1.00 67.44 344 THR A O 1
ATOM 2801 N N . LEU A 1 345 ? 41.083 -52.934 9.112 1.00 69.62 345 LEU A N 1
ATOM 2802 C CA . LEU A 1 345 ? 42.535 -52.749 8.991 1.00 69.62 345 LEU A CA 1
ATOM 2803 C C . LEU A 1 345 ? 42.915 -51.288 8.729 1.00 69.62 345 LEU A C 1
ATOM 2805 O O . LEU A 1 345 ? 43.886 -50.805 9.306 1.00 69.62 345 LEU A O 1
ATOM 2809 N N . LEU A 1 346 ? 42.139 -50.570 7.913 1.00 71.75 346 LEU A N 1
ATOM 2810 C CA . LEU A 1 346 ? 42.334 -49.148 7.641 1.00 71.75 346 LEU A CA 1
ATOM 2811 C C . LEU A 1 346 ? 42.086 -48.317 8.904 1.00 71.75 346 LEU A C 1
ATOM 2813 O O . LEU A 1 346 ? 42.896 -47.457 9.228 1.00 71.75 346 LEU A O 1
ATOM 2817 N N . LEU A 1 347 ? 41.022 -48.612 9.658 1.00 68.69 347 LEU A N 1
ATOM 2818 C CA . LEU A 1 347 ? 40.727 -47.973 10.944 1.00 68.69 347 LEU A CA 1
ATOM 2819 C C . LEU A 1 347 ? 41.781 -48.302 12.009 1.00 68.69 347 LEU A C 1
ATOM 2821 O O . LEU A 1 347 ? 42.160 -47.422 12.777 1.00 68.69 347 LEU A O 1
ATOM 2825 N N . ALA A 1 348 ? 42.295 -49.534 12.046 1.00 71.81 348 ALA A N 1
ATOM 2826 C CA . ALA A 1 348 ? 43.363 -49.934 12.960 1.00 71.81 348 ALA A CA 1
ATOM 2827 C C . ALA A 1 348 ? 44.696 -49.256 12.610 1.00 71.81 348 ALA A C 1
ATOM 2829 O O . ALA A 1 348 ? 45.367 -48.727 13.496 1.00 71.81 348 ALA A O 1
ATOM 2830 N N . TRP A 1 349 ? 45.058 -49.212 11.323 1.00 80.00 349 TRP A N 1
ATOM 2831 C CA . TRP A 1 349 ? 46.218 -48.465 10.836 1.00 80.00 349 TRP A CA 1
ATOM 2832 C C . TRP A 1 349 ? 46.068 -46.968 11.117 1.00 80.00 349 TRP A C 1
ATOM 2834 O O . TRP A 1 349 ? 47.004 -46.343 11.604 1.00 80.00 349 TRP A O 1
ATOM 2844 N N . PHE A 1 350 ? 44.876 -46.408 10.903 1.00 71.44 350 PHE A N 1
ATOM 2845 C CA . PHE A 1 350 ? 44.558 -45.018 11.214 1.00 71.44 350 PHE A CA 1
ATOM 2846 C C . PHE A 1 350 ? 44.663 -44.738 12.719 1.00 71.44 350 PHE A C 1
ATOM 2848 O O . PHE A 1 350 ? 45.265 -43.746 13.111 1.00 71.44 350 PHE A O 1
ATOM 2855 N N . GLY A 1 351 ? 44.177 -45.641 13.575 1.00 72.25 351 GLY A N 1
ATOM 2856 C CA . GLY A 1 351 ? 44.346 -45.558 15.027 1.00 72.25 351 GLY A CA 1
ATOM 2857 C C . GLY A 1 351 ? 45.814 -45.626 15.463 1.00 72.25 351 GLY A C 1
ATOM 2858 O O . GLY A 1 351 ? 46.234 -44.867 16.336 1.00 72.25 351 GLY A O 1
ATOM 2859 N N . LEU A 1 352 ? 46.621 -46.477 14.821 1.00 72.56 352 LEU A N 1
ATOM 2860 C CA . LEU A 1 352 ? 48.071 -46.559 15.032 1.00 72.56 352 LEU A CA 1
ATOM 2861 C C . LEU A 1 352 ? 48.794 -45.289 14.571 1.00 72.56 352 LEU A C 1
ATOM 2863 O O . LEU A 1 352 ? 49.640 -44.785 15.305 1.00 72.56 352 LEU A O 1
ATOM 2867 N N . ALA A 1 353 ? 48.435 -44.748 13.405 1.00 67.81 353 ALA A N 1
ATOM 2868 C CA . ALA A 1 353 ? 48.992 -43.514 12.861 1.00 67.81 353 ALA A CA 1
ATOM 2869 C C . ALA A 1 353 ? 48.614 -42.297 13.716 1.00 67.81 353 ALA A C 1
ATOM 2871 O O . ALA A 1 353 ? 49.451 -41.439 13.988 1.00 67.81 353 ALA A O 1
ATOM 2872 N N . LEU A 1 354 ? 47.374 -42.229 14.197 1.00 69.25 354 LEU A N 1
ATOM 2873 C CA . LEU A 1 354 ? 46.940 -41.218 15.154 1.00 69.25 354 LEU A CA 1
ATOM 2874 C C . LEU A 1 354 ? 47.755 -41.328 16.450 1.00 69.25 354 LEU A C 1
ATOM 2876 O O . LEU A 1 354 ? 48.352 -40.343 16.888 1.00 69.25 354 LEU A O 1
ATOM 2880 N N . ARG A 1 355 ? 47.877 -42.534 17.016 1.00 71.12 355 ARG A N 1
ATOM 2881 C CA . ARG A 1 355 ? 48.659 -42.779 18.236 1.00 71.12 355 ARG A CA 1
ATOM 2882 C C . ARG A 1 355 ? 50.138 -42.417 18.068 1.00 71.12 355 ARG A C 1
ATOM 2884 O O . ARG A 1 355 ? 50.707 -41.794 18.961 1.00 71.12 355 ARG A O 1
ATOM 2891 N N . SER A 1 356 ? 50.763 -42.753 16.936 1.00 69.69 356 SER A N 1
ATOM 2892 C CA . SER A 1 356 ? 52.165 -42.405 16.662 1.00 69.69 356 SER A CA 1
ATOM 2893 C C . SER A 1 356 ? 52.386 -40.901 16.472 1.00 69.69 356 SER A C 1
ATOM 2895 O O . SER A 1 356 ? 53.499 -40.427 16.665 1.00 69.69 356 SER A O 1
ATOM 2897 N N . ASN A 1 357 ? 51.335 -40.147 16.132 1.00 63.25 357 ASN A N 1
ATOM 2898 C CA . ASN A 1 357 ? 51.354 -38.687 15.987 1.00 63.25 357 ASN A CA 1
ATOM 2899 C C . ASN A 1 357 ? 50.785 -37.950 17.221 1.00 63.25 357 ASN A C 1
ATOM 2901 O O . ASN A 1 357 ? 50.364 -36.789 17.134 1.00 63.25 357 ASN A O 1
ATOM 2905 N N . GLY A 1 358 ? 50.790 -38.622 18.379 1.00 71.75 358 GLY A N 1
ATOM 2906 C CA . GLY A 1 358 ? 50.454 -38.036 19.678 1.00 71.75 358 GLY A CA 1
ATOM 2907 C C . GLY A 1 358 ? 48.958 -37.929 19.973 1.00 71.75 358 GLY A C 1
ATOM 2908 O O . GLY A 1 358 ? 48.578 -37.236 20.911 1.00 71.75 358 GLY A O 1
ATOM 2909 N N . PHE A 1 359 ? 48.101 -38.591 19.196 1.00 62.84 359 PHE A N 1
ATOM 2910 C CA . PHE A 1 359 ? 46.671 -38.649 19.474 1.00 62.84 359 PHE A CA 1
ATOM 2911 C C . PHE A 1 359 ? 46.405 -39.680 20.575 1.00 62.84 359 PHE A C 1
ATOM 2913 O O . PHE A 1 359 ? 46.445 -40.893 20.348 1.00 62.84 359 PHE A O 1
ATOM 2920 N N . VAL A 1 360 ? 46.151 -39.192 21.785 1.00 70.06 360 VAL A N 1
ATOM 2921 C CA . VAL A 1 360 ? 45.757 -40.021 22.926 1.00 70.06 360 VAL A CA 1
ATOM 2922 C C . VAL A 1 360 ? 44.300 -39.709 23.234 1.00 70.06 360 VAL A C 1
ATOM 2924 O O . VAL A 1 360 ? 43.976 -38.612 23.684 1.00 70.06 360 VAL A O 1
ATOM 2927 N N . ILE A 1 361 ? 43.417 -40.671 22.964 1.00 62.28 361 ILE A N 1
ATOM 2928 C CA . ILE A 1 361 ? 42.074 -40.674 23.544 1.00 62.28 361 ILE A CA 1
ATOM 2929 C C . ILE A 1 361 ? 42.192 -41.454 24.845 1.00 62.28 361 ILE A C 1
ATOM 2931 O O . ILE A 1 361 ? 42.312 -42.678 24.819 1.00 62.28 361 ILE A O 1
ATOM 2935 N N . ASP A 1 362 ? 42.173 -40.749 25.969 1.00 66.62 362 ASP A N 1
ATOM 2936 C CA . ASP A 1 362 ? 41.921 -41.368 27.261 1.00 66.62 362 ASP A CA 1
ATOM 2937 C C . ASP A 1 362 ? 40.439 -41.156 27.611 1.00 66.62 362 ASP A C 1
ATOM 2939 O O . ASP A 1 362 ? 40.042 -40.055 28.008 1.00 66.62 362 ASP A O 1
ATOM 2943 N N . PRO A 1 363 ? 39.590 -42.182 27.431 1.00 49.66 363 PRO A N 1
ATOM 2944 C CA . PRO A 1 363 ? 38.157 -42.046 27.647 1.00 49.66 363 PRO A CA 1
ATOM 2945 C C . PRO A 1 363 ? 37.788 -41.842 29.124 1.00 49.66 363 PRO A C 1
ATOM 2947 O O . PRO A 1 363 ? 36.644 -41.496 29.406 1.00 49.66 363 PRO A O 1
ATOM 2950 N N . TRP A 1 364 ? 38.728 -42.019 30.060 1.00 59.25 364 TRP A N 1
ATOM 2951 C CA . TRP A 1 364 ? 38.479 -41.905 31.499 1.00 59.25 364 TRP A CA 1
ATOM 2952 C C . TRP A 1 364 ? 38.923 -40.564 32.083 1.00 59.25 364 TRP A C 1
ATOM 2954 O O . TRP A 1 364 ? 38.314 -40.097 33.043 1.00 59.25 364 TRP A O 1
ATOM 2964 N N . SER A 1 365 ? 39.935 -39.907 31.505 1.00 63.41 365 SER A N 1
ATOM 2965 C CA . SER A 1 365 ? 40.406 -38.600 31.993 1.00 63.41 365 SER A CA 1
ATOM 2966 C C . SER A 1 365 ? 39.716 -37.394 31.355 1.00 63.41 365 SER A C 1
ATOM 2968 O O . SER A 1 365 ? 39.975 -36.265 31.767 1.00 63.41 365 SER A O 1
ATOM 2970 N N . SER A 1 366 ? 38.814 -37.584 30.382 1.00 47.38 366 SER A N 1
ATOM 2971 C CA . SER A 1 366 ? 38.060 -36.513 29.692 1.00 47.38 366 SER A CA 1
ATOM 2972 C C . SER A 1 366 ? 38.916 -35.417 29.027 1.00 47.38 366 SER A C 1
ATOM 2974 O O . SER A 1 366 ? 38.400 -34.370 28.635 1.00 47.38 366 SER A O 1
ATOM 2976 N N . THR A 1 367 ? 40.217 -35.660 28.849 1.00 48.91 367 THR A N 1
ATOM 2977 C CA . THR A 1 367 ? 41.133 -34.744 28.164 1.00 48.91 367 THR A CA 1
ATOM 2978 C C . THR A 1 367 ? 41.496 -35.297 26.789 1.00 48.91 367 THR A C 1
ATOM 2980 O O . THR A 1 367 ? 41.988 -36.413 26.657 1.00 48.91 367 THR A O 1
ATOM 2983 N N . TYR A 1 368 ? 41.232 -34.509 25.744 1.00 65.00 368 TYR A N 1
ATOM 2984 C CA . TYR A 1 368 ? 41.564 -34.858 24.362 1.00 65.00 368 TYR A CA 1
ATOM 2985 C C . TYR A 1 368 ? 42.738 -33.999 23.905 1.00 65.00 368 TYR A C 1
ATOM 2987 O O . TYR A 1 368 ? 42.600 -32.785 23.746 1.00 65.00 368 TYR A O 1
ATOM 2995 N N . GLN A 1 369 ? 43.896 -34.615 23.673 1.00 64.94 369 GLN A N 1
ATOM 2996 C CA . GLN A 1 369 ? 45.009 -33.937 23.013 1.00 64.94 369 GLN A CA 1
ATOM 2997 C C . GLN A 1 369 ? 44.999 -34.293 21.531 1.00 64.94 369 GLN A C 1
ATOM 2999 O O . GLN A 1 369 ? 45.388 -35.385 21.121 1.00 64.94 369 GLN A O 1
ATOM 3004 N N . VAL A 1 370 ? 44.519 -33.350 20.721 1.00 61.50 370 VAL A N 1
ATOM 3005 C CA . VAL A 1 370 ? 44.505 -33.474 19.264 1.00 61.50 370 VAL A CA 1
ATOM 3006 C C . VAL A 1 370 ? 45.625 -32.613 18.702 1.00 61.50 370 VAL A C 1
ATOM 3008 O O . VAL A 1 370 ? 45.538 -31.385 18.692 1.00 61.50 370 VAL A O 1
ATOM 3011 N N . SER A 1 371 ? 46.696 -33.247 18.227 1.00 68.94 371 SER A N 1
ATOM 3012 C CA . SER A 1 371 ? 47.728 -32.530 17.478 1.00 68.94 371 SER A CA 1
ATOM 3013 C C . SER A 1 371 ? 47.138 -31.996 16.165 1.00 68.94 371 SER A C 1
ATOM 3015 O O . SER A 1 371 ? 46.258 -32.618 15.564 1.00 68.94 371 SER A O 1
ATOM 3017 N N . ARG A 1 372 ? 47.627 -30.846 15.673 1.00 61.59 372 ARG A N 1
ATOM 3018 C CA . ARG A 1 372 ? 47.181 -30.280 14.379 1.00 61.59 372 ARG A CA 1
ATOM 3019 C C . ARG A 1 372 ? 47.274 -31.301 13.238 1.00 61.59 372 ARG A C 1
ATOM 3021 O O . ARG A 1 372 ? 46.412 -31.328 12.369 1.00 61.59 372 ARG A O 1
ATOM 3028 N N . GLN A 1 373 ? 48.286 -32.165 13.274 1.00 60.47 373 GLN A N 1
ATOM 3029 C CA . GLN A 1 373 ? 48.493 -33.235 12.296 1.00 60.47 373 GLN A CA 1
ATOM 3030 C C . GLN A 1 373 ? 47.391 -34.302 12.357 1.00 60.47 373 GLN A C 1
ATOM 3032 O O . GLN A 1 373 ? 46.905 -34.736 11.316 1.00 60.47 373 GLN A O 1
ATOM 3037 N N . SER A 1 374 ? 46.929 -34.660 13.558 1.00 57.78 374 SER A N 1
ATOM 3038 C CA . SER A 1 374 ? 45.822 -35.607 13.751 1.00 57.78 374 SER A CA 1
ATOM 3039 C C . SER A 1 374 ? 44.497 -35.070 13.211 1.00 57.78 374 SER A C 1
ATOM 3041 O O . SER A 1 374 ? 43.706 -35.809 12.631 1.00 57.78 374 SER A O 1
ATOM 3043 N N . LEU A 1 375 ? 44.275 -33.762 13.351 1.00 63.16 375 LEU A N 1
ATOM 3044 C CA . LEU A 1 375 ? 43.082 -33.086 12.843 1.00 63.16 375 LEU A CA 1
ATOM 3045 C C . LEU A 1 375 ? 43.072 -33.056 11.305 1.00 63.16 375 LEU A C 1
ATOM 3047 O O . LEU A 1 375 ? 42.054 -33.353 10.685 1.00 63.16 375 LEU A O 1
ATOM 3051 N N . VAL A 1 376 ? 44.228 -32.797 10.684 1.00 65.81 376 VAL A N 1
ATOM 3052 C CA . VAL A 1 376 ? 44.404 -32.877 9.223 1.00 65.81 376 VAL A CA 1
ATOM 3053 C C . VAL A 1 376 ? 44.199 -34.308 8.715 1.00 65.81 376 VAL A C 1
ATOM 3055 O O . VAL A 1 376 ? 43.489 -34.505 7.730 1.00 65.81 376 VAL A O 1
ATOM 3058 N N . ALA A 1 377 ? 44.747 -35.313 9.403 1.00 62.06 377 ALA A N 1
ATOM 3059 C CA . ALA A 1 377 ? 44.554 -36.718 9.043 1.00 62.06 377 ALA A CA 1
ATOM 3060 C C . ALA A 1 377 ? 43.071 -37.135 9.102 1.00 62.06 377 ALA A C 1
ATOM 3062 O O . ALA A 1 377 ? 42.587 -37.817 8.199 1.00 62.06 377 ALA A O 1
ATOM 3063 N N . LEU A 1 378 ? 42.330 -36.675 10.118 1.00 65.38 378 LEU A N 1
ATOM 3064 C CA . LEU A 1 378 ? 40.891 -36.919 10.256 1.00 65.38 378 LEU A CA 1
ATOM 3065 C C . LEU A 1 378 ? 40.079 -36.293 9.118 1.00 65.38 378 LEU A C 1
ATOM 3067 O O . LEU A 1 378 ? 39.175 -36.943 8.591 1.00 65.38 378 LEU A O 1
ATOM 3071 N N . MET A 1 379 ? 40.414 -35.065 8.711 1.00 63.84 379 MET A N 1
ATOM 3072 C CA . MET A 1 379 ? 39.766 -34.408 7.572 1.00 63.84 379 MET A CA 1
ATOM 3073 C C . MET A 1 379 ? 40.038 -35.136 6.252 1.00 63.84 379 MET A C 1
ATOM 3075 O O . MET A 1 379 ? 39.121 -35.316 5.457 1.00 63.84 379 MET A O 1
ATOM 3079 N N . ILE A 1 380 ? 41.270 -35.605 6.025 1.00 69.88 380 ILE A N 1
ATOM 3080 C CA . ILE A 1 380 ? 41.609 -36.373 4.817 1.00 69.88 380 ILE A CA 1
ATOM 3081 C C . ILE A 1 380 ? 40.832 -37.695 4.786 1.00 69.88 380 ILE A C 1
ATOM 3083 O O . ILE A 1 380 ? 40.277 -38.052 3.749 1.00 69.88 380 ILE A O 1
ATOM 3087 N N . ALA A 1 381 ? 40.747 -38.397 5.920 1.00 64.69 381 ALA A N 1
ATOM 3088 C CA . ALA A 1 381 ? 40.024 -39.663 6.022 1.00 64.69 381 ALA A CA 1
ATOM 3089 C C . ALA A 1 381 ? 38.512 -39.503 5.791 1.00 64.69 381 ALA A C 1
ATOM 3091 O O . ALA A 1 381 ? 37.917 -40.268 5.033 1.00 64.69 381 ALA A O 1
ATOM 3092 N N . THR A 1 382 ? 37.887 -38.489 6.399 1.00 64.56 382 THR A N 1
ATOM 3093 C CA . THR A 1 382 ? 36.456 -38.199 6.186 1.00 64.56 382 THR A CA 1
ATOM 3094 C C . THR A 1 382 ? 36.169 -37.762 4.754 1.00 64.56 382 THR A C 1
ATOM 3096 O O . THR A 1 382 ? 35.161 -38.172 4.181 1.00 64.56 382 THR A O 1
ATOM 3099 N N . TYR A 1 383 ? 37.074 -36.997 4.145 1.00 59.03 383 TYR A N 1
ATOM 3100 C CA . TYR A 1 383 ? 36.958 -36.590 2.750 1.00 59.03 383 TYR A CA 1
ATOM 3101 C C . TYR A 1 383 ? 37.062 -37.780 1.782 1.00 59.03 383 TYR A C 1
ATOM 3103 O O . TYR A 1 383 ? 36.245 -37.903 0.871 1.00 59.03 383 TYR A O 1
ATOM 3111 N N . TRP A 1 384 ? 37.995 -38.707 2.018 1.00 67.31 384 TRP A N 1
ATOM 3112 C CA . TRP A 1 384 ? 38.112 -39.947 1.241 1.00 67.31 384 TRP A CA 1
ATOM 3113 C C . TRP A 1 384 ? 36.858 -40.824 1.342 1.00 67.31 384 TRP A C 1
ATOM 3115 O O . TRP A 1 384 ? 36.353 -41.303 0.327 1.00 67.31 384 TRP A O 1
ATOM 3125 N N . LEU A 1 385 ? 36.308 -40.973 2.551 1.00 62.31 385 LEU A N 1
ATOM 3126 C CA . LEU A 1 385 ? 35.031 -41.656 2.777 1.00 62.31 385 LEU A CA 1
ATOM 3127 C C . LEU A 1 385 ? 33.880 -40.995 2.001 1.00 62.31 385 LEU A C 1
ATOM 3129 O O . LEU A 1 385 ? 33.070 -41.694 1.396 1.00 62.31 385 LEU A O 1
ATOM 3133 N N . ALA A 1 386 ? 33.826 -39.661 1.964 1.00 59.81 386 ALA A N 1
ATOM 3134 C CA . ALA A 1 386 ? 32.798 -38.927 1.228 1.00 59.81 386 ALA A CA 1
ATOM 3135 C C . ALA A 1 386 ? 32.908 -39.102 -0.299 1.00 59.81 386 ALA A C 1
ATOM 3137 O O . ALA A 1 386 ? 31.881 -39.212 -0.978 1.00 59.81 386 ALA A O 1
ATOM 3138 N N . ILE A 1 387 ? 34.130 -39.171 -0.842 1.00 65.00 387 ILE A N 1
ATOM 3139 C CA . ILE A 1 387 ? 34.366 -39.459 -2.265 1.00 65.00 387 ILE A CA 1
ATOM 3140 C C . ILE A 1 387 ? 33.881 -40.867 -2.609 1.00 65.00 387 ILE A C 1
ATOM 3142 O O . ILE A 1 387 ? 33.105 -41.023 -3.550 1.00 65.00 387 ILE A O 1
ATOM 3146 N N . GLU A 1 388 ? 34.268 -41.878 -1.833 1.00 62.56 388 GLU A N 1
ATOM 3147 C CA . GLU A 1 388 ? 33.844 -43.264 -2.074 1.00 62.56 388 GLU A CA 1
ATOM 3148 C C . GLU A 1 388 ? 32.322 -43.430 -1.977 1.00 62.56 388 GLU A C 1
ATOM 3150 O O . GLU A 1 388 ? 31.699 -44.060 -2.835 1.00 62.56 388 GLU A O 1
ATOM 3155 N N . MET A 1 389 ? 31.681 -42.785 -0.996 1.00 61.28 389 MET A N 1
ATOM 3156 C CA . MET A 1 389 ? 30.218 -42.775 -0.896 1.00 61.28 389 MET A CA 1
ATOM 3157 C C . MET A 1 389 ? 29.559 -42.120 -2.118 1.00 61.28 389 MET A C 1
ATOM 3159 O O . MET A 1 389 ? 28.563 -42.637 -2.627 1.00 61.28 389 MET A O 1
ATOM 3163 N N . SER A 1 390 ? 30.130 -41.027 -2.631 1.00 56.09 390 SER A N 1
ATOM 3164 C CA . SER A 1 390 ? 29.615 -40.325 -3.815 1.00 56.09 390 SER A CA 1
ATOM 3165 C C . SER A 1 390 ? 29.800 -41.137 -5.102 1.00 56.09 390 SER A C 1
ATOM 3167 O O . SER A 1 390 ? 28.898 -41.192 -5.939 1.00 56.09 390 SER A O 1
ATOM 3169 N N . LEU A 1 391 ? 30.940 -41.817 -5.249 1.00 54.41 391 LEU A N 1
ATOM 3170 C CA . LEU A 1 391 ? 31.229 -42.695 -6.387 1.00 54.41 391 LEU A CA 1
ATOM 3171 C C . LEU A 1 391 ? 30.394 -43.983 -6.362 1.00 54.41 391 LEU A C 1
ATOM 3173 O O . LEU A 1 391 ? 30.067 -44.523 -7.418 1.00 54.41 391 LEU A O 1
ATOM 3177 N N . SER A 1 392 ? 30.029 -44.472 -5.177 1.00 58.53 392 SER A N 1
ATOM 3178 C CA . SER A 1 392 ? 29.109 -45.602 -5.017 1.00 58.53 392 SER A CA 1
ATOM 3179 C C . SER A 1 392 ? 27.664 -45.203 -5.350 1.00 58.53 392 SER A C 1
ATOM 3181 O O . SER A 1 392 ? 26.956 -45.928 -6.055 1.00 58.53 392 SER A O 1
ATOM 3183 N N . ALA A 1 393 ? 27.243 -44.000 -4.939 1.00 51.47 393 ALA A N 1
ATOM 3184 C CA . ALA A 1 393 ? 25.925 -43.458 -5.256 1.00 51.47 393 ALA A CA 1
ATOM 3185 C C . ALA A 1 393 ? 25.733 -43.230 -6.768 1.00 51.47 393 ALA A C 1
ATOM 3187 O O . ALA A 1 393 ? 24.717 -43.644 -7.316 1.00 51.47 393 ALA A O 1
ATOM 3188 N N . SER A 1 394 ? 26.719 -42.672 -7.479 1.00 45.44 394 SER A N 1
ATOM 3189 C CA . SER A 1 394 ? 26.595 -42.395 -8.924 1.00 45.44 394 SER A CA 1
ATOM 3190 C C . SER A 1 394 ? 26.500 -43.651 -9.804 1.00 45.44 394 SER A C 1
ATOM 3192 O O . SER A 1 394 ? 25.892 -43.622 -10.878 1.00 45.44 394 SER A O 1
ATOM 3194 N N . ARG A 1 395 ? 27.045 -44.784 -9.343 1.00 50.19 395 ARG A N 1
ATOM 3195 C CA . ARG A 1 395 ? 26.951 -46.080 -10.040 1.00 50.19 395 ARG A CA 1
ATOM 3196 C C . ARG A 1 395 ? 25.597 -46.767 -9.876 1.00 50.19 395 ARG A C 1
ATOM 3198 O O . ARG A 1 395 ? 25.276 -47.644 -10.669 1.00 50.19 395 ARG A O 1
ATOM 3205 N N . THR A 1 396 ? 24.803 -46.391 -8.872 1.00 50.84 396 THR A N 1
ATOM 3206 C CA . THR A 1 396 ? 23.455 -46.960 -8.683 1.00 50.84 396 THR A CA 1
ATOM 3207 C C . THR A 1 396 ? 22.389 -46.235 -9.504 1.00 50.84 396 THR A C 1
ATOM 3209 O O . THR A 1 396 ? 21.396 -46.852 -9.881 1.00 50.84 396 THR A O 1
ATOM 3212 N N . THR A 1 397 ? 22.610 -44.970 -9.868 1.00 43.91 397 THR A N 1
ATOM 3213 C CA . THR A 1 397 ? 21.641 -44.149 -10.616 1.00 43.91 397 THR A CA 1
ATOM 3214 C C . THR A 1 397 ? 21.683 -44.334 -12.133 1.00 43.91 397 THR A C 1
ATOM 3216 O O . THR A 1 397 ? 20.726 -43.990 -12.814 1.00 43.91 397 THR A O 1
ATOM 3219 N N . THR A 1 398 ? 22.751 -44.904 -12.691 1.00 45.94 398 THR A N 1
ATOM 3220 C CA . THR A 1 398 ? 22.918 -45.075 -14.149 1.00 45.94 398 THR A CA 1
ATOM 3221 C C . THR A 1 398 ? 22.293 -46.364 -14.714 1.00 45.94 398 THR A C 1
ATOM 3223 O O . THR A 1 398 ? 22.448 -46.653 -15.897 1.00 45.94 398 THR A O 1
ATOM 3226 N N . GLY A 1 399 ? 21.559 -47.134 -13.896 1.00 43.94 399 GLY A N 1
ATOM 3227 C CA . GLY A 1 399 ? 21.001 -48.444 -14.265 1.00 43.94 399 GLY A CA 1
ATOM 3228 C C . GLY A 1 399 ? 19.497 -48.507 -14.572 1.00 43.94 399 GLY A C 1
ATOM 3229 O O . GLY A 1 399 ? 19.021 -49.583 -14.926 1.00 43.94 399 GLY A O 1
ATOM 3230 N N . SER A 1 400 ? 18.723 -47.422 -14.446 1.00 39.84 400 SER A N 1
ATOM 3231 C CA . SER A 1 400 ? 17.279 -47.449 -14.741 1.00 39.84 400 SER A CA 1
ATOM 3232 C C . SER A 1 400 ? 16.980 -46.910 -16.144 1.00 39.84 400 SER A C 1
ATOM 3234 O O . SER A 1 400 ? 16.856 -45.701 -16.341 1.00 39.84 400 SER A O 1
ATOM 3236 N N . GLN A 1 401 ? 16.852 -47.808 -17.124 1.00 41.06 401 GLN A N 1
ATOM 3237 C CA . GLN A 1 401 ? 16.231 -47.493 -18.414 1.00 41.06 401 GLN A CA 1
ATOM 3238 C C . GLN A 1 401 ? 14.745 -47.144 -18.208 1.00 41.06 401 GLN A C 1
ATOM 3240 O O . GLN A 1 401 ? 14.013 -47.888 -17.555 1.00 41.06 401 GLN A O 1
ATOM 3245 N N . LEU A 1 402 ? 14.310 -46.005 -18.755 1.00 38.91 402 LEU A N 1
ATOM 3246 C CA . LEU A 1 402 ? 12.901 -45.610 -18.860 1.00 38.91 402 LEU A CA 1
ATOM 3247 C C . LEU A 1 402 ? 12.174 -46.518 -19.874 1.00 38.91 402 LEU A C 1
ATOM 3249 O O . LEU A 1 402 ? 12.749 -46.795 -20.929 1.00 38.91 402 LEU A O 1
ATOM 3253 N N . PRO A 1 403 ? 10.924 -46.951 -19.619 1.00 40.88 403 PRO A N 1
ATOM 3254 C CA . PRO A 1 403 ? 10.136 -47.651 -20.624 1.00 40.88 403 PRO A CA 1
ATOM 3255 C C . PRO A 1 403 ? 9.678 -46.686 -21.725 1.00 40.88 403 PRO A C 1
ATOM 3257 O O . PRO A 1 403 ? 9.242 -45.566 -21.456 1.00 40.88 403 PRO A O 1
ATOM 3260 N N . THR A 1 404 ? 9.784 -47.143 -22.970 1.00 39.22 404 THR A N 1
ATOM 3261 C CA . THR A 1 404 ? 9.349 -46.445 -24.182 1.00 39.22 404 THR A CA 1
ATOM 3262 C C . THR A 1 404 ? 7.827 -46.311 -24.249 1.00 39.22 404 THR A C 1
ATOM 3264 O O . THR A 1 404 ? 7.081 -47.236 -23.928 1.00 39.22 404 THR A O 1
ATOM 3267 N N . ALA A 1 405 ? 7.378 -45.134 -24.684 1.00 40.06 405 ALA A N 1
ATOM 3268 C CA . ALA A 1 405 ? 5.983 -44.772 -24.877 1.00 40.06 405 ALA A CA 1
ATOM 3269 C C . ALA A 1 405 ? 5.438 -45.365 -26.187 1.00 40.06 405 ALA A C 1
ATOM 3271 O O . ALA A 1 405 ? 5.519 -44.732 -27.230 1.00 40.06 405 ALA A O 1
ATOM 3272 N N . GLU A 1 406 ? 4.881 -46.572 -26.130 1.00 41.59 406 GLU A N 1
ATOM 3273 C CA . GLU A 1 406 ? 4.092 -47.159 -27.223 1.00 41.59 406 GLU A CA 1
ATOM 3274 C C . GLU A 1 406 ? 3.111 -48.197 -26.648 1.00 41.59 406 GLU A C 1
ATOM 3276 O O . GLU A 1 406 ? 3.344 -49.396 -26.724 1.00 41.59 406 GLU A O 1
ATOM 3281 N N . ALA A 1 407 ? 2.036 -47.745 -25.986 1.00 43.81 407 ALA A N 1
ATOM 3282 C CA . ALA A 1 407 ? 0.865 -48.583 -25.675 1.00 43.81 407 ALA A CA 1
ATOM 3283 C C . ALA A 1 407 ? -0.303 -47.769 -25.080 1.00 43.81 407 ALA A C 1
ATOM 3285 O O . ALA A 1 407 ? -0.677 -47.979 -23.931 1.00 43.81 407 ALA A O 1
ATOM 3286 N N . VAL A 1 408 ? -0.918 -46.860 -25.844 1.00 39.41 408 VAL A N 1
ATOM 3287 C CA . VAL A 1 408 ? -2.321 -46.464 -25.599 1.00 39.41 408 VAL A CA 1
ATOM 3288 C C . VAL A 1 408 ? -3.004 -46.249 -26.949 1.00 39.41 408 VAL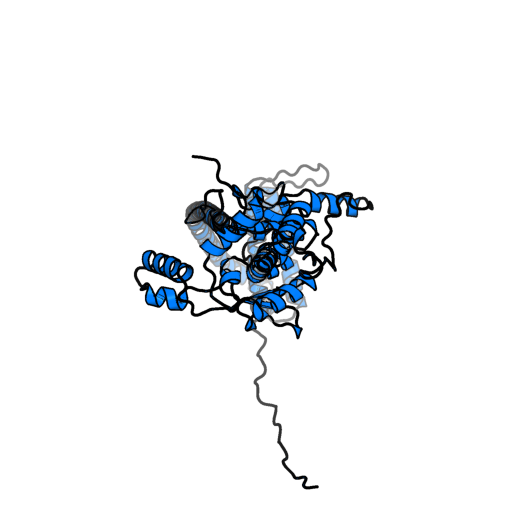 A C 1
ATOM 3290 O O . VAL A 1 408 ? -3.034 -45.146 -27.486 1.00 39.41 408 VAL A O 1
ATOM 3293 N N . GLY A 1 409 ? -3.523 -47.334 -27.523 1.00 36.12 409 GLY A N 1
ATOM 3294 C CA . GLY A 1 409 ? -4.489 -47.271 -28.614 1.00 36.12 409 GLY A CA 1
ATOM 3295 C C . GLY A 1 409 ? -5.885 -47.063 -28.035 1.00 36.12 409 GLY A C 1
ATOM 3296 O O . GLY A 1 409 ? -6.398 -47.942 -27.348 1.00 36.12 409 GLY A O 1
ATOM 3297 N N . LEU A 1 410 ? -6.494 -45.909 -28.306 1.00 35.75 410 LEU A N 1
ATOM 3298 C CA . LEU A 1 410 ? -7.913 -45.658 -28.060 1.00 35.75 410 LEU A CA 1
ATOM 3299 C C . LEU A 1 410 ? -8.612 -45.485 -29.410 1.00 35.75 410 LEU A C 1
ATOM 3301 O O . LEU A 1 410 ? -8.430 -44.482 -30.097 1.00 35.75 410 LEU A O 1
ATOM 3305 N N . SER A 1 411 ? -9.392 -46.496 -29.790 1.00 34.19 411 SER A N 1
ATOM 3306 C CA . SER A 1 411 ? -10.345 -46.447 -30.896 1.00 34.19 411 SER A CA 1
ATOM 3307 C C . SER A 1 411 ? -11.569 -45.636 -30.472 1.00 34.19 411 SER A C 1
ATOM 3309 O O . SER A 1 411 ? -12.263 -46.015 -29.528 1.00 34.19 411 SER A O 1
ATOM 3311 N N . VAL A 1 412 ? -11.844 -44.535 -31.170 1.00 37.47 412 VAL A N 1
ATOM 3312 C CA . VAL A 1 412 ? -13.091 -43.778 -31.024 1.00 37.47 412 VAL A CA 1
ATOM 3313 C C . VAL A 1 412 ? -14.115 -44.362 -31.990 1.00 37.47 412 VAL A C 1
ATOM 3315 O O . VAL A 1 412 ? -13.967 -44.255 -33.206 1.00 37.47 412 VAL A O 1
ATOM 3318 N N . ASP A 1 413 ? -15.135 -44.999 -31.425 1.00 39.28 413 ASP A N 1
ATOM 3319 C CA . ASP A 1 413 ? -16.305 -45.500 -32.135 1.00 39.28 413 ASP A CA 1
ATOM 3320 C C . ASP A 1 413 ? -17.313 -44.351 -32.298 1.00 39.28 413 ASP A C 1
ATOM 3322 O O . ASP A 1 413 ? -17.649 -43.661 -31.333 1.00 39.28 413 ASP A O 1
ATOM 3326 N N . SER A 1 414 ? -17.773 -44.114 -33.525 1.00 44.12 414 SER A N 1
ATOM 3327 C CA . SER A 1 414 ? -18.753 -43.073 -33.854 1.00 44.12 414 SER A CA 1
ATOM 3328 C C . SER A 1 414 ? -20.000 -43.718 -34.449 1.00 44.12 414 SER A C 1
ATOM 3330 O O . SER A 1 414 ? -20.009 -44.121 -35.610 1.00 44.12 414 SER A O 1
ATOM 3332 N N . ARG A 1 415 ? -21.077 -43.808 -33.657 1.00 40.97 415 ARG A N 1
ATOM 3333 C CA . ARG A 1 415 ? -22.431 -44.095 -34.152 1.00 40.97 415 ARG A CA 1
ATOM 3334 C C . ARG A 1 415 ? -23.514 -43.363 -33.349 1.00 40.97 415 ARG A C 1
ATOM 3336 O O . ARG A 1 415 ? -23.731 -43.652 -32.182 1.00 40.97 415 ARG A O 1
ATOM 3343 N N . SER A 1 416 ? -24.159 -42.431 -34.057 1.00 43.31 416 SER A N 1
ATOM 3344 C CA . SER A 1 416 ? -25.609 -42.178 -34.169 1.00 43.31 416 SER A CA 1
ATOM 3345 C C . SER A 1 416 ? -26.514 -42.158 -32.926 1.00 43.31 416 SER A C 1
ATOM 3347 O O . SER A 1 416 ? -26.753 -43.198 -32.316 1.00 43.31 416 SER A O 1
ATOM 3349 N N . ALA A 1 417 ? -27.190 -41.022 -32.730 1.00 38.59 417 ALA A N 1
ATOM 3350 C CA . ALA A 1 417 ? -28.595 -40.937 -32.305 1.00 38.59 417 ALA A CA 1
ATOM 3351 C C . ALA A 1 417 ? -29.161 -39.587 -32.805 1.00 38.59 417 ALA A C 1
ATOM 3353 O O . ALA A 1 417 ? -28.770 -38.536 -32.310 1.00 38.59 417 ALA A O 1
ATOM 3354 N N . ASP A 1 418 ? -29.853 -39.571 -33.947 1.00 50.34 418 ASP A N 1
ATOM 3355 C CA . ASP A 1 418 ? -31.304 -39.328 -34.004 1.00 50.34 418 ASP A CA 1
ATOM 3356 C C . ASP A 1 418 ? -32.147 -40.078 -32.958 1.00 50.34 418 ASP A C 1
ATOM 3358 O O . ASP A 1 418 ? -32.292 -41.300 -33.034 1.00 50.34 418 ASP A O 1
ATOM 3362 N N . GLN A 1 419 ? -32.728 -39.318 -32.019 1.00 46.59 419 GLN A N 1
ATOM 3363 C CA . GLN A 1 419 ? -34.153 -39.311 -31.633 1.00 46.59 419 GLN A CA 1
ATOM 3364 C C . GLN A 1 419 ? -34.435 -38.220 -30.598 1.00 46.59 419 GLN A C 1
ATOM 3366 O O . GLN A 1 419 ? -33.633 -38.091 -29.645 1.00 46.59 419 GLN A O 1
#

Radius of gyration: 33.96 Å; Cα contacts (8 Å, |Δi|>4): 409; chains: 1; bounding box: 88×88×66 Å

Nearest PDB structures (foldseek):
  6en2-assembly1_B  TM=6.828E-01  e=1.711E-04  Enterococcus faecalis
  6emy-assembly1_A  TM=6.807E-01  e=1.988E-04  Enterococcus faecalis
  6en0-assembly1_B  TM=6.867E-01  e=2.311E-04  Enterococcus faecalis
  6en0-assembly1_A  TM=6.520E-01  e=3.122E-04  Enterococcus faecalis
  1drg-assembly1_A  TM=5.878E-01  e=1.720E-02  Punavirus P1

Secondary structure (DSSP, 8-state):
-PPPPPGGGGPPPHHHHHHHHHHHHHBSSHHHHHHHHHHHHIIIII---HHHHHH--GGGEETTTTEEEE-S------HHHHHHHHHHHHT-TT--HHHHHHHH---TT-SEEEE--SHHHHHHHHHHHHHS------HHHHHHHHHHHHHTSTT--GGG--HHHHHHHHHHHHHHHT--HHHHHHHHT---HHHHHHHHHT-THHHHHHHHHHTT---S------SS---HHHHS-SSGGGSB--S-SS-SS---SS--PPPHHHHHHHHHHHHHHHHHHHHHHHHHHHHHHHHHHHHHHHHHHHHHHHHHHHHHHHHH-S-HHHHTTS-HHHHHHHHHHHHHHHHHHHHHHHHHTT-EE-TTT--EE--HHHHHHHHHHHHHHHHHHHHHHHHHHTT-PPPPS--------------

pLDDT: mean 77.2, std 18.19, range [34.19, 98.75]